Protein AF-A0A136IV48-F1 (afdb_monomer)

Secondary structure (DSSP, 8-state):
-PPPEEEEEE-TTS-EEEEE--HHHHHHH--SHHHHHHTSTTHHHH--SHHHHHHTS-S-EEEB-------TT-----EEEEEEE---TT--TT-S-TT--EEEEEEES-TT----SSSTT---EEEEEE-SS-EEEEEEEEGGG-TT-EEEEEEEEGGGGGTTTTTSGGGTT-TTSS---S--STT-TTB--TTS-GGGGS-HHHHHHHHT-TTT-BTTTBTTTTEE--HHHHHHHHHHHHHHHHHHHHHHHHB-TTSPBPSS-S-HHHHHHHHHS--SEEEE--EETTTTSS---TT-SEE--HHHHS-HHHHTSTTT-SSS----TT-TT-TT---PPP-EE-HHHHHHHHHHHTEEEEEE--GGG-SEEEEGGGGT--SSS--PEEEEEEEEES---SSS--EEEE-HHHHHHHHHHH-SEEPPTTS-SSTTTTEE-SS-HHHHHHHHHTTTT--SS-HHHHHHGGG--S---EETTTTEETHHHHHHHHHHHSTTTTSTTSHHHHHHHHHTS-HHHHHHHHHHHHHHHHHHHHHSHHHHHHHHHHHHHHHHHHHTTSS----GGGS-EETTS---TTS---EEE-TTS-EEEPPHHHHHHHHHHHHHHHSSS--SSPPPP--PPPP-GGGSPPP----PPP----------------------

Radius of gyration: 26.95 Å; Cα contacts (8 Å, |Δi|>4): 1203; chains: 1; bounding box: 71×57×95 Å

Mean predicted aligned error: 9.58 Å

Nearest PDB structures (foldseek):
  2fr2-assembly1_A  TM=4.174E-01  e=7.226E+00  Mycobacterium tuberculosis H37Rv

Foldseek 3Di:
DQQFEWAWDADLQRDIAIDGQDPVNLVPALPFPVSVQSVPPCNFVQQQFLLSVCVVQPDFFAWWDDAADDDPFDDTWTKTKGKGWDDDPPDAFLALDLVTKMKIKIKTLQRPQNADDPDVSHMWIKMWMHRNQKIWIKTFHAGVNDPPSTTIYTQDILVCLLPPCNCTGCNLQVNNRFDDDQALDPPRQTTQAPVDDRPNRDDPVSLVSQCPSVSQHDPVCGGRSRHDRDCVSVSVNRLSRLLSNLVSVLCQFQADPVRDGDQKGPSVLVLCLLLLAQSDWHKDFWAAAPPRDVHHDPPFGTWDPVQLFFQPLQVQLPLAALLADDPPVVPPDDPRGDDQDTAGAHPVLLLLLLQLLWWFQKAWDDPVQAPDWDFCCQLADFDDDRRPITGIDTRGTSDWGPGHDGFIGGDNSSSSSSVSQQASDADPPPQDPDRSRRGAHQERNLLSQLLCLQLRRCHHLPLLSLLLSLLFDNMWGADPVVRHICRHVSSLVSLCPDPCCPPPQFSSVSSVVSSPDDSVVSSVLSNLLSVLQNVCCVVPVNVLSNQSVLQRLLSVSLVSNAPHDDGSRSGIHRPNDDDDPVQRSHWGADSNSGIDHDPPVSVVSSCQQRSLRNRSNHDSRDDNDPDGDDRPPVRDDDPDPPDDDDDDDDDDDDDDDDDDDDYDDDDD

Solvent-accessible surface area (backbone atoms only — not comparable to full-atom values): 37444 Å² total; per-residue (Å²): 130,69,50,66,48,30,32,47,50,67,44,66,79,67,50,71,50,57,43,76,54,46,77,66,52,41,69,72,66,32,68,45,68,60,43,46,51,43,72,39,90,50,36,48,58,64,49,54,26,53,45,47,53,48,66,75,67,69,86,67,36,36,47,40,52,81,82,64,82,92,50,99,86,65,74,78,82,34,42,38,45,37,69,47,60,77,88,62,90,92,67,58,68,46,40,69,45,69,89,45,51,24,35,40,38,40,26,33,75,54,43,75,31,68,40,54,62,102,47,96,71,33,32,60,38,39,37,42,32,32,36,27,56,51,39,37,39,34,34,50,36,44,50,74,77,34,88,92,43,65,33,46,30,39,50,51,47,30,75,39,23,78,44,99,51,29,49,41,65,61,16,40,70,20,42,80,27,38,67,75,59,56,49,55,50,75,77,36,90,45,49,35,37,86,89,60,81,68,70,83,51,47,54,71,67,54,51,53,57,47,47,70,35,73,68,34,9,38,93,88,71,34,77,51,53,41,38,47,41,56,55,69,61,53,31,56,37,44,54,39,28,31,54,38,34,50,53,41,47,44,47,66,33,41,29,43,100,82,73,42,77,32,53,63,42,55,59,47,55,66,50,49,34,30,72,28,41,63,76,56,61,19,39,42,33,32,36,38,41,64,72,75,30,100,50,75,47,92,91,27,51,29,30,57,45,56,36,69,51,24,49,48,66,47,58,64,41,82,62,54,50,68,76,36,39,78,87,51,92,85,56,87,76,56,94,77,60,48,76,82,74,84,43,64,40,42,62,79,42,46,59,51,19,34,51,66,38,30,22,15,26,39,39,83,46,58,79,93,66,46,75,44,80,41,52,28,59,65,55,31,60,73,74,93,58,79,65,50,74,41,26,23,27,71,77,36,78,61,34,56,69,98,44,57,65,65,33,71,25,61,22,67,65,30,29,51,39,38,44,43,51,37,55,64,44,75,50,63,93,90,46,52,96,50,64,27,50,35,34,32,27,52,51,49,55,64,56,48,51,20,55,59,58,47,61,34,48,33,46,58,73,36,45,67,34,42,58,56,50,58,40,54,58,78,63,42,44,48,39,82,89,82,57,42,40,47,40,43,59,55,25,51,51,46,41,65,67,36,88,47,30,84,36,80,61,25,70,50,21,50,43,53,56,44,48,73,50,52,67,68,56,52,38,51,51,54,52,52,24,51,52,28,35,47,48,40,38,74,78,37,46,40,62,43,45,37,48,53,50,51,39,38,47,19,55,47,54,67,47,48,26,41,69,51,96,72,56,58,72,78,48,51,46,48,71,64,50,76,86,37,94,93,60,63,61,48,52,41,58,45,71,71,47,47,72,44,75,47,53,72,60,43,49,50,49,49,51,56,44,47,49,31,48,43,39,50,58,42,44,90,73,68,74,73,80,92,73,83,70,80,64,48,72,85,75,56,76,75,80,81,78,77,78,84,81,86,86,80,85,90,82,88,83,90,86,89,84,88,87,79,87,89,89,85,89,83,90,134

Organism: NCBI:txid196109

pLDDT: mean 81.38, std 19.95, range [20.02, 98.38]

Sequence (668 aa):
MTLPLYWRSFHRNGTFEDAVADGKFLSENYTDFFGRWLQQDSHASRIQSHDDIVLSFWGKVFIHHPEWKDAPWYSPHARFLTFIMEKGKNRQFFSSSTKEWSICVVGGANPKSRVRGNVPGGSFLQVLSWDGAEFRFYQSDLANDTPGLQGWNYFGRSRDAFGPNSYLGPFNGHVNGACIMKEIHKPWLHWLNSAAEFNDSLTDEKKKALREVQWLSSPEQGLLSYANANPDILEAIITRGIQNWFNSRKKLDFFDNNNKLASSPANVPRWAAHLFLTTTISLGAALQTGLTSNVDLEGADYIIPPDHLYDNELLRAAGLTQLMVDQSPSAGDDPGSISLAPVGFKDTDYVKAVRIVGLSIIESVDEDDKDLELPGSALGSVDGQAAETLYFKTLMQDFEGTSPFNFIQPSLEDAVGVQRMQMLQKKPQGQGTEAGEEWIGLFTPKLLNAIIMIDFCNPVYSWRRGRLMQYLPQTTEYDPDTKQYDLSAKFLEAVKKSPQAGITGSLEHEFLDLLDRSIAQHQEYMMGYIAAVQKRIAEHPVDALVDYLTLAESRRRIYRPLPLDEFATTMPFAKNLPFDVKSPLMKEMRPDGTIQDMPPCGVKFLEDWTKSLASYDPVIVPAQPVVPCPVAITALPPPTTLSVPCRRAAIAGAARLASSCPVRRHSR

Structure (mmCIF, N/CA/C/O backbone):
data_AF-A0A136IV48-F1
#
_entry.id   AF-A0A136IV48-F1
#
loop_
_atom_site.group_PDB
_atom_site.id
_atom_site.type_symbol
_atom_site.label_atom_id
_atom_site.label_alt_id
_atom_site.label_comp_id
_atom_site.label_asym_id
_atom_site.label_entity_id
_atom_site.label_seq_id
_atom_site.pdbx_PDB_ins_code
_atom_site.Cartn_x
_atom_site.Cartn_y
_atom_site.Cartn_z
_atom_site.occupancy
_atom_site.B_iso_or_equiv
_atom_site.auth_seq_id
_atom_site.auth_comp_id
_atom_site.auth_asym_id
_atom_site.auth_atom_id
_atom_site.pdbx_PDB_model_num
ATOM 1 N N . MET A 1 1 ? 8.777 -20.354 -36.871 1.00 52.91 1 MET A N 1
ATOM 2 C CA . MET A 1 1 ? 8.186 -21.203 -35.816 1.00 52.91 1 MET A CA 1
ATOM 3 C C . MET A 1 1 ? 7.595 -20.275 -34.773 1.00 52.91 1 MET A C 1
ATOM 5 O O . MET A 1 1 ? 8.241 -19.283 -34.455 1.00 52.91 1 MET A O 1
ATOM 9 N N . THR A 1 2 ? 6.374 -20.529 -34.316 1.00 66.56 2 THR A N 1
ATOM 10 C CA . THR A 1 2 ? 5.770 -19.827 -33.176 1.00 66.56 2 THR A CA 1
ATOM 11 C C . THR A 1 2 ? 6.544 -20.190 -31.909 1.00 66.56 2 THR A C 1
ATOM 13 O O . THR A 1 2 ? 6.817 -21.367 -31.685 1.00 66.56 2 THR A O 1
ATOM 16 N N . LEU A 1 3 ? 6.950 -19.191 -31.115 1.00 79.69 3 LEU A N 1
ATOM 17 C CA . LEU A 1 3 ? 7.511 -19.466 -29.790 1.00 79.69 3 LEU A CA 1
ATOM 18 C C . LEU A 1 3 ? 6.418 -20.103 -28.919 1.00 79.69 3 LEU A C 1
ATOM 20 O O . LEU A 1 3 ? 5.283 -19.617 -28.957 1.00 79.69 3 LEU A O 1
ATOM 24 N N . PRO A 1 4 ? 6.731 -21.163 -28.156 1.00 87.62 4 PRO A N 1
ATOM 25 C CA . PRO A 1 4 ? 5.794 -21.711 -27.189 1.00 87.62 4 PRO A CA 1
ATOM 26 C C . PRO A 1 4 ? 5.444 -20.666 -26.121 1.00 87.62 4 PRO A C 1
ATOM 28 O O . PRO A 1 4 ? 6.272 -19.842 -25.726 1.00 87.62 4 PRO A O 1
ATOM 31 N N . LEU A 1 5 ? 4.190 -20.708 -25.676 1.00 94.81 5 LEU A N 1
ATOM 32 C CA . LEU A 1 5 ? 3.718 -19.991 -24.498 1.00 94.81 5 LEU A CA 1
ATOM 33 C C . LEU A 1 5 ? 3.851 -20.908 -23.286 1.00 94.81 5 LEU A C 1
ATOM 35 O O . LEU A 1 5 ? 3.676 -22.123 -23.405 1.00 94.81 5 LEU A O 1
ATOM 39 N N . TYR A 1 6 ? 4.150 -20.323 -22.137 1.00 96.12 6 TYR A N 1
ATOM 40 C CA . TYR A 1 6 ? 4.418 -21.042 -20.900 1.00 96.12 6 TYR A CA 1
ATOM 41 C C . TYR A 1 6 ? 3.544 -20.516 -19.772 1.00 96.12 6 TYR A C 1
ATOM 43 O O . TYR A 1 6 ? 3.044 -19.395 -19.823 1.00 96.12 6 TYR A O 1
ATOM 51 N N . TRP A 1 7 ? 3.395 -21.296 -18.717 1.00 95.38 7 TRP A N 1
ATOM 52 C CA . TRP A 1 7 ? 2.812 -20.834 -17.469 1.00 95.38 7 TRP A CA 1
ATOM 53 C C . TRP A 1 7 ? 3.666 -21.311 -16.303 1.00 95.38 7 TRP A C 1
ATOM 55 O O . TRP A 1 7 ? 4.232 -22.405 -16.360 1.00 95.38 7 TRP A O 1
ATOM 65 N N . ARG A 1 8 ? 3.762 -20.460 -15.279 1.00 93.38 8 ARG A N 1
ATOM 66 C CA . ARG A 1 8 ? 4.595 -20.692 -14.102 1.00 93.38 8 ARG A CA 1
ATOM 67 C C . ARG A 1 8 ? 3.730 -21.095 -12.915 1.00 93.38 8 ARG A C 1
ATOM 69 O O . ARG A 1 8 ? 2.852 -20.332 -12.503 1.00 93.38 8 ARG A O 1
ATOM 76 N N . SER A 1 9 ? 4.000 -22.264 -12.347 1.00 90.31 9 SER A N 1
ATOM 77 C CA . SER A 1 9 ? 3.507 -22.649 -11.021 1.00 90.31 9 SER A CA 1
ATOM 78 C C . SER A 1 9 ? 4.479 -22.160 -9.962 1.00 90.31 9 SER A C 1
ATOM 80 O O . SER A 1 9 ? 5.684 -22.343 -10.101 1.00 90.31 9 SER A O 1
ATOM 82 N N . PHE A 1 10 ? 3.957 -21.617 -8.868 1.00 87.44 10 PHE A N 1
ATOM 83 C CA . PHE A 1 10 ? 4.746 -21.268 -7.691 1.00 87.44 10 PHE A CA 1
ATOM 84 C C . PHE A 1 10 ? 4.361 -22.187 -6.535 1.00 87.44 10 PHE A C 1
ATOM 86 O O . PHE A 1 10 ? 3.174 -22.420 -6.289 1.00 87.44 10 PHE A O 1
ATOM 93 N N . HIS A 1 11 ? 5.353 -22.696 -5.812 1.00 84.69 11 HIS A N 1
ATOM 94 C CA . HIS A 1 11 ? 5.148 -23.630 -4.711 1.00 84.69 11 HIS A CA 1
ATOM 95 C C . HIS A 1 11 ? 5.551 -23.003 -3.370 1.00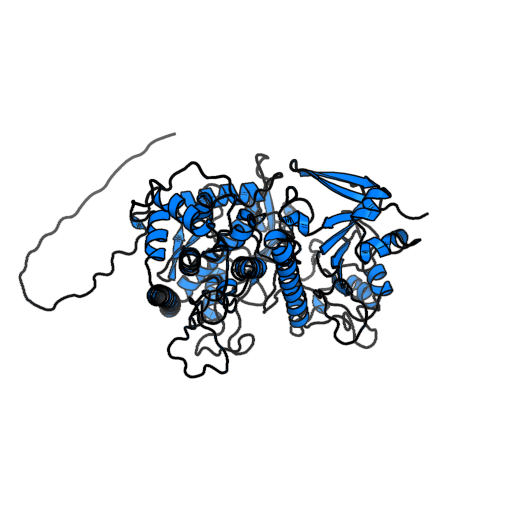 84.69 11 HIS A C 1
ATOM 97 O O . HIS A 1 11 ? 6.515 -22.246 -3.286 1.00 84.69 11 HIS A O 1
ATOM 103 N N . ARG A 1 12 ? 4.864 -23.391 -2.286 1.00 81.75 12 ARG A N 1
ATOM 104 C CA . ARG A 1 12 ? 5.120 -22.923 -0.900 1.00 81.75 12 ARG A CA 1
ATOM 105 C C . ARG A 1 12 ? 6.447 -23.422 -0.291 1.00 81.75 12 ARG A C 1
ATOM 107 O O . ARG A 1 12 ? 6.682 -23.305 0.903 1.00 81.75 12 ARG A O 1
ATOM 114 N N . ASN A 1 13 ? 7.316 -24.019 -1.105 1.00 81.31 13 ASN A N 1
ATOM 115 C CA . ASN A 1 13 ? 8.685 -24.405 -0.752 1.00 81.31 13 ASN A CA 1
ATOM 116 C C . ASN A 1 13 ? 9.737 -23.505 -1.433 1.00 81.31 13 ASN A C 1
ATOM 118 O O . ASN A 1 13 ? 10.917 -23.842 -1.412 1.00 81.31 13 ASN A O 1
ATOM 122 N N . GLY A 1 14 ? 9.311 -22.412 -2.081 1.00 76.00 14 GLY A N 1
ATOM 123 C CA . GLY A 1 14 ? 10.196 -21.458 -2.753 1.00 76.00 14 GLY A CA 1
ATOM 124 C C . GLY A 1 14 ? 10.596 -21.844 -4.171 1.00 76.00 14 GLY A C 1
ATOM 125 O O . GLY A 1 14 ? 11.318 -21.096 -4.822 1.00 76.00 14 GLY A O 1
ATOM 126 N N . THR A 1 15 ? 10.139 -22.997 -4.662 1.00 83.56 15 THR A N 1
ATOM 127 C CA . THR A 1 15 ? 10.412 -23.443 -6.032 1.00 83.56 15 THR A CA 1
ATOM 128 C C . THR A 1 15 ? 9.312 -23.002 -6.991 1.00 83.56 15 THR A C 1
ATOM 130 O O . THR A 1 15 ? 8.181 -22.704 -6.591 1.00 83.56 15 THR A O 1
ATOM 133 N N . PHE A 1 16 ? 9.644 -22.986 -8.276 1.00 87.88 16 PHE A N 1
ATOM 134 C CA . PHE A 1 16 ? 8.692 -22.803 -9.358 1.00 87.88 16 PHE A CA 1
ATOM 135 C C . PHE A 1 16 ? 8.978 -23.803 -10.478 1.00 87.88 16 PHE A C 1
ATOM 137 O O . PHE A 1 16 ? 10.080 -24.343 -10.577 1.00 87.88 16 PHE A O 1
ATOM 144 N N . GLU A 1 17 ? 7.983 -24.026 -11.326 1.00 93.25 17 GLU A N 1
ATOM 145 C CA . GLU A 1 17 ? 8.116 -24.808 -12.554 1.00 93.25 17 GLU A CA 1
ATOM 146 C C . GLU A 1 17 ? 7.410 -24.081 -13.699 1.00 93.25 17 GLU A C 1
ATOM 148 O O . GLU A 1 17 ? 6.312 -23.547 -13.524 1.00 93.25 17 GLU A O 1
ATOM 153 N N . ASP A 1 18 ? 8.041 -24.075 -14.872 1.00 94.88 18 ASP A N 1
ATOM 154 C CA . ASP A 1 18 ? 7.435 -23.597 -16.109 1.00 94.88 18 ASP A CA 1
ATOM 155 C C . ASP A 1 18 ? 7.018 -24.779 -16.976 1.00 94.88 18 ASP A C 1
ATOM 157 O O . ASP A 1 18 ? 7.839 -25.620 -17.365 1.00 94.88 18 ASP A O 1
ATOM 161 N N . ALA A 1 19 ? 5.742 -24.803 -17.346 1.00 95.56 19 ALA A N 1
ATOM 162 C CA . ALA A 1 19 ? 5.181 -25.782 -18.263 1.00 95.56 19 ALA A CA 1
ATOM 163 C C . ALA A 1 19 ? 4.688 -25.102 -19.542 1.00 95.56 19 ALA A C 1
ATOM 165 O O . ALA A 1 19 ? 4.234 -23.958 -19.537 1.00 95.56 19 ALA A O 1
ATOM 166 N N . VAL A 1 20 ? 4.762 -25.819 -20.666 1.00 95.94 20 VAL A N 1
ATOM 167 C CA . VAL A 1 20 ? 4.177 -25.344 -21.927 1.00 95.94 20 VAL A CA 1
ATOM 168 C C . VAL A 1 20 ? 2.661 -25.242 -21.751 1.00 95.94 20 VAL A C 1
ATOM 170 O O . VAL A 1 20 ? 2.019 -26.187 -21.291 1.00 95.94 20 VAL A O 1
ATOM 173 N N . ALA A 1 21 ? 2.088 -24.099 -22.118 1.00 95.50 21 ALA A N 1
ATOM 174 C CA . ALA A 1 21 ? 0.652 -23.872 -22.067 1.00 95.50 21 ALA A CA 1
ATOM 175 C C . ALA A 1 21 ? -0.042 -24.697 -23.161 1.00 95.50 21 ALA A C 1
ATOM 177 O O . ALA A 1 21 ? 0.055 -24.390 -24.352 1.00 95.50 21 ALA A O 1
ATOM 178 N N . ASP A 1 22 ? -0.725 -25.766 -22.753 1.00 95.31 22 ASP A N 1
ATOM 179 C CA . ASP A 1 22 ? -1.510 -26.596 -23.661 1.00 95.31 22 ASP A CA 1
ATOM 180 C C . ASP A 1 22 ? -2.809 -25.894 -24.104 1.00 95.31 22 ASP A C 1
ATOM 182 O O . ASP A 1 22 ? -3.185 -24.829 -23.607 1.00 95.31 22 ASP A O 1
ATOM 186 N N . GLY A 1 23 ? -3.523 -26.493 -25.061 1.00 95.19 23 GLY A N 1
ATOM 187 C CA . GLY A 1 23 ? -4.751 -25.901 -25.600 1.00 95.19 23 GLY A CA 1
ATOM 188 C C . GLY A 1 23 ? -5.832 -25.651 -24.542 1.00 95.19 23 GLY A C 1
ATOM 189 O O . GLY A 1 23 ? -6.583 -24.682 -24.659 1.00 95.19 23 GLY A O 1
ATOM 190 N N . LYS A 1 24 ? -5.888 -26.480 -23.491 1.00 96.44 24 LYS A N 1
ATOM 191 C CA . LYS A 1 24 ? -6.837 -26.298 -22.392 1.00 96.44 24 LYS A CA 1
ATOM 192 C C . LYS A 1 24 ? -6.439 -25.080 -21.561 1.00 96.44 24 LYS A C 1
ATOM 194 O O . LYS A 1 24 ? -7.257 -24.174 -21.402 1.00 96.44 24 LYS A O 1
ATOM 199 N N . PHE A 1 25 ? -5.186 -25.014 -21.116 1.00 96.44 25 PHE A N 1
ATOM 200 C CA . PHE A 1 25 ? -4.671 -23.907 -20.314 1.00 96.44 25 PHE A CA 1
ATOM 201 C C . PHE A 1 25 ? -4.828 -22.564 -21.032 1.00 96.44 25 PHE A C 1
ATOM 203 O O . PHE A 1 25 ? -5.292 -21.594 -20.432 1.00 96.44 25 PHE A O 1
ATOM 210 N N . LEU A 1 26 ? -4.490 -22.514 -22.325 1.00 96.25 26 LEU A N 1
ATOM 211 C CA . LEU A 1 26 ? -4.649 -21.319 -23.155 1.00 96.25 26 LEU A CA 1
ATOM 212 C C . LEU A 1 26 ? -6.112 -20.854 -23.199 1.00 96.25 26 LEU A C 1
ATOM 214 O O . LEU A 1 26 ? -6.384 -19.671 -22.995 1.00 96.25 26 LEU A O 1
ATOM 218 N N . SER A 1 27 ? -7.055 -21.780 -23.399 1.00 95.69 27 SER A N 1
ATOM 219 C CA . SER A 1 27 ? -8.487 -21.457 -23.468 1.00 95.69 27 SER A CA 1
ATOM 220 C C . SER A 1 27 ? -9.082 -20.969 -22.141 1.00 95.69 27 SER A C 1
ATOM 222 O O . SER A 1 27 ? -10.047 -20.208 -22.152 1.00 95.69 27 SER A O 1
ATOM 224 N N . GLU A 1 28 ? -8.502 -21.382 -21.012 1.00 95.38 28 GLU A N 1
ATOM 225 C CA . GLU A 1 28 ? -8.990 -21.053 -19.668 1.00 95.38 28 GLU A CA 1
ATOM 226 C C . GLU A 1 28 ? -8.339 -19.784 -19.094 1.00 95.38 28 GLU A C 1
ATOM 228 O O . GLU A 1 28 ? -8.997 -19.031 -18.373 1.00 95.38 28 GLU A O 1
ATOM 233 N N . ASN A 1 29 ? -7.064 -19.523 -19.414 1.00 95.56 29 ASN A N 1
ATOM 234 C CA . ASN A 1 29 ? -6.266 -18.502 -18.723 1.00 95.56 29 ASN A CA 1
ATOM 235 C C . ASN A 1 29 ? -5.833 -17.334 -19.616 1.00 95.56 29 ASN A C 1
ATOM 237 O O . ASN A 1 29 ? -5.828 -16.195 -19.147 1.00 95.56 29 ASN A O 1
ATOM 241 N N . TYR A 1 30 ? -5.550 -17.570 -20.902 1.00 96.44 30 TYR A N 1
ATOM 242 C CA . TYR A 1 30 ? -5.131 -16.534 -21.860 1.00 96.44 30 TYR A CA 1
ATOM 243 C C . TYR A 1 30 ? -6.342 -15.858 -22.532 1.00 96.44 30 TYR A C 1
ATOM 245 O O . TYR A 1 30 ? -6.409 -15.702 -23.753 1.00 96.44 30 TYR A O 1
ATOM 253 N N . THR A 1 31 ? -7.345 -15.489 -21.738 1.00 95.94 31 THR A N 1
ATOM 254 C CA . THR A 1 31 ? -8.656 -15.019 -22.220 1.00 95.94 31 THR A CA 1
ATOM 255 C C . THR A 1 31 ? -8.775 -13.497 -22.299 1.00 95.94 31 THR A C 1
ATOM 257 O O . THR A 1 31 ? -9.652 -12.973 -22.993 1.00 95.94 31 THR A O 1
ATOM 260 N N . ASP A 1 32 ? -7.901 -12.761 -21.615 1.00 95.81 32 ASP A N 1
ATOM 261 C CA . ASP A 1 32 ? -7.795 -11.306 -21.729 1.00 95.81 32 ASP A CA 1
ATOM 262 C C . ASP A 1 32 ? -7.281 -10.886 -23.114 1.00 95.81 32 ASP A C 1
ATOM 264 O O . ASP A 1 32 ? -7.019 -11.705 -24.000 1.00 95.81 32 ASP A O 1
ATOM 268 N N . PHE A 1 33 ? -7.184 -9.576 -23.333 1.00 95.19 33 PHE A N 1
ATOM 269 C CA . PHE A 1 33 ? -6.690 -9.045 -24.596 1.00 95.19 33 PHE A CA 1
ATOM 270 C C . PHE A 1 33 ? -5.253 -9.494 -24.888 1.00 95.19 33 PHE A C 1
ATOM 272 O O . PHE A 1 33 ? -4.995 -9.989 -25.983 1.00 95.19 33 PHE A O 1
ATOM 279 N N . PHE A 1 34 ? -4.331 -9.347 -23.930 1.00 96.00 34 PHE A N 1
ATOM 280 C CA . PHE A 1 34 ? -2.915 -9.629 -24.166 1.00 96.00 34 PHE A CA 1
ATOM 281 C C . PHE A 1 34 ? -2.679 -11.127 -24.355 1.00 96.00 34 PHE A C 1
ATOM 283 O O . PHE A 1 34 ? -2.013 -11.527 -25.310 1.00 96.00 34 PHE A O 1
ATOM 290 N N . GLY A 1 35 ? -3.314 -11.960 -23.526 1.00 96.38 35 GLY A N 1
ATOM 291 C CA . GLY A 1 35 ? -3.262 -13.413 -23.669 1.00 96.38 35 GLY A CA 1
ATOM 292 C C . GLY A 1 35 ? -3.761 -13.903 -25.034 1.00 96.38 35 GLY A C 1
ATOM 293 O O . GLY A 1 35 ? -3.102 -14.716 -25.688 1.00 96.38 35 GLY A O 1
ATOM 294 N N . ARG A 1 36 ? -4.888 -13.374 -25.529 1.00 95.69 36 ARG A N 1
ATOM 295 C CA . ARG A 1 36 ? -5.386 -13.685 -26.884 1.00 95.69 36 ARG A CA 1
ATOM 296 C C . ARG A 1 36 ? -4.491 -13.125 -27.981 1.00 95.69 36 ARG A C 1
ATOM 298 O O . ARG A 1 36 ? -4.349 -13.749 -29.029 1.00 95.69 36 ARG A O 1
ATOM 305 N N . TRP A 1 37 ? -3.899 -11.957 -27.758 1.00 93.56 37 TRP A N 1
ATOM 306 C CA . TRP A 1 37 ? -2.990 -11.331 -28.711 1.00 93.56 37 TRP A CA 1
ATOM 307 C C . TRP A 1 37 ? -1.706 -12.146 -28.891 1.00 93.56 37 TRP A C 1
ATOM 309 O O . TRP A 1 37 ? -1.279 -12.337 -30.027 1.00 93.56 37 TRP A O 1
ATOM 319 N N . LEU A 1 38 ? -1.147 -12.704 -27.812 1.00 94.81 38 LEU A N 1
ATOM 320 C CA . LEU A 1 38 ? 0.025 -13.587 -27.860 1.00 94.81 38 LEU A CA 1
ATOM 321 C C . LEU A 1 38 ? -0.222 -14.889 -28.637 1.00 94.81 38 LEU A C 1
ATOM 323 O O . LEU A 1 38 ? 0.706 -15.407 -29.257 1.00 94.81 38 LEU A O 1
ATOM 327 N N . GLN A 1 39 ? -1.456 -15.402 -28.620 1.00 93.69 39 GLN A N 1
ATOM 328 C CA . GLN A 1 39 ? -1.853 -16.622 -29.334 1.00 93.69 39 GLN A CA 1
ATOM 329 C C . GLN A 1 39 ? -1.976 -16.436 -30.855 1.00 93.69 39 GLN A C 1
ATOM 331 O O . GLN A 1 39 ? -2.073 -17.422 -31.583 1.00 93.69 39 GLN A O 1
ATOM 336 N N . GLN A 1 40 ? -1.994 -15.197 -31.353 1.00 90.88 40 GLN A N 1
ATOM 337 C CA . GLN A 1 40 ? -2.063 -14.926 -32.788 1.00 90.88 40 GLN A CA 1
ATOM 338 C C . GLN A 1 40 ? -0.706 -15.178 -33.458 1.00 90.88 40 GLN A C 1
ATOM 340 O O . GLN A 1 40 ? 0.356 -14.960 -32.865 1.00 90.88 40 GLN A O 1
ATOM 345 N N . ASP A 1 41 ? -0.748 -15.633 -34.713 1.00 78.06 41 ASP A N 1
ATOM 346 C CA . ASP A 1 41 ? 0.431 -16.107 -35.435 1.00 78.06 41 ASP A CA 1
ATOM 347 C C . ASP A 1 41 ? 1.597 -15.115 -35.367 1.00 78.06 41 ASP A C 1
ATOM 349 O O . ASP A 1 41 ? 1.493 -13.944 -35.732 1.00 78.06 41 ASP A O 1
ATOM 353 N N . SER A 1 42 ? 2.752 -15.623 -34.934 1.00 81.38 42 SER A N 1
ATOM 354 C CA . SER A 1 42 ? 4.029 -14.913 -34.790 1.00 81.38 42 SER A CA 1
ATOM 355 C C . SER A 1 42 ? 4.122 -13.829 -33.705 1.00 81.38 42 SER A C 1
ATOM 357 O O . SER A 1 42 ? 5.235 -13.354 -33.464 1.00 81.38 42 SER A O 1
ATOM 359 N N . HIS A 1 43 ? 3.045 -13.456 -33.002 1.00 89.19 43 HIS A N 1
ATOM 360 C CA . HIS A 1 43 ? 3.116 -12.388 -31.991 1.00 89.19 43 HIS A CA 1
ATOM 361 C C . HIS A 1 43 ? 4.023 -12.752 -30.820 1.00 89.19 43 HIS A C 1
ATOM 363 O O . HIS A 1 43 ? 4.959 -12.004 -30.539 1.00 89.19 43 HIS A O 1
ATOM 369 N N . ALA A 1 44 ? 3.847 -13.936 -30.225 1.00 88.19 44 ALA A N 1
ATOM 370 C CA . ALA A 1 44 ? 4.728 -14.412 -29.158 1.00 88.19 44 ALA A CA 1
ATOM 371 C C . ALA A 1 44 ? 6.215 -14.357 -29.555 1.00 88.19 44 ALA A C 1
ATOM 373 O O . ALA A 1 44 ? 7.046 -13.980 -28.744 1.00 88.19 44 ALA A O 1
ATOM 374 N N . SER A 1 45 ? 6.561 -14.651 -30.814 1.00 86.19 45 SER A N 1
ATOM 375 C CA . SER A 1 45 ? 7.945 -14.573 -31.311 1.00 86.19 45 SER A CA 1
ATOM 376 C C . SER A 1 45 ? 8.442 -13.164 -31.641 1.00 86.19 45 SER A C 1
ATOM 378 O O . SER A 1 45 ? 9.643 -12.913 -31.573 1.00 86.19 45 SER A O 1
ATOM 380 N N . ARG A 1 46 ? 7.554 -12.245 -32.031 1.00 87.25 46 ARG A N 1
ATOM 381 C CA . ARG A 1 46 ? 7.933 -10.894 -32.482 1.00 87.25 46 ARG A CA 1
ATOM 382 C C . ARG A 1 46 ? 8.004 -9.902 -31.331 1.00 87.25 46 ARG A C 1
ATOM 384 O O . ARG A 1 46 ? 8.850 -9.011 -31.360 1.00 87.25 46 ARG A O 1
ATOM 391 N N . ILE A 1 47 ? 7.142 -10.075 -30.336 1.00 89.25 47 ILE A N 1
ATOM 392 C CA . ILE A 1 47 ? 6.978 -9.162 -29.215 1.00 89.25 47 ILE A CA 1
ATOM 393 C C . ILE A 1 47 ? 7.879 -9.616 -28.070 1.00 89.25 47 ILE A C 1
ATOM 395 O O . ILE A 1 47 ? 7.483 -10.439 -27.252 1.00 89.25 47 ILE A O 1
ATOM 399 N N . GLN A 1 48 ? 9.125 -9.140 -28.060 1.00 90.25 48 GLN A N 1
ATOM 400 C CA . GLN A 1 48 ? 10.163 -9.594 -27.122 1.00 90.25 48 GLN A CA 1
ATOM 401 C C . GLN A 1 48 ? 10.865 -8.432 -26.414 1.00 90.25 48 GLN A C 1
ATOM 403 O O . GLN A 1 48 ? 11.837 -8.641 -25.697 1.00 90.25 48 GLN A O 1
ATOM 408 N N . SER A 1 49 ? 10.396 -7.203 -26.587 1.00 91.50 49 SER A N 1
ATOM 409 C CA . SER A 1 49 ? 10.932 -6.014 -25.931 1.00 91.50 49 SER A CA 1
ATOM 410 C C . SER A 1 49 ? 9.801 -5.051 -25.583 1.00 91.50 49 SER A C 1
ATOM 412 O O . SER A 1 49 ? 8.695 -5.159 -26.123 1.00 91.50 49 SER A O 1
ATOM 414 N N . HIS A 1 50 ? 10.072 -4.105 -24.682 1.00 90.94 50 HIS A N 1
ATOM 415 C CA . HIS A 1 50 ? 9.134 -3.023 -24.370 1.00 90.94 50 HIS A CA 1
ATOM 416 C C . HIS A 1 50 ? 8.772 -2.254 -25.649 1.00 90.94 50 HIS A C 1
ATOM 418 O O . HIS A 1 50 ? 7.600 -1.993 -25.915 1.00 90.94 50 HIS A O 1
ATOM 424 N N . ASP A 1 51 ? 9.783 -1.967 -26.472 1.00 90.25 51 ASP A N 1
ATOM 425 C CA . ASP A 1 51 ? 9.663 -1.291 -27.763 1.00 90.25 51 ASP A CA 1
ATOM 426 C C . ASP A 1 51 ? 8.716 -2.029 -28.722 1.00 90.25 51 ASP A C 1
ATOM 428 O O . ASP A 1 51 ? 7.816 -1.408 -29.286 1.00 90.25 51 ASP A O 1
ATOM 432 N N . ASP A 1 52 ? 8.831 -3.358 -28.836 1.00 91.62 52 ASP A N 1
ATOM 433 C CA . ASP A 1 52 ? 7.944 -4.160 -29.694 1.00 91.62 52 ASP A CA 1
ATOM 434 C C . ASP A 1 52 ? 6.468 -4.033 -29.312 1.00 91.62 52 ASP A C 1
ATOM 436 O O . ASP A 1 52 ? 5.596 -3.926 -30.183 1.00 91.62 52 ASP A O 1
ATOM 440 N N . ILE A 1 53 ? 6.176 -4.066 -28.006 1.00 91.31 53 ILE A N 1
ATOM 441 C CA . ILE A 1 53 ? 4.803 -3.939 -27.514 1.00 91.31 53 ILE A CA 1
ATOM 442 C C . ILE A 1 53 ? 4.290 -2.545 -27.850 1.00 91.31 53 ILE A C 1
ATOM 444 O O . ILE A 1 53 ? 3.251 -2.409 -28.487 1.00 91.31 53 ILE A O 1
ATOM 448 N N . VAL A 1 54 ? 5.027 -1.506 -27.459 1.00 86.94 54 VAL A N 1
ATOM 449 C CA . VAL A 1 54 ? 4.573 -0.119 -27.603 1.00 86.94 54 VAL A CA 1
ATOM 450 C C . VAL A 1 54 ? 4.378 0.262 -29.070 1.00 86.94 54 VAL A C 1
ATOM 452 O O . VAL A 1 54 ? 3.353 0.856 -29.412 1.00 86.94 54 VAL A O 1
ATOM 455 N N . LEU A 1 55 ? 5.293 -0.137 -29.959 1.00 87.00 55 LEU A N 1
ATOM 456 C CA . LEU A 1 55 ? 5.180 0.119 -31.399 1.00 87.00 55 LEU A CA 1
ATOM 457 C C . LEU A 1 55 ? 3.988 -0.594 -32.048 1.00 87.00 55 LEU A C 1
ATOM 459 O O . LEU A 1 55 ? 3.460 -0.102 -33.045 1.00 87.00 55 LEU A O 1
ATOM 463 N N . SER A 1 56 ? 3.503 -1.691 -31.461 1.00 86.56 56 SER A N 1
ATOM 464 C CA . SER A 1 56 ? 2.284 -2.365 -31.929 1.00 86.56 56 SER A CA 1
ATOM 465 C C . SER A 1 56 ? 1.010 -1.537 -31.698 1.00 86.56 56 SER A C 1
ATOM 467 O O . SER A 1 56 ? -0.015 -1.811 -32.322 1.00 86.56 56 SER A O 1
ATOM 469 N N . PHE A 1 57 ? 1.062 -0.514 -30.834 1.00 77.56 57 PHE A N 1
ATOM 470 C CA . PHE A 1 57 ? -0.105 0.266 -30.396 1.00 77.56 57 PHE A CA 1
ATOM 471 C C . PHE A 1 57 ? 0.099 1.792 -30.424 1.00 77.56 57 PHE A C 1
ATOM 473 O O . PHE A 1 57 ? -0.706 2.528 -29.854 1.00 77.56 57 PHE A O 1
ATOM 480 N N . TRP A 1 58 ? 1.185 2.281 -31.028 1.00 68.19 58 TRP A N 1
ATOM 481 C CA . TRP A 1 58 ? 1.795 3.551 -30.627 1.00 68.19 58 TRP A CA 1
ATOM 482 C C . TRP A 1 58 ? 0.893 4.810 -30.638 1.00 68.19 58 TRP A C 1
ATOM 484 O O . TRP A 1 58 ? 0.306 5.149 -31.669 1.00 68.19 58 TRP A O 1
ATOM 494 N N . GLY A 1 59 ? 0.870 5.521 -29.479 1.00 53.75 59 GLY A N 1
ATOM 495 C CA . GLY A 1 59 ? 0.118 6.761 -29.184 1.00 53.75 59 GLY A CA 1
ATOM 496 C C . GLY A 1 59 ? 0.376 7.556 -27.853 1.00 53.75 59 GLY A C 1
ATOM 497 O O . GLY A 1 59 ? -0.523 8.328 -27.520 1.00 53.75 59 GLY A O 1
ATOM 498 N N . LYS A 1 60 ? 1.549 7.454 -27.158 1.00 47.44 60 LYS A N 1
ATOM 499 C CA . LYS A 1 60 ? 2.122 8.207 -25.954 1.00 47.44 60 LYS A CA 1
ATOM 500 C C . LYS A 1 60 ? 2.442 7.374 -24.652 1.00 47.44 60 LYS A C 1
ATOM 502 O O . LYS A 1 60 ? 1.700 6.438 -24.382 1.00 47.44 60 LYS A O 1
ATOM 507 N N . VAL A 1 61 ? 3.518 7.690 -23.860 1.00 45.31 61 VAL A N 1
ATOM 508 C CA . VAL A 1 61 ? 4.117 6.910 -22.688 1.00 45.31 61 VAL A CA 1
ATOM 509 C C . VAL A 1 61 ? 4.504 7.760 -21.426 1.00 45.31 61 VAL A C 1
ATOM 511 O O . VAL A 1 61 ? 4.541 8.975 -21.541 1.00 45.31 61 VAL A O 1
ATOM 514 N N . PHE A 1 62 ? 4.818 7.150 -20.250 1.00 44.78 62 PHE A N 1
ATOM 515 C CA . PHE A 1 62 ? 5.337 7.718 -18.964 1.00 44.78 62 PHE A CA 1
ATOM 516 C C . PHE A 1 62 ? 6.722 7.132 -18.496 1.00 44.78 62 PHE A C 1
ATOM 518 O O . PHE A 1 62 ? 7.101 6.046 -18.938 1.00 44.78 62 PHE A O 1
ATOM 525 N N . ILE A 1 63 ? 7.481 7.814 -17.597 1.00 44.03 63 ILE A N 1
ATOM 526 C CA . ILE A 1 63 ? 8.854 7.442 -17.092 1.00 44.03 63 ILE A CA 1
ATOM 527 C C . ILE A 1 63 ? 9.060 7.747 -15.574 1.00 44.03 63 ILE A C 1
ATOM 529 O O . ILE A 1 63 ? 8.287 8.508 -15.004 1.00 44.03 63 ILE A O 1
ATOM 533 N N . HIS A 1 64 ? 10.107 7.182 -14.934 1.00 35.69 64 HIS A N 1
ATOM 534 C CA . HIS A 1 64 ? 10.542 7.326 -13.519 1.00 35.69 64 HIS A CA 1
ATOM 535 C C . HIS A 1 64 ? 12.098 7.501 -13.324 1.00 35.69 64 HIS A C 1
ATOM 537 O O . HIS A 1 64 ? 12.850 7.075 -14.205 1.00 35.69 64 HIS A O 1
ATOM 543 N N . HIS A 1 65 ? 12.589 8.065 -12.187 1.00 28.98 65 HIS A N 1
ATOM 544 C CA . HIS A 1 65 ? 13.989 8.472 -11.810 1.00 28.98 65 HIS A CA 1
ATOM 545 C C . HIS A 1 65 ? 14.456 8.048 -10.373 1.00 28.98 65 HIS A C 1
ATOM 547 O O . HIS A 1 65 ? 13.599 7.747 -9.548 1.00 28.98 65 HIS A O 1
ATOM 553 N N . PRO A 1 66 ? 15.781 7.887 -10.081 1.00 30.30 66 PRO A N 1
ATOM 554 C CA . PRO A 1 66 ? 16.566 8.823 -9.224 1.00 30.30 66 PRO A CA 1
ATOM 555 C C . PRO A 1 66 ? 18.013 9.147 -9.728 1.00 30.30 66 PRO A C 1
ATOM 557 O O . PRO A 1 66 ? 18.524 8.514 -10.653 1.00 30.30 66 PRO A O 1
ATOM 560 N N . GLU A 1 67 ? 18.668 10.144 -9.104 1.00 30.78 67 GLU A N 1
ATOM 561 C CA . GLU A 1 67 ? 19.826 10.960 -9.561 1.00 30.78 67 GLU A CA 1
ATOM 562 C C . GLU A 1 67 ? 21.203 10.532 -9.016 1.00 30.78 67 GLU A C 1
ATOM 564 O O . GLU A 1 67 ? 21.363 10.603 -7.805 1.00 30.78 67 GLU A O 1
ATOM 569 N N . TRP A 1 68 ? 22.226 10.188 -9.830 1.00 36.34 68 TRP A N 1
ATOM 570 C CA . TRP A 1 68 ? 23.602 9.966 -9.312 1.00 36.34 68 TRP A CA 1
ATOM 571 C C . TRP A 1 68 ? 24.728 10.136 -10.349 1.00 36.34 68 TRP A C 1
ATOM 573 O O . TRP A 1 68 ? 24.576 9.775 -11.517 1.00 36.34 68 TRP A O 1
ATOM 583 N N . LYS A 1 69 ? 25.889 10.636 -9.893 1.00 33.34 69 LYS A N 1
ATOM 584 C CA . LYS A 1 69 ? 27.118 10.829 -10.685 1.00 33.34 69 LYS A CA 1
ATOM 585 C C . LYS A 1 69 ? 28.034 9.603 -10.688 1.00 33.34 69 LYS A C 1
ATOM 587 O O . LYS A 1 69 ? 28.358 9.064 -9.636 1.00 33.34 69 LYS A O 1
ATOM 592 N N . ASP A 1 70 ? 28.498 9.279 -11.893 1.00 39.22 70 ASP A N 1
ATOM 593 C CA . ASP A 1 70 ? 29.758 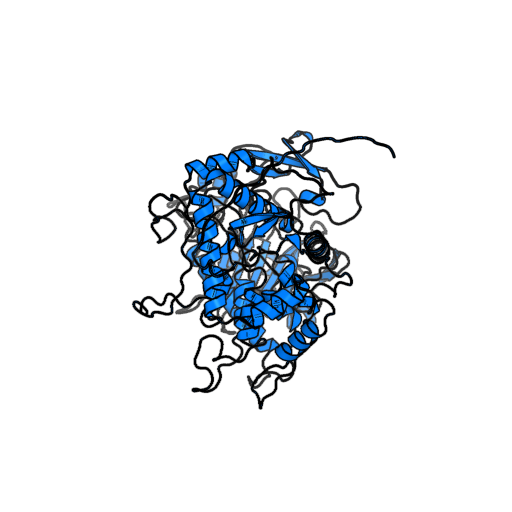8.632 -12.275 1.00 39.22 70 ASP A CA 1
ATOM 594 C C . ASP A 1 70 ? 30.436 7.725 -11.243 1.00 39.22 70 ASP A C 1
ATOM 596 O O . ASP A 1 70 ? 31.420 8.093 -10.597 1.00 39.22 70 ASP A O 1
ATOM 600 N N . ALA A 1 71 ? 30.001 6.466 -11.227 1.00 35.41 71 ALA A N 1
ATOM 601 C CA . ALA A 1 71 ? 30.902 5.370 -10.928 1.00 35.41 71 ALA A CA 1
ATOM 602 C C . ALA A 1 71 ? 30.546 4.105 -11.734 1.00 35.41 71 ALA A C 1
ATOM 604 O O . ALA A 1 71 ? 29.364 3.816 -11.914 1.00 35.41 71 ALA A O 1
ATOM 605 N N . PRO A 1 72 ? 31.534 3.317 -12.202 1.00 39.34 72 PRO A N 1
ATOM 606 C CA . PRO A 1 72 ? 31.302 2.088 -12.975 1.00 39.34 72 PRO A CA 1
ATOM 607 C C . PRO A 1 72 ? 30.561 0.982 -12.201 1.00 39.34 72 PRO A C 1
ATOM 609 O O . PRO A 1 72 ? 30.118 0.017 -12.816 1.00 39.34 72 PRO A O 1
ATOM 612 N N . TRP A 1 73 ? 30.411 1.128 -10.880 1.00 39.50 73 TRP A N 1
ATOM 613 C CA . TRP A 1 73 ? 29.652 0.232 -10.002 1.00 39.50 73 TRP A CA 1
ATOM 614 C C . TRP A 1 73 ? 28.180 0.652 -9.808 1.00 39.50 73 TRP A C 1
ATOM 616 O O . TRP A 1 73 ? 27.399 -0.131 -9.282 1.00 39.50 73 TRP A O 1
ATOM 626 N N . TYR A 1 74 ? 27.770 1.851 -10.246 1.00 34.69 74 TYR A N 1
ATOM 627 C CA . TYR A 1 74 ? 26.403 2.356 -10.076 1.00 34.69 74 TYR A CA 1
ATOM 628 C C . TYR A 1 74 ? 25.584 2.219 -11.373 1.00 34.69 74 TYR A C 1
ATOM 630 O O . TYR A 1 74 ? 25.908 2.820 -12.400 1.00 34.69 74 TYR A O 1
ATOM 638 N N . SER A 1 75 ? 24.484 1.459 -11.340 1.00 44.12 75 SER A N 1
ATOM 639 C CA . SER A 1 75 ? 23.528 1.376 -12.451 1.00 44.12 75 SER A CA 1
ATOM 640 C C . SER A 1 75 ? 22.197 2.013 -12.044 1.00 44.12 75 SER A C 1
ATOM 642 O O . SER A 1 75 ? 21.407 1.346 -11.380 1.00 44.12 75 SER A O 1
ATOM 644 N N . PRO A 1 76 ? 21.869 3.248 -12.482 1.00 49.00 76 PRO A N 1
ATOM 645 C CA . PRO A 1 76 ? 20.553 3.808 -12.200 1.00 49.00 76 PRO A CA 1
ATOM 646 C C . PRO A 1 76 ? 19.483 2.905 -12.819 1.00 49.00 76 PRO A C 1
ATOM 648 O O . PRO A 1 76 ? 19.439 2.721 -14.046 1.00 49.00 76 PRO A O 1
ATOM 651 N N . HIS A 1 77 ? 18.643 2.321 -11.962 1.00 58.72 77 HIS A N 1
ATOM 652 C CA . HIS A 1 77 ? 17.539 1.441 -12.334 1.00 58.72 77 HIS A CA 1
ATOM 653 C C . HIS A 1 77 ? 16.362 2.261 -12.881 1.00 58.72 77 HIS A C 1
ATOM 655 O O . HIS A 1 77 ? 15.291 2.325 -12.286 1.00 58.72 77 HIS A O 1
ATOM 661 N N . ALA A 1 78 ? 16.538 2.900 -14.039 1.00 69.31 78 ALA A N 1
ATOM 662 C CA . ALA A 1 78 ? 15.407 3.486 -14.749 1.00 69.31 78 ALA A CA 1
ATOM 663 C C . ALA A 1 78 ? 14.458 2.366 -15.212 1.00 69.31 78 ALA A C 1
ATOM 665 O O . ALA A 1 78 ? 14.892 1.358 -15.781 1.00 69.31 78 ALA A O 1
ATOM 666 N N . ARG A 1 79 ? 13.158 2.546 -14.977 1.00 78.88 79 ARG A N 1
ATOM 667 C CA . ARG A 1 79 ? 12.098 1.659 -15.468 1.00 78.88 79 ARG A CA 1
ATOM 668 C C . ARG A 1 79 ? 11.115 2.461 -16.313 1.00 78.88 79 ARG A C 1
ATOM 670 O O . ARG A 1 79 ? 10.857 3.634 -16.043 1.00 78.88 79 ARG A O 1
ATOM 677 N N . PHE A 1 80 ? 10.572 1.815 -17.337 1.00 81.31 80 PHE A N 1
ATOM 678 C CA . PHE A 1 80 ? 9.543 2.388 -18.196 1.00 81.31 80 PHE A CA 1
ATOM 679 C C . PHE A 1 80 ? 8.193 1.800 -17.849 1.00 81.31 80 PHE A C 1
ATOM 681 O O . PHE A 1 80 ? 8.063 0.585 -17.706 1.00 81.31 80 PHE A O 1
ATOM 688 N N . LEU A 1 81 ? 7.191 2.672 -17.779 1.00 86.69 81 LEU A N 1
ATOM 689 C CA . LEU A 1 81 ? 5.809 2.309 -17.523 1.00 86.69 81 LEU A CA 1
ATOM 690 C C . LEU A 1 81 ? 4.945 2.825 -18.670 1.00 86.69 81 LEU A C 1
ATOM 692 O O . LEU A 1 81 ? 4.895 4.024 -18.943 1.00 86.69 81 LEU A O 1
ATOM 696 N N . THR A 1 82 ? 4.262 1.931 -19.379 1.00 88.00 82 THR A N 1
ATOM 697 C CA . THR A 1 82 ? 3.384 2.319 -20.490 1.00 88.00 82 THR A CA 1
ATOM 698 C C . THR A 1 82 ? 1.990 1.758 -20.317 1.00 88.00 82 THR A C 1
ATOM 700 O O . THR A 1 82 ? 1.812 0.548 -20.236 1.00 88.00 82 THR A O 1
ATOM 703 N N . PHE A 1 83 ? 0.994 2.642 -20.340 1.00 88.81 83 PHE A N 1
ATOM 704 C CA . PHE A 1 83 ? -0.411 2.259 -20.373 1.00 88.81 83 PHE A CA 1
ATOM 705 C C . PHE A 1 83 ? -0.937 2.308 -21.800 1.00 88.81 83 PHE A C 1
ATOM 707 O O . PHE A 1 83 ? -0.788 3.310 -22.499 1.00 88.81 83 PHE A O 1
ATOM 714 N N . ILE A 1 84 ? -1.575 1.223 -22.223 1.00 87.94 84 ILE A N 1
ATOM 715 C CA . ILE A 1 84 ? -2.146 1.072 -23.559 1.00 87.94 84 ILE A CA 1
ATOM 716 C C . ILE A 1 84 ? -3.595 0.625 -23.410 1.00 87.94 84 ILE A C 1
ATOM 718 O O . ILE A 1 84 ? -3.924 -0.245 -22.607 1.00 87.94 84 ILE A O 1
ATOM 722 N N . MET A 1 85 ? -4.475 1.239 -24.185 1.00 85.75 85 MET A N 1
ATOM 723 C CA . MET A 1 85 ? -5.891 0.907 -24.239 1.00 85.75 85 MET A CA 1
ATOM 724 C C . MET A 1 85 ? -6.410 1.173 -25.645 1.00 85.75 85 MET A C 1
ATOM 726 O O . MET A 1 85 ? -5.838 1.963 -26.399 1.00 85.75 85 MET A O 1
ATOM 730 N N . GLU A 1 86 ? -7.518 0.541 -26.006 1.00 76.38 86 GLU A N 1
ATOM 731 C CA . GLU A 1 86 ? -8.132 0.790 -27.304 1.00 76.38 86 GLU A CA 1
ATOM 732 C C . GLU A 1 86 ? -8.686 2.229 -27.384 1.00 76.38 86 GLU A C 1
ATOM 734 O O . GLU A 1 86 ? -9.300 2.749 -26.448 1.00 76.38 86 GLU A O 1
ATOM 739 N N . LYS A 1 87 ? -8.453 2.884 -28.527 1.00 69.06 87 LYS A N 1
ATOM 740 C CA . LYS A 1 87 ? -8.831 4.277 -28.790 1.00 69.06 87 LYS A CA 1
ATOM 741 C C . LYS A 1 87 ? -10.354 4.434 -28.868 1.00 69.06 87 LYS A C 1
ATOM 743 O O . LYS A 1 87 ? -11.024 3.725 -29.610 1.00 69.06 87 LYS A O 1
ATOM 748 N N . GLY A 1 88 ? -10.912 5.428 -28.179 1.00 64.69 88 GLY A N 1
ATOM 749 C CA . GLY A 1 88 ? -12.338 5.745 -28.280 1.00 64.69 88 GLY A CA 1
ATOM 750 C C . GLY A 1 88 ? -12.757 6.931 -27.418 1.00 64.69 88 GLY A C 1
ATOM 751 O O . GLY A 1 88 ? -12.055 7.308 -26.482 1.00 64.69 88 GLY A O 1
ATOM 752 N N . LYS A 1 89 ? -13.909 7.532 -27.738 1.00 55.38 89 LYS A N 1
ATOM 753 C CA . LYS A 1 89 ? -14.497 8.607 -26.924 1.00 55.38 89 LYS A CA 1
ATOM 754 C C . LYS A 1 89 ? -14.913 8.034 -25.561 1.00 55.38 89 LYS A C 1
ATOM 756 O O . LYS A 1 89 ? -15.562 6.995 -25.529 1.00 55.38 89 LYS A O 1
ATOM 761 N N . ASN A 1 90 ? -14.560 8.720 -24.473 1.00 66.50 90 ASN A N 1
ATOM 762 C CA . ASN A 1 90 ? -14.911 8.400 -23.076 1.00 66.50 90 ASN A CA 1
ATOM 763 C C . ASN A 1 90 ? -14.291 7.135 -22.467 1.00 66.50 90 ASN A C 1
ATOM 765 O O . ASN A 1 90 ? -14.678 6.753 -21.364 1.00 66.50 90 ASN A O 1
ATOM 769 N N . ARG A 1 91 ? -13.333 6.492 -23.134 1.00 74.56 91 ARG A N 1
ATOM 770 C CA . ARG A 1 91 ? -12.677 5.322 -22.552 1.00 74.56 91 ARG A CA 1
ATOM 771 C C . ARG A 1 91 ? -11.696 5.748 -21.464 1.00 74.56 91 ARG A C 1
ATOM 773 O O . ARG A 1 91 ? -11.053 6.791 -21.575 1.00 74.56 91 ARG A O 1
ATOM 780 N N . GLN A 1 92 ? -11.559 4.915 -20.440 1.00 86.06 92 GLN A N 1
ATOM 781 C CA . GLN A 1 92 ? -10.659 5.150 -19.314 1.00 86.06 92 GLN A CA 1
ATOM 782 C C . GLN A 1 92 ? -9.791 3.915 -19.068 1.00 86.06 92 GLN A C 1
ATOM 784 O O . GLN A 1 92 ? -10.268 2.787 -19.195 1.00 86.06 92 GLN A O 1
ATOM 789 N N . PHE A 1 93 ? -8.529 4.118 -18.688 1.00 90.94 93 PHE A N 1
ATOM 790 C CA . PHE A 1 93 ? -7.684 3.014 -18.236 1.00 90.94 93 PHE A CA 1
ATOM 791 C C . PHE A 1 93 ? -8.319 2.309 -17.043 1.00 90.94 93 PHE A C 1
ATOM 793 O O . PHE A 1 93 ? -8.873 2.969 -16.163 1.00 90.94 93 PHE A O 1
ATOM 800 N N . PHE A 1 94 ? -8.235 0.980 -17.038 1.00 93.44 94 PHE A N 1
ATOM 801 C CA . PHE A 1 94 ? -8.814 0.122 -16.003 1.00 93.44 94 PHE A CA 1
ATOM 802 C C . PHE A 1 94 ? -10.314 0.345 -15.770 1.00 93.44 94 PHE A C 1
ATOM 804 O O . PHE A 1 94 ? -10.794 0.312 -14.641 1.00 93.44 94 PHE A O 1
ATOM 811 N N . SER A 1 95 ? -11.065 0.587 -16.844 1.00 91.38 95 SER A N 1
ATOM 812 C CA . SER A 1 95 ? -12.529 0.687 -16.843 1.00 91.38 95 SER A CA 1
ATOM 813 C C . SER A 1 95 ? -13.214 -0.542 -16.237 1.00 91.38 95 SER A C 1
ATOM 815 O O . SER A 1 95 ? -12.712 -1.650 -16.356 1.00 91.38 95 SER A O 1
ATOM 817 N N . SER A 1 96 ? -14.392 -0.380 -15.636 1.00 91.69 96 SER A N 1
ATOM 818 C CA . SER A 1 96 ? -15.204 -1.497 -15.122 1.00 91.69 96 SER A CA 1
ATOM 819 C C . SER A 1 96 ? -16.006 -2.232 -16.208 1.00 91.69 96 SER A C 1
ATOM 821 O O . SER A 1 96 ? -16.737 -3.180 -15.916 1.00 91.69 96 SER A O 1
ATOM 823 N N . SER A 1 97 ? -15.913 -1.787 -17.465 1.00 91.31 97 SER A N 1
ATOM 824 C CA . SER A 1 97 ? -16.564 -2.421 -18.610 1.00 91.31 97 SER A CA 1
ATOM 825 C C . SER A 1 97 ? -15.771 -3.635 -19.084 1.00 91.31 97 SER A C 1
ATOM 827 O O . SER A 1 97 ? -14.634 -3.495 -19.517 1.00 91.31 97 SER A O 1
ATOM 829 N N . THR A 1 98 ? -16.407 -4.807 -19.138 1.00 88.25 98 THR A N 1
ATOM 830 C CA . THR A 1 98 ? -15.805 -6.032 -19.704 1.00 88.25 98 THR A CA 1
ATOM 831 C C . THR A 1 98 ? -15.651 -6.012 -21.227 1.00 88.25 98 THR A C 1
ATOM 833 O O . THR A 1 98 ? -15.147 -6.956 -21.833 1.00 88.25 98 THR A O 1
ATOM 836 N N . LYS A 1 99 ? -16.119 -4.939 -21.874 1.00 88.06 99 LYS A N 1
ATOM 837 C CA . LYS A 1 99 ? -15.920 -4.687 -23.308 1.00 88.06 99 LYS A CA 1
ATOM 838 C C . LYS A 1 99 ? -14.672 -3.853 -23.581 1.00 88.06 99 LYS A C 1
ATOM 840 O O . LYS A 1 99 ? -14.309 -3.677 -24.739 1.00 88.06 99 LYS A O 1
ATOM 845 N N . GLU A 1 100 ? -14.066 -3.298 -22.539 1.00 89.06 100 GLU A N 1
ATOM 846 C CA . GLU A 1 100 ? -12.868 -2.478 -22.627 1.00 89.06 100 GLU A CA 1
ATOM 847 C C . GLU A 1 100 ? -11.697 -3.244 -22.020 1.00 89.06 100 GLU A C 1
ATOM 849 O O . GLU A 1 100 ? -11.860 -4.041 -21.100 1.00 89.06 100 GLU A O 1
ATOM 854 N N . TRP A 1 101 ? -10.505 -2.999 -22.548 1.00 91.69 101 TRP A N 1
ATOM 855 C CA . TRP A 1 101 ? -9.280 -3.576 -22.024 1.00 91.69 101 TRP A CA 1
ATOM 856 C C . TRP A 1 101 ? -8.230 -2.490 -21.849 1.00 91.69 101 TRP A C 1
ATOM 858 O O . TRP A 1 101 ? -8.252 -1.434 -22.493 1.00 91.69 101 TRP A O 1
ATOM 868 N N . SER A 1 102 ? -7.303 -2.746 -20.942 1.00 92.94 102 SER A N 1
ATOM 869 C CA . SER A 1 102 ? -6.109 -1.931 -20.759 1.00 92.94 102 SER A CA 1
ATOM 870 C C . SER A 1 102 ? -4.943 -2.854 -20.468 1.00 92.94 102 SER A C 1
ATOM 872 O O . SER A 1 102 ? -5.116 -3.869 -19.799 1.00 92.94 102 SER A O 1
ATOM 874 N N . ILE A 1 103 ? -3.762 -2.507 -20.953 1.00 93.50 103 ILE A N 1
ATOM 875 C CA . ILE A 1 103 ? -2.524 -3.165 -20.555 1.00 93.50 103 ILE A CA 1
ATOM 876 C C . ILE A 1 103 ? -1.568 -2.135 -19.971 1.00 93.50 103 ILE A C 1
ATOM 878 O O . ILE A 1 103 ? -1.536 -0.982 -20.401 1.00 93.50 103 ILE A O 1
ATOM 882 N N . CYS A 1 104 ? -0.806 -2.569 -18.984 1.00 93.06 104 CYS A N 1
ATOM 883 C CA . CYS A 1 104 ? 0.284 -1.837 -18.377 1.00 93.06 104 CYS A CA 1
ATOM 884 C C . CYS A 1 104 ? 1.563 -2.641 -18.631 1.00 93.06 104 CYS A C 1
ATOM 886 O O . CYS A 1 104 ? 1.636 -3.822 -18.296 1.00 93.06 104 CYS A O 1
ATOM 888 N N . VAL A 1 105 ? 2.530 -2.019 -19.297 1.00 91.88 105 VAL A N 1
ATOM 889 C CA . VAL A 1 105 ? 3.808 -2.620 -19.684 1.00 91.88 105 VAL A CA 1
ATOM 890 C C . VAL A 1 105 ? 4.893 -2.015 -18.811 1.00 91.88 105 VAL A C 1
ATOM 892 O O . VAL A 1 105 ? 5.032 -0.789 -18.779 1.00 91.88 105 VAL A O 1
ATOM 895 N N . VAL A 1 106 ? 5.660 -2.869 -18.139 1.00 88.31 106 VAL A N 1
ATOM 896 C CA . VAL A 1 106 ? 6.796 -2.470 -17.306 1.00 88.31 106 VAL A CA 1
ATOM 897 C C . VAL A 1 106 ? 8.063 -3.104 -17.860 1.00 88.31 106 VAL A C 1
ATOM 899 O O . VAL A 1 106 ? 8.115 -4.319 -18.058 1.00 88.31 106 VAL A O 1
ATOM 902 N N . GLY A 1 107 ? 9.086 -2.292 -18.105 1.00 86.00 107 GLY A N 1
ATOM 903 C CA . GLY A 1 107 ? 10.375 -2.753 -18.615 1.00 86.00 107 GLY A CA 1
ATOM 904 C C . GLY A 1 107 ? 11.551 -2.018 -17.984 1.00 86.00 107 GLY A C 1
ATOM 905 O O . GLY A 1 107 ? 11.394 -0.937 -17.410 1.00 86.00 107 GLY A O 1
ATOM 906 N N . GLY A 1 108 ? 12.743 -2.606 -18.081 1.00 79.94 108 GLY A N 1
ATOM 907 C CA . GLY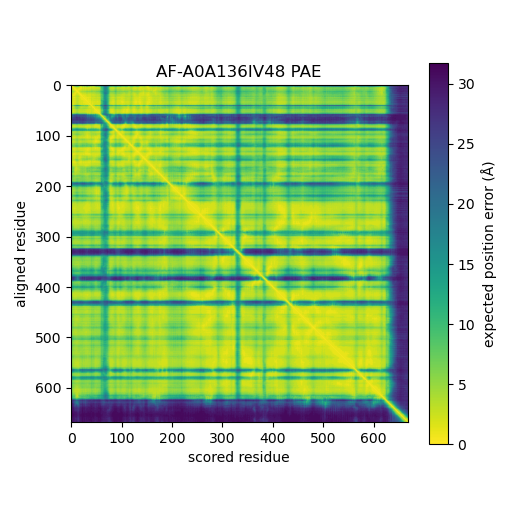 A 1 108 ? 13.975 -1.977 -17.601 1.00 79.94 108 GLY A CA 1
ATOM 908 C C . GLY A 1 108 ? 14.487 -0.848 -18.506 1.00 79.94 108 GLY A C 1
ATOM 909 O O . GLY A 1 108 ? 13.917 -0.546 -19.550 1.00 79.94 108 GLY A O 1
ATOM 910 N N . ALA A 1 109 ? 15.623 -0.257 -18.130 1.00 77.44 109 ALA A N 1
ATOM 911 C CA . ALA A 1 109 ? 16.190 0.954 -18.737 1.00 77.44 109 ALA A CA 1
ATOM 912 C C . ALA A 1 109 ? 16.552 0.864 -20.237 1.00 77.44 109 ALA A C 1
ATOM 914 O O . ALA A 1 109 ? 16.887 1.882 -20.843 1.00 77.44 109 ALA A O 1
ATOM 915 N N . ASN A 1 110 ? 16.512 -0.326 -20.844 1.00 84.81 110 ASN A N 1
ATOM 916 C CA . ASN A 1 110 ? 16.751 -0.532 -22.271 1.00 84.81 110 ASN A CA 1
ATOM 917 C C . ASN A 1 110 ? 15.471 -1.046 -22.957 1.00 84.81 110 ASN A C 1
ATOM 919 O O . ASN A 1 110 ? 15.286 -2.263 -23.056 1.00 84.81 110 ASN A O 1
ATOM 923 N N . PRO A 1 111 ? 14.612 -0.151 -23.486 1.00 87.31 111 PRO A N 1
ATOM 924 C CA . PRO A 1 111 ? 13.324 -0.540 -24.057 1.00 87.31 111 PRO A CA 1
ATOM 925 C C . PRO A 1 111 ? 13.424 -1.505 -25.240 1.00 87.31 111 PRO A C 1
ATOM 927 O O . PRO A 1 111 ? 12.489 -2.262 -25.490 1.00 87.31 111 PRO A O 1
ATOM 930 N N . LYS A 1 112 ? 14.552 -1.489 -25.964 1.00 90.50 112 LYS A N 1
ATOM 931 C CA . LYS A 1 112 ? 14.801 -2.337 -27.140 1.00 90.50 112 LYS A CA 1
ATOM 932 C C . LYS A 1 112 ? 15.421 -3.690 -26.789 1.00 90.50 112 LYS A C 1
ATOM 934 O O . LYS A 1 112 ? 15.623 -4.509 -27.687 1.00 90.50 112 LYS A O 1
ATOM 939 N N . SER A 1 113 ? 15.755 -3.942 -25.518 1.00 89.25 113 SER A N 1
ATOM 940 C CA . SER A 1 113 ? 16.371 -5.211 -25.136 1.00 89.25 113 SER A CA 1
ATOM 941 C C . SER A 1 113 ? 15.410 -6.381 -25.347 1.00 89.25 113 SER A C 1
ATOM 943 O O . SER A 1 113 ? 14.293 -6.417 -24.823 1.00 89.25 113 SER A O 1
ATOM 945 N N . ARG A 1 114 ? 15.890 -7.371 -26.101 1.00 90.88 114 ARG A N 1
ATOM 946 C CA . ARG A 1 114 ? 15.224 -8.660 -26.317 1.00 90.88 114 ARG A CA 1
ATOM 947 C C . ARG A 1 114 ? 15.838 -9.791 -25.498 1.00 90.88 114 ARG A C 1
ATOM 949 O O . ARG A 1 114 ? 15.424 -10.927 -25.674 1.00 90.88 114 ARG A O 1
ATOM 956 N N . VAL A 1 115 ? 16.831 -9.501 -24.659 1.00 87.81 115 VAL A N 1
ATOM 957 C CA . VAL A 1 115 ? 17.566 -10.507 -23.883 1.00 87.81 115 VAL A CA 1
ATOM 958 C C . VAL A 1 115 ? 16.995 -10.568 -22.466 1.00 87.81 115 VAL A C 1
ATOM 960 O O . VAL A 1 115 ? 16.677 -9.529 -21.879 1.00 87.81 115 VAL A O 1
ATOM 963 N N . ARG A 1 116 ? 16.853 -11.781 -21.922 1.00 86.69 116 ARG A N 1
ATOM 964 C CA . ARG A 1 116 ? 16.384 -12.057 -20.552 1.00 86.69 116 ARG A CA 1
ATOM 965 C C . ARG A 1 116 ? 17.458 -12.721 -19.698 1.00 86.69 116 ARG A C 1
ATOM 967 O O . ARG A 1 116 ? 18.458 -13.207 -20.221 1.00 86.69 116 ARG A O 1
ATOM 974 N N . GLY A 1 117 ? 17.215 -12.735 -18.390 1.00 73.56 117 GLY A N 1
ATOM 975 C CA . GLY A 1 117 ? 18.135 -13.248 -17.381 1.00 73.56 117 GLY A CA 1
ATOM 976 C C . GLY A 1 117 ? 19.165 -12.218 -16.913 1.00 73.56 117 GLY A C 1
ATOM 977 O O . GLY A 1 117 ? 19.259 -11.107 -17.442 1.00 73.56 117 GLY A O 1
ATOM 978 N N . ASN A 1 118 ? 19.945 -12.609 -15.906 1.00 70.50 118 ASN A N 1
ATOM 979 C CA . ASN A 1 118 ? 20.991 -11.785 -15.303 1.00 70.50 118 ASN A CA 1
ATOM 980 C C . ASN A 1 118 ? 22.284 -11.817 -16.142 1.00 70.50 118 ASN A C 1
ATOM 982 O O . ASN A 1 118 ? 23.310 -12.356 -15.734 1.00 70.50 118 ASN A O 1
ATOM 986 N N . VAL A 1 119 ? 22.201 -11.310 -17.372 1.00 75.00 119 VAL A N 1
ATOM 987 C CA . VAL A 1 119 ? 23.313 -11.243 -18.333 1.00 75.00 119 VAL A CA 1
ATOM 988 C C . VAL A 1 119 ? 23.505 -9.807 -18.827 1.00 75.00 119 VAL A C 1
ATOM 990 O O . VAL A 1 119 ? 22.549 -9.028 -18.807 1.00 75.00 119 VAL A O 1
ATOM 993 N N . PRO A 1 120 ? 24.699 -9.426 -19.322 1.00 68.44 120 PRO A N 1
ATOM 994 C CA . PRO A 1 120 ? 24.914 -8.102 -19.900 1.00 68.44 120 PRO A CA 1
ATOM 995 C C . PRO A 1 120 ? 23.891 -7.775 -20.997 1.00 68.44 120 PRO A C 1
ATOM 997 O O . PRO A 1 120 ? 23.728 -8.521 -21.962 1.00 68.44 120 PRO A O 1
ATOM 1000 N N . GLY A 1 121 ? 23.184 -6.653 -20.841 1.00 69.75 121 GLY A N 1
ATOM 1001 C CA . GLY A 1 121 ? 22.114 -6.235 -21.753 1.00 69.75 121 GLY A CA 1
ATOM 1002 C C . GLY A 1 121 ? 20.760 -6.921 -21.526 1.00 69.75 121 GLY A C 1
ATOM 1003 O O . GLY A 1 121 ? 19.787 -6.542 -22.184 1.00 69.75 121 GLY A O 1
ATOM 1004 N N . GLY A 1 122 ? 20.671 -7.875 -20.594 1.00 73.81 122 GLY A N 1
ATOM 1005 C CA . GLY A 1 122 ? 19.418 -8.450 -20.120 1.00 73.81 122 GLY A CA 1
ATOM 1006 C C . GLY A 1 122 ? 18.503 -7.382 -19.520 1.00 73.81 122 GLY A C 1
ATOM 1007 O O . GLY A 1 122 ? 18.956 -6.429 -18.884 1.00 73.81 122 GLY A O 1
ATOM 1008 N N . SER A 1 123 ? 17.202 -7.498 -19.767 1.00 81.19 123 SER A N 1
ATOM 1009 C CA . SER A 1 123 ? 16.205 -6.581 -19.216 1.00 81.19 123 SER A CA 1
ATOM 1010 C C . SER A 1 123 ? 14.915 -7.324 -18.917 1.00 81.19 123 SER A C 1
ATOM 1012 O O . SER A 1 123 ? 14.463 -8.111 -19.749 1.00 81.19 123 SER A O 1
ATOM 1014 N N . PHE A 1 124 ? 14.317 -7.075 -17.753 1.00 85.94 124 PHE A N 1
ATOM 1015 C CA . PHE A 1 124 ? 13.006 -7.631 -17.436 1.00 85.94 124 PHE A CA 1
ATOM 1016 C C . PHE A 1 124 ? 11.919 -6.957 -18.285 1.00 85.94 124 PHE A C 1
ATOM 1018 O O . PHE A 1 124 ? 12.045 -5.795 -18.687 1.00 85.94 124 PHE A O 1
ATOM 1025 N N . LEU A 1 125 ? 10.845 -7.700 -18.546 1.00 90.50 125 LEU A N 1
ATOM 1026 C CA . LEU A 1 125 ? 9.669 -7.208 -19.249 1.00 90.50 125 LEU A CA 1
ATOM 1027 C C . LEU A 1 125 ? 8.425 -7.905 -18.707 1.00 90.50 125 LEU A C 1
ATOM 1029 O O . LEU A 1 125 ? 8.289 -9.124 -18.832 1.00 90.50 125 LEU A O 1
ATOM 1033 N N . GLN A 1 126 ? 7.509 -7.118 -18.159 1.00 92.69 126 GLN A N 1
ATOM 1034 C CA . GLN A 1 126 ? 6.253 -7.581 -17.587 1.00 92.69 126 GLN A CA 1
ATOM 1035 C C . GLN A 1 126 ? 5.073 -6.851 -18.222 1.00 92.69 126 GLN A C 1
ATOM 1037 O O . GLN A 1 126 ? 5.164 -5.682 -18.606 1.00 92.69 126 GLN A O 1
ATOM 1042 N N . VAL A 1 127 ? 3.949 -7.555 -18.327 1.00 94.88 127 VAL A N 1
ATOM 1043 C CA . VAL A 1 127 ? 2.680 -7.000 -18.789 1.00 94.88 127 VAL A CA 1
ATOM 1044 C C . VAL A 1 127 ? 1.575 -7.396 -17.830 1.00 94.88 127 VAL A C 1
ATOM 1046 O O . VAL A 1 127 ? 1.328 -8.571 -17.570 1.00 94.88 127 VAL A O 1
ATOM 1049 N N . LEU A 1 128 ? 0.871 -6.382 -17.355 1.00 95.19 128 LEU A N 1
ATOM 1050 C CA . LEU A 1 128 ? -0.378 -6.501 -16.636 1.00 95.19 128 LEU A CA 1
ATOM 1051 C C . LEU A 1 128 ? -1.523 -6.230 -17.613 1.00 95.19 128 LEU A C 1
ATOM 1053 O O . LEU A 1 128 ? -1.601 -5.132 -18.163 1.00 95.19 128 LEU A O 1
ATOM 1057 N N . SER A 1 129 ? -2.421 -7.190 -17.830 1.00 96.56 129 SER A N 1
ATOM 1058 C CA . SER A 1 129 ? -3.615 -6.994 -18.662 1.00 96.56 129 SER A CA 1
ATOM 1059 C C . SER A 1 129 ? -4.887 -6.973 -17.829 1.00 96.56 129 SER A C 1
ATOM 1061 O O . SER A 1 129 ? -5.076 -7.814 -16.956 1.00 96.56 129 SER A O 1
ATOM 1063 N N . TRP A 1 130 ? -5.763 -6.016 -18.114 1.00 96.19 130 TRP A N 1
ATOM 1064 C CA . TRP A 1 130 ? -7.049 -5.812 -17.460 1.00 96.19 130 TRP A CA 1
ATOM 1065 C C . TRP A 1 130 ? -8.193 -5.983 -18.455 1.00 96.19 130 TRP A C 1
ATOM 1067 O O . TRP A 1 130 ? -8.170 -5.395 -19.540 1.00 96.19 130 TRP A O 1
ATOM 1077 N N . ASP A 1 131 ? -9.214 -6.740 -18.055 1.00 94.06 131 ASP A N 1
ATOM 1078 C CA . ASP A 1 131 ? -10.362 -7.118 -18.890 1.00 94.06 131 ASP A CA 1
ATOM 1079 C C . ASP A 1 131 ? -11.710 -6.558 -18.401 1.00 94.06 131 ASP A C 1
ATOM 1081 O O . ASP A 1 131 ? -12.768 -7.043 -18.798 1.00 94.06 131 ASP A O 1
ATOM 1085 N N . GLY A 1 132 ? -11.684 -5.575 -17.500 1.00 92.50 132 GLY A N 1
ATOM 1086 C CA . GLY A 1 132 ? -12.883 -5.020 -16.867 1.00 92.50 132 GLY A CA 1
ATOM 1087 C C . GLY A 1 132 ? -13.264 -5.678 -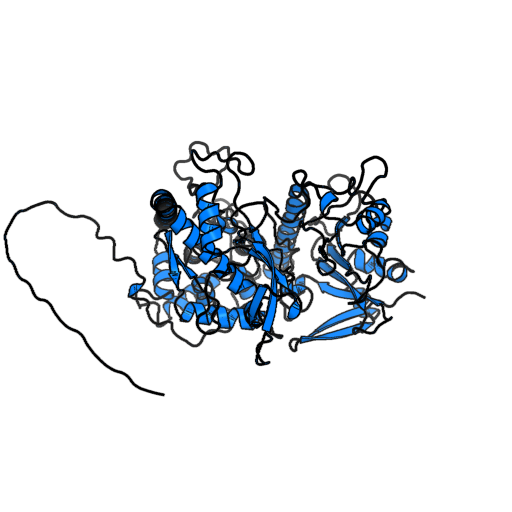15.543 1.00 92.50 132 GLY A C 1
ATOM 1088 O O . GLY A 1 132 ? -14.073 -5.112 -14.803 1.00 92.50 132 GLY A O 1
ATOM 1089 N N . ALA A 1 133 ? -12.685 -6.837 -15.216 1.00 93.00 133 ALA A N 1
ATOM 1090 C CA . ALA A 1 133 ? -13.030 -7.587 -14.015 1.00 93.00 133 ALA A CA 1
ATOM 1091 C C . ALA A 1 133 ? -11.820 -8.036 -13.193 1.00 93.00 133 ALA A C 1
ATOM 1093 O O . ALA A 1 133 ? -11.906 -8.021 -11.961 1.00 93.00 133 ALA A O 1
ATOM 1094 N N . GLU A 1 134 ? -10.739 -8.474 -13.828 1.00 95.31 134 GLU A N 1
ATOM 1095 C CA . GLU A 1 134 ? -9.534 -8.959 -13.162 1.00 95.31 134 GLU A CA 1
ATOM 1096 C C . GLU A 1 134 ? -8.264 -8.609 -13.944 1.00 95.31 134 GLU A C 1
ATOM 1098 O O . GLU A 1 134 ? -8.290 -8.257 -15.124 1.00 95.31 134 GLU A O 1
ATOM 1103 N N . PHE A 1 135 ? -7.134 -8.703 -13.252 1.00 96.69 135 PHE A N 1
ATOM 1104 C CA . PHE A 1 135 ? -5.818 -8.529 -13.839 1.00 96.69 135 PHE A CA 1
ATOM 1105 C C . PHE A 1 135 ? -5.205 -9.891 -14.157 1.00 96.69 135 PHE A C 1
ATOM 1107 O O . PHE A 1 135 ? -5.345 -10.821 -13.363 1.00 96.69 135 PHE A O 1
ATOM 1114 N N . ARG A 1 136 ? -4.482 -9.995 -15.271 1.00 97.00 136 ARG A N 1
ATOM 1115 C CA . ARG A 1 136 ? -3.627 -11.138 -15.613 1.00 97.00 136 ARG A CA 1
ATOM 1116 C C . ARG A 1 136 ? -2.190 -10.677 -15.787 1.00 97.00 136 ARG A C 1
ATOM 1118 O O . ARG A 1 136 ? -1.946 -9.642 -16.410 1.00 97.00 136 ARG A O 1
ATOM 1125 N N . PHE A 1 137 ? -1.272 -11.447 -15.220 1.00 95.50 137 PHE A N 1
ATOM 1126 C CA . PHE A 1 137 ? 0.141 -11.107 -15.122 1.00 95.50 137 PHE A CA 1
ATOM 1127 C C . PHE A 1 137 ? 0.947 -11.969 -16.087 1.00 95.50 137 PHE A C 1
ATOM 1129 O O . PHE A 1 137 ? 0.849 -13.198 -16.074 1.00 95.50 137 PHE A O 1
ATOM 1136 N N . TYR A 1 138 ? 1.751 -11.309 -16.910 1.00 95.81 138 TYR A N 1
ATOM 1137 C CA . TYR A 1 138 ? 2.608 -11.930 -17.906 1.00 95.81 138 TYR A CA 1
ATOM 1138 C C . TYR A 1 138 ? 4.038 -11.429 -17.746 1.00 95.81 138 TYR A C 1
ATOM 1140 O O . TYR A 1 138 ? 4.257 -10.239 -17.519 1.00 95.81 138 TYR A O 1
ATOM 1148 N N . GLN A 1 139 ? 5.013 -12.311 -17.940 1.00 92.88 139 GLN A N 1
ATOM 1149 C CA . GLN A 1 139 ? 6.427 -11.951 -17.973 1.00 92.88 139 GLN A CA 1
ATOM 1150 C C . GLN A 1 139 ? 7.101 -12.614 -19.165 1.00 92.88 139 GLN A C 1
ATOM 1152 O O . GLN A 1 139 ? 6.899 -13.797 -19.434 1.00 92.88 139 GLN A O 1
ATOM 1157 N N . SER A 1 140 ? 7.918 -11.854 -19.884 1.00 92.06 140 SER A N 1
ATOM 1158 C CA . SER A 1 140 ? 8.835 -12.432 -20.858 1.00 92.06 140 SER A CA 1
ATOM 1159 C C . SER A 1 140 ? 10.114 -12.822 -20.124 1.00 92.06 140 SER A C 1
ATOM 1161 O O . SER A 1 140 ? 10.788 -11.943 -19.590 1.00 92.06 140 SER A O 1
ATOM 1163 N N . ASP A 1 141 ? 10.427 -14.116 -20.086 1.00 88.94 141 ASP A N 1
ATOM 1164 C CA . ASP A 1 141 ? 11.531 -14.669 -19.293 1.00 88.94 141 ASP A CA 1
ATOM 1165 C C . ASP A 1 141 ? 12.130 -15.934 -19.925 1.00 88.94 141 ASP A C 1
ATOM 1167 O O . ASP A 1 141 ? 11.628 -16.429 -20.940 1.00 88.94 141 ASP A O 1
ATOM 1171 N N . LEU A 1 142 ? 13.191 -16.462 -19.316 1.00 89.44 142 LEU A N 1
ATOM 1172 C CA . LEU A 1 142 ? 13.699 -17.806 -19.576 1.00 89.44 142 LEU A CA 1
ATOM 1173 C C . LEU A 1 142 ? 12.784 -18.846 -18.915 1.00 89.44 142 LEU A C 1
ATOM 1175 O O . LEU A 1 142 ? 12.488 -18.758 -17.725 1.00 89.44 142 LEU A O 1
ATOM 1179 N N . ALA A 1 143 ? 12.338 -19.838 -19.682 1.00 89.44 143 ALA A N 1
ATOM 1180 C CA . ALA A 1 143 ? 11.574 -20.958 -19.149 1.00 89.44 143 ALA A CA 1
ATOM 1181 C C . ALA A 1 143 ? 12.499 -21.889 -18.351 1.00 89.44 143 ALA A C 1
ATOM 1183 O O . ALA A 1 143 ? 13.528 -22.336 -18.868 1.00 89.44 143 ALA A O 1
ATOM 1184 N N . ASN A 1 144 ? 12.127 -22.185 -17.103 1.00 87.38 144 ASN A N 1
ATOM 1185 C CA . ASN A 1 144 ? 12.909 -22.959 -16.133 1.00 87.38 144 ASN A CA 1
ATOM 1186 C C . ASN A 1 144 ? 14.363 -22.467 -16.025 1.00 87.38 144 ASN A C 1
ATOM 1188 O O . ASN A 1 144 ? 15.289 -23.279 -16.023 1.00 87.38 144 ASN A O 1
ATOM 1192 N N . ASP A 1 145 ? 14.566 -21.144 -16.074 1.00 84.75 145 ASP A N 1
ATOM 1193 C CA . ASP A 1 145 ? 15.877 -20.478 -16.086 1.00 84.75 145 ASP A CA 1
ATOM 1194 C C . ASP A 1 145 ? 16.866 -21.025 -17.131 1.00 84.75 145 ASP A C 1
ATOM 1196 O O . ASP A 1 145 ? 18.081 -20.871 -17.012 1.00 84.75 145 ASP A O 1
ATOM 1200 N N . THR A 1 146 ? 16.360 -21.669 -18.186 1.00 87.75 146 THR A N 1
ATOM 1201 C CA . THR A 1 146 ? 17.196 -22.340 -19.181 1.00 87.75 146 THR A CA 1
ATOM 1202 C C . THR A 1 146 ? 17.689 -21.322 -20.213 1.00 87.75 146 THR A C 1
ATOM 1204 O O . THR A 1 146 ? 16.876 -20.769 -20.967 1.00 87.75 146 THR A O 1
ATOM 1207 N N . PRO A 1 147 ? 19.011 -21.070 -20.318 1.00 84.31 147 PRO A N 1
ATOM 1208 C CA . PRO A 1 147 ? 19.545 -20.116 -21.282 1.00 84.31 147 PRO A CA 1
ATOM 1209 C C . PRO A 1 147 ? 19.138 -20.466 -22.717 1.00 84.31 147 PRO A C 1
ATOM 1211 O O . PRO A 1 147 ? 19.248 -21.610 -23.154 1.00 84.31 147 PRO A O 1
ATOM 1214 N N . GLY A 1 148 ? 18.668 -19.465 -23.462 1.00 82.06 148 GLY A N 1
ATOM 1215 C CA . GLY A 1 148 ? 18.199 -19.635 -24.841 1.00 82.06 148 GLY A CA 1
ATOM 1216 C C . GLY A 1 148 ? 16.756 -20.132 -24.978 1.00 82.06 148 GLY A C 1
ATOM 1217 O O . GLY A 1 148 ? 16.219 -20.080 -26.084 1.00 82.06 148 GLY A O 1
ATOM 1218 N N . LEU A 1 149 ? 16.097 -20.538 -23.886 1.00 87.88 149 LEU A N 1
ATOM 1219 C CA . LEU A 1 149 ? 14.685 -20.926 -23.883 1.00 87.88 149 LEU A CA 1
ATOM 1220 C C . LEU A 1 149 ? 13.794 -19.766 -23.417 1.00 87.88 149 LEU A C 1
ATOM 1222 O O . LEU A 1 149 ? 13.122 -19.840 -22.396 1.00 87.88 149 LEU A O 1
ATOM 1226 N N . GLN A 1 150 ? 13.814 -18.661 -24.162 1.00 88.94 150 GLN A N 1
ATOM 1227 C CA . GLN A 1 150 ? 13.024 -17.471 -23.845 1.00 88.94 150 GLN A CA 1
ATOM 1228 C C . GLN A 1 150 ? 11.584 -17.586 -24.364 1.00 88.94 150 GLN A C 1
ATOM 1230 O O . GLN A 1 150 ? 11.357 -17.963 -25.516 1.00 88.94 150 GLN A O 1
ATOM 1235 N N . GLY A 1 151 ? 10.613 -17.195 -23.540 1.00 91.38 151 GLY A N 1
ATOM 1236 C CA . GLY A 1 151 ? 9.193 -17.224 -23.883 1.00 91.38 151 GLY A CA 1
ATOM 1237 C C . GLY A 1 151 ? 8.359 -16.225 -23.084 1.00 91.38 151 GLY A C 1
ATOM 1238 O O . GLY A 1 151 ? 8.874 -15.457 -22.272 1.00 91.38 151 GLY A O 1
ATOM 1239 N N . TRP A 1 152 ? 7.052 -16.219 -23.350 1.00 95.00 152 TRP A N 1
ATOM 1240 C CA . TRP A 1 152 ? 6.070 -15.511 -22.528 1.00 95.00 152 TRP A CA 1
ATOM 1241 C C . TRP A 1 152 ? 5.459 -16.478 -21.520 1.00 95.00 152 TRP A C 1
ATOM 1243 O O . TRP A 1 152 ? 4.837 -17.466 -21.914 1.00 95.00 152 TRP A O 1
ATOM 1253 N N . ASN A 1 153 ? 5.611 -16.148 -20.243 1.00 93.88 153 ASN A N 1
ATOM 1254 C CA . ASN A 1 153 ? 5.071 -16.884 -19.114 1.00 93.88 153 ASN A CA 1
ATOM 1255 C C . ASN A 1 153 ? 3.816 -16.193 -18.571 1.00 93.88 153 ASN A C 1
ATOM 1257 O O . ASN A 1 153 ? 3.829 -14.989 -18.306 1.00 93.88 153 ASN A O 1
ATOM 1261 N N . TYR A 1 154 ? 2.747 -16.958 -18.369 1.00 95.94 154 TYR A N 1
ATOM 1262 C CA . TYR A 1 154 ? 1.609 -16.568 -17.539 1.00 95.94 154 TYR A CA 1
ATOM 1263 C C . TYR A 1 154 ? 1.931 -16.819 -16.064 1.00 95.94 154 TYR A C 1
ATOM 1265 O O . TYR A 1 154 ? 2.280 -17.937 -15.689 1.00 95.94 154 TYR A O 1
ATOM 1273 N N . PHE A 1 155 ? 1.819 -15.781 -15.236 1.00 91.31 155 PHE A N 1
ATOM 1274 C CA . PHE A 1 155 ? 2.187 -15.818 -13.815 1.00 91.31 155 PHE A CA 1
ATOM 1275 C C . PHE A 1 155 ? 0.978 -15.940 -12.878 1.00 91.31 155 PHE A C 1
ATOM 1277 O O . PHE A 1 155 ? 1.142 -16.271 -11.708 1.00 91.31 155 PHE A O 1
ATOM 1284 N N . GLY A 1 156 ? -0.234 -15.667 -13.365 1.00 93.00 156 GLY A N 1
ATOM 1285 C CA . GLY A 1 156 ? -1.457 -15.767 -12.569 1.00 93.00 156 GLY A CA 1
ATOM 1286 C C . GLY A 1 156 ? -2.488 -14.695 -12.900 1.00 93.00 156 GLY A C 1
ATOM 1287 O O . GLY A 1 156 ? -2.288 -13.839 -13.772 1.00 93.00 156 GLY A O 1
ATOM 1288 N N . ARG A 1 157 ? -3.599 -14.721 -12.160 1.00 94.88 157 ARG A N 1
ATOM 1289 C CA . ARG A 1 157 ? -4.668 -13.714 -12.215 1.00 94.88 157 ARG A CA 1
ATOM 1290 C C . ARG A 1 157 ? -4.972 -13.160 -10.833 1.00 94.88 157 ARG A C 1
ATOM 1292 O O . ARG A 1 157 ? -4.947 -13.879 -9.841 1.00 94.88 157 ARG A O 1
ATOM 1299 N N . SER A 1 158 ? -5.356 -11.893 -10.748 1.00 95.25 158 SER A N 1
ATOM 1300 C CA . SER A 1 158 ? -5.545 -11.217 -9.458 1.00 95.25 158 SER A CA 1
ATOM 1301 C C . SER A 1 158 ? -6.637 -11.789 -8.557 1.00 95.25 158 SER A C 1
ATOM 1303 O O . SER A 1 158 ? -6.715 -11.433 -7.382 1.00 95.25 158 SER A O 1
ATOM 1305 N N . ARG A 1 159 ? -7.483 -12.693 -9.058 1.00 93.00 159 ARG A N 1
ATOM 1306 C CA . ARG A 1 159 ? -8.438 -13.441 -8.228 1.00 93.00 159 ARG A CA 1
ATOM 1307 C C . ARG A 1 159 ? -7.771 -14.436 -7.292 1.00 93.00 159 ARG A C 1
ATOM 1309 O O . ARG A 1 159 ? -8.356 -14.762 -6.259 1.00 93.00 159 ARG A O 1
ATOM 1316 N N . ASP A 1 160 ? -6.557 -14.862 -7.599 1.00 91.06 160 ASP A N 1
ATOM 1317 C CA . ASP A 1 160 ? -5.858 -15.859 -6.800 1.00 91.06 160 ASP A CA 1
ATOM 1318 C C . ASP A 1 160 ? -5.203 -15.235 -5.549 1.00 91.06 160 ASP A C 1
ATOM 1320 O O . ASP A 1 160 ? -4.869 -15.957 -4.613 1.00 91.06 160 ASP A O 1
ATOM 1324 N N . ALA A 1 161 ? -5.130 -13.897 -5.464 1.00 89.69 161 ALA A N 1
ATOM 1325 C CA . ALA A 1 161 ? -4.514 -13.150 -4.359 1.00 89.69 161 ALA A CA 1
ATOM 1326 C C . ALA A 1 161 ? -5.156 -13.393 -2.976 1.00 89.69 161 ALA A C 1
ATOM 1328 O O . ALA A 1 161 ? -4.532 -13.167 -1.942 1.00 89.69 161 ALA A O 1
ATOM 1329 N N . PHE A 1 162 ? -6.417 -13.832 -2.944 1.00 89.12 162 PHE A N 1
ATOM 1330 C CA . PHE A 1 162 ? -7.150 -14.176 -1.713 1.00 89.12 162 PHE A CA 1
ATOM 1331 C C . PHE A 1 162 ? -7.296 -15.697 -1.538 1.00 89.12 162 PHE A C 1
ATOM 1333 O O . PHE A 1 162 ? -7.886 -16.150 -0.563 1.00 89.12 162 PHE A O 1
ATOM 1340 N N . GLY A 1 163 ? -6.816 -16.478 -2.507 1.00 85.12 163 GLY A N 1
ATOM 1341 C CA . GLY A 1 163 ? -6.928 -17.930 -2.524 1.00 85.12 163 GLY A CA 1
ATOM 1342 C C . GLY A 1 163 ? -5.662 -18.636 -2.027 1.00 85.12 163 GLY A C 1
ATOM 1343 O O . GLY A 1 163 ? -4.764 -18.006 -1.471 1.00 85.12 163 GLY A O 1
ATOM 1344 N N . PRO A 1 164 ? -5.545 -19.951 -2.282 1.00 81.69 164 PRO A N 1
ATOM 1345 C CA . PRO A 1 164 ? -4.399 -20.762 -1.862 1.00 81.69 164 PRO A CA 1
ATOM 1346 C C . PRO A 1 164 ? -3.044 -20.323 -2.430 1.00 81.69 164 PRO A C 1
ATOM 1348 O O . PRO A 1 164 ? -2.020 -20.759 -1.914 1.00 81.69 164 PRO A O 1
ATOM 1351 N N . ASN A 1 165 ? -3.028 -19.470 -3.456 1.00 81.06 165 ASN A N 1
ATOM 1352 C CA . ASN A 1 165 ? -1.811 -18.935 -4.069 1.00 81.06 165 ASN A CA 1
ATOM 1353 C C . ASN A 1 165 ? -1.479 -17.512 -3.586 1.00 81.06 165 ASN A C 1
ATOM 1355 O O . ASN A 1 165 ? -0.598 -16.871 -4.153 1.00 81.06 165 ASN A O 1
ATOM 1359 N N . SER A 1 166 ? -2.169 -16.991 -2.564 1.00 81.69 166 SER A N 1
ATOM 1360 C CA . SER A 1 166 ? -1.866 -15.679 -1.984 1.00 81.69 166 SER A CA 1
ATOM 1361 C C . SER A 1 166 ? -0.381 -15.567 -1.619 1.00 81.69 166 SER A C 1
ATOM 1363 O O . SER A 1 166 ? 0.156 -16.499 -1.021 1.00 81.69 166 SER A O 1
ATOM 1365 N N . TYR A 1 167 ? 0.245 -14.426 -1.929 1.00 79.00 167 TYR A N 1
ATOM 1366 C CA . TYR A 1 167 ? 1.682 -14.153 -1.741 1.00 79.00 167 TYR A CA 1
ATOM 1367 C C . TYR A 1 167 ? 2.661 -15.030 -2.541 1.00 79.00 167 TYR A C 1
ATOM 1369 O O . TYR A 1 167 ? 3.871 -14.881 -2.389 1.00 79.00 167 TYR A O 1
ATOM 1377 N N . LEU A 1 168 ? 2.185 -15.902 -3.431 1.00 80.62 168 LEU A N 1
ATOM 1378 C CA . LEU A 1 168 ? 3.058 -16.637 -4.343 1.00 80.62 168 LEU A CA 1
ATOM 1379 C C . LEU A 1 168 ? 3.146 -15.933 -5.698 1.00 80.62 168 LEU A C 1
ATOM 1381 O O . LEU A 1 168 ? 2.169 -15.352 -6.181 1.00 80.62 168 LEU A O 1
ATOM 1385 N N . GLY A 1 169 ? 4.317 -16.015 -6.327 1.00 81.88 169 GLY A N 1
ATOM 1386 C CA . GLY A 1 169 ? 4.545 -15.449 -7.653 1.00 81.88 169 GLY A CA 1
ATOM 1387 C C . GLY A 1 169 ? 4.219 -13.959 -7.706 1.00 81.88 169 GLY A C 1
ATOM 1388 O O . GLY A 1 169 ? 4.703 -13.232 -6.850 1.00 81.88 169 GLY A O 1
ATOM 1389 N N . PRO A 1 170 ? 3.369 -13.481 -8.638 1.00 80.12 170 PRO A N 1
ATOM 1390 C CA . PRO A 1 170 ? 3.085 -12.051 -8.789 1.00 80.12 170 PRO A CA 1
ATOM 1391 C C . PRO A 1 170 ? 2.415 -11.431 -7.553 1.00 80.12 170 PRO A C 1
ATOM 1393 O O . PRO A 1 170 ? 2.403 -10.211 -7.404 1.00 80.12 170 PRO A O 1
ATOM 1396 N N . PHE A 1 171 ? 1.842 -12.244 -6.660 1.00 80.06 171 PHE A N 1
ATOM 1397 C CA . PHE A 1 171 ? 1.160 -11.756 -5.465 1.00 80.06 171 PHE A CA 1
ATOM 1398 C C . PHE A 1 171 ? 2.111 -11.441 -4.311 1.00 80.06 171 PHE A C 1
ATOM 1400 O O . PHE A 1 171 ? 1.637 -10.949 -3.295 1.00 80.06 171 PHE A O 1
ATOM 1407 N N . ASN A 1 172 ? 3.422 -11.667 -4.448 1.00 73.06 172 ASN A N 1
ATOM 1408 C CA . ASN A 1 172 ? 4.394 -11.082 -3.523 1.00 73.06 172 ASN A CA 1
ATOM 1409 C C . ASN A 1 172 ? 4.441 -9.546 -3.674 1.00 73.06 172 ASN A C 1
ATOM 1411 O O . ASN A 1 172 ? 4.408 -8.836 -2.680 1.00 73.06 172 ASN A O 1
ATOM 1415 N N . GLY A 1 173 ? 4.402 -9.036 -4.910 1.00 73.94 173 GLY A N 1
ATOM 1416 C CA . GLY A 1 173 ? 4.350 -7.615 -5.259 1.00 73.94 173 GLY A CA 1
ATOM 1417 C C . GLY A 1 173 ? 2.930 -7.065 -5.401 1.00 73.94 173 GLY A C 1
ATOM 1418 O O . GLY A 1 173 ? 2.721 -5.866 -5.251 1.00 73.94 173 GLY A O 1
ATOM 1419 N N . HIS A 1 174 ? 1.946 -7.937 -5.644 1.00 82.94 174 HIS A N 1
ATOM 1420 C CA . HIS A 1 174 ? 0.520 -7.614 -5.753 1.00 82.94 174 HIS A CA 1
ATOM 1421 C C . HIS A 1 174 ? -0.304 -8.380 -4.716 1.00 82.94 174 HIS A C 1
ATOM 1423 O O . HIS A 1 174 ? -1.274 -9.060 -5.050 1.00 82.94 174 HIS A O 1
ATOM 1429 N N . VAL A 1 175 ? 0.082 -8.266 -3.447 1.00 85.31 175 VAL A N 1
ATOM 1430 C CA . VAL A 1 175 ? -0.517 -8.942 -2.279 1.00 85.31 175 VAL A CA 1
ATOM 1431 C C . VAL A 1 175 ? -2.043 -8.924 -2.268 1.00 85.31 175 VAL A C 1
ATOM 1433 O O . VAL A 1 175 ? -2.702 -9.917 -1.945 1.00 85.31 175 VAL A O 1
ATOM 1436 N N . ASN A 1 176 ? -2.614 -7.775 -2.613 1.00 89.00 176 ASN A N 1
ATOM 1437 C CA . ASN A 1 176 ? -4.052 -7.575 -2.619 1.00 89.00 176 ASN A CA 1
ATOM 1438 C C . ASN A 1 176 ? -4.690 -7.960 -3.952 1.00 89.00 176 ASN A C 1
ATOM 1440 O O . ASN A 1 176 ? -5.898 -7.990 -4.023 1.00 89.00 176 ASN A O 1
ATOM 1444 N N . GLY A 1 177 ? -3.931 -8.262 -5.004 1.00 90.31 177 GLY A N 1
ATOM 1445 C CA . GLY A 1 177 ? -4.426 -8.532 -6.357 1.00 90.31 177 GLY A CA 1
ATOM 1446 C C . GLY A 1 177 ? -4.689 -7.272 -7.190 1.00 90.31 177 GLY A C 1
ATOM 1447 O O . GLY A 1 177 ? -4.750 -7.349 -8.416 1.00 90.31 177 GLY A O 1
ATOM 1448 N N . ALA A 1 178 ? -4.811 -6.102 -6.565 1.00 91.69 178 ALA A N 1
ATOM 1449 C CA . ALA A 1 178 ? -4.887 -4.832 -7.277 1.00 91.69 178 ALA A CA 1
ATOM 1450 C C . ALA A 1 178 ? -3.552 -4.463 -7.962 1.00 91.69 178 ALA A C 1
ATOM 1452 O O . ALA A 1 178 ? -2.482 -4.974 -7.621 1.00 91.69 178 ALA A O 1
ATOM 1453 N N . CYS A 1 179 ? -3.616 -3.541 -8.927 1.00 88.75 179 CYS A N 1
ATOM 1454 C CA . CYS A 1 179 ? -2.423 -2.865 -9.430 1.00 88.75 179 CYS A CA 1
ATOM 1455 C C . CYS A 1 179 ? -1.861 -1.973 -8.316 1.00 88.75 179 CYS A C 1
ATOM 1457 O O . CYS A 1 179 ? -2.623 -1.199 -7.745 1.00 88.75 179 CYS A O 1
ATOM 1459 N N . ILE A 1 180 ? -0.561 -2.074 -8.034 1.00 84.06 180 ILE A N 1
ATOM 1460 C CA . ILE A 1 180 ? 0.092 -1.364 -6.926 1.00 84.06 180 ILE A CA 1
ATOM 1461 C C . ILE A 1 180 ? 1.031 -0.296 -7.486 1.00 84.06 180 ILE A C 1
ATOM 1463 O O . ILE A 1 180 ? 1.761 -0.546 -8.447 1.00 84.06 180 ILE A O 1
ATOM 1467 N N . MET A 1 181 ? 1.016 0.885 -6.870 1.00 85.50 181 MET A N 1
ATOM 1468 C CA . MET A 1 181 ? 1.996 1.955 -7.066 1.00 85.50 181 MET A CA 1
ATOM 1469 C C . MET A 1 181 ? 2.514 2.352 -5.692 1.00 85.50 181 MET A C 1
ATOM 1471 O O . MET A 1 181 ? 1.749 2.815 -4.853 1.00 85.50 181 MET A O 1
ATOM 1475 N N . LYS A 1 182 ? 3.813 2.152 -5.461 1.00 82.19 182 LYS A N 1
ATOM 1476 C CA . LYS A 1 182 ? 4.429 2.370 -4.149 1.00 82.19 182 LYS A CA 1
ATOM 1477 C C . LYS A 1 182 ? 4.507 3.837 -3.745 1.00 82.19 182 LYS A C 1
ATOM 1479 O O . LYS A 1 182 ? 4.724 4.089 -2.583 1.00 82.19 182 LYS A O 1
ATOM 1484 N N . GLU A 1 183 ? 4.287 4.787 -4.643 1.00 86.19 183 GLU A N 1
ATOM 1485 C CA . GLU A 1 183 ? 4.149 6.212 -4.319 1.00 86.19 183 GLU A CA 1
ATOM 1486 C C . GLU A 1 183 ? 2.885 6.721 -4.971 1.00 86.19 183 GLU A C 1
ATOM 1488 O O . GLU A 1 183 ? 2.937 7.274 -6.062 1.00 86.19 183 GLU A O 1
ATOM 1493 N N . ILE A 1 184 ? 1.729 6.452 -4.378 1.00 89.19 184 ILE A N 1
ATOM 1494 C CA . ILE A 1 184 ? 0.483 6.801 -5.054 1.00 89.19 184 ILE A CA 1
ATOM 1495 C C . ILE A 1 184 ? 0.221 8.308 -5.026 1.00 89.19 184 ILE A C 1
ATOM 1497 O O . ILE A 1 184 ? -0.184 8.852 -6.046 1.00 89.19 184 ILE A O 1
ATOM 1501 N N . HIS A 1 185 ? 0.531 8.978 -3.913 1.00 88.75 185 HIS A N 1
ATOM 1502 C CA . HIS A 1 185 ? 0.293 10.407 -3.720 1.00 88.75 185 HIS A CA 1
ATOM 1503 C C . HIS A 1 185 ? 1.565 11.244 -3.871 1.00 88.75 185 HIS A C 1
ATOM 1505 O O . HIS A 1 185 ? 2.687 10.779 -3.653 1.00 88.75 185 HIS A O 1
ATOM 1511 N N . LYS A 1 186 ? 1.368 12.526 -4.192 1.00 85.94 186 LYS A N 1
ATOM 1512 C CA . LYS A 1 186 ? 2.417 13.554 -4.177 1.00 85.94 186 LYS A CA 1
ATOM 1513 C C . LYS A 1 186 ? 3.267 13.506 -2.888 1.00 85.94 186 LYS A C 1
ATOM 1515 O O . LYS A 1 186 ? 2.720 13.247 -1.814 1.00 85.94 186 LYS A O 1
ATOM 1520 N N . PRO A 1 187 ? 4.576 13.816 -2.962 1.00 81.69 187 PRO A N 1
ATOM 1521 C CA . PRO A 1 187 ? 5.257 14.495 -4.073 1.00 81.69 187 PRO A CA 1
ATOM 1522 C C . PRO A 1 187 ? 5.822 13.588 -5.180 1.00 81.69 187 PRO A C 1
ATOM 1524 O O . PRO A 1 187 ? 6.467 14.119 -6.080 1.00 81.69 187 PRO A O 1
ATOM 1527 N N . TRP A 1 188 ? 5.577 12.270 -5.148 1.00 83.88 188 TRP A N 1
ATOM 1528 C CA . TRP A 1 188 ? 6.106 11.303 -6.128 1.00 83.88 188 TRP A CA 1
ATOM 1529 C C . TRP A 1 188 ? 7.619 11.447 -6.326 1.00 83.88 188 TRP A C 1
ATOM 1531 O O . TRP A 1 188 ? 8.094 11.759 -7.421 1.00 83.88 188 TRP A O 1
ATOM 1541 N N . LEU A 1 189 ? 8.358 11.261 -5.231 1.00 78.81 189 LEU A N 1
ATOM 1542 C CA . LEU A 1 189 ? 9.804 11.469 -5.141 1.00 78.81 189 LEU A CA 1
ATOM 1543 C C . LEU A 1 189 ? 10.585 10.809 -6.270 1.00 78.81 189 LEU A C 1
ATOM 1545 O O . LEU A 1 189 ? 11.607 11.346 -6.699 1.00 78.81 189 LEU A O 1
ATOM 1549 N N . HIS A 1 190 ? 10.111 9.656 -6.730 1.00 79.69 190 HIS A N 1
ATOM 1550 C CA . HIS A 1 190 ? 10.847 8.850 -7.679 1.00 79.69 190 HIS A CA 1
ATOM 1551 C C . HIS A 1 190 ? 10.215 8.870 -9.091 1.00 79.69 190 HIS A C 1
ATOM 1553 O O . HIS A 1 190 ? 10.839 8.448 -10.059 1.00 79.69 190 HIS A O 1
ATOM 1559 N N . TRP A 1 191 ? 9.035 9.463 -9.307 1.00 79.25 191 TRP A N 1
ATOM 1560 C CA . TRP A 1 191 ? 8.440 9.557 -10.653 1.00 79.25 191 TRP A CA 1
ATOM 1561 C C . TRP A 1 191 ? 8.946 10.766 -11.446 1.00 79.25 191 TRP A C 1
ATOM 1563 O O . TRP A 1 191 ? 9.220 11.824 -10.883 1.00 79.25 191 TRP A O 1
ATOM 1573 N N . LEU A 1 192 ? 9.022 10.643 -12.783 1.00 75.62 192 LEU A N 1
ATOM 1574 C CA . LEU A 1 192 ? 9.370 11.782 -13.634 1.00 75.62 192 LEU A CA 1
ATOM 1575 C C . LEU A 1 192 ? 8.289 12.855 -13.492 1.00 75.62 192 LEU A C 1
ATOM 1577 O O . LEU A 1 192 ? 7.132 12.644 -13.862 1.00 75.62 192 LEU A O 1
ATOM 1581 N N . ASN A 1 193 ? 8.692 14.022 -13.011 1.00 70.38 193 ASN A N 1
ATOM 1582 C CA . ASN A 1 193 ? 7.845 15.197 -12.912 1.00 70.38 193 ASN A CA 1
ATOM 1583 C C . ASN A 1 193 ? 8.511 16.388 -13.617 1.00 70.38 193 ASN A C 1
ATOM 1585 O O . ASN A 1 193 ? 9.707 16.373 -13.904 1.00 70.38 193 ASN A O 1
ATOM 1589 N N . SER A 1 194 ? 7.740 17.432 -13.916 1.00 65.19 194 SER A N 1
ATOM 1590 C CA . SER A 1 194 ? 8.252 18.627 -14.602 1.00 65.19 194 SER A CA 1
ATOM 1591 C C . SER A 1 194 ? 9.245 19.460 -13.781 1.00 65.19 194 SER A C 1
ATOM 1593 O O . SER A 1 194 ? 9.797 20.418 -14.314 1.00 65.19 194 SER A O 1
ATOM 1595 N N . ALA A 1 195 ? 9.431 19.153 -12.494 1.00 57.78 195 ALA A N 1
ATOM 1596 C CA . ALA A 1 195 ? 10.336 19.875 -11.606 1.00 57.78 195 ALA A CA 1
ATOM 1597 C C . ALA A 1 195 ? 11.767 19.300 -11.599 1.00 57.78 195 ALA A C 1
ATOM 1599 O O . ALA A 1 195 ? 12.667 19.975 -11.105 1.00 57.78 195 ALA A O 1
ATOM 1600 N N . ALA A 1 196 ? 11.995 18.103 -12.159 1.00 56.88 196 ALA A N 1
ATOM 1601 C CA . ALA A 1 196 ? 13.293 17.422 -12.146 1.00 56.88 196 ALA A CA 1
ATOM 1602 C C . ALA A 1 196 ? 13.917 17.278 -13.554 1.00 56.88 196 ALA A C 1
ATOM 1604 O O . ALA A 1 196 ? 13.289 16.776 -14.489 1.00 56.88 196 ALA A O 1
ATOM 1605 N N . GLU A 1 197 ? 15.186 17.678 -13.704 1.00 60.97 197 GLU A N 1
ATOM 1606 C CA . GLU A 1 197 ? 15.990 17.525 -14.930 1.00 60.97 197 GLU A CA 1
ATOM 1607 C C . GLU A 1 197 ? 16.623 16.118 -14.995 1.00 60.97 197 GLU A C 1
ATOM 1609 O O . GLU A 1 197 ? 17.713 15.861 -14.495 1.00 60.97 197 GLU A O 1
ATOM 1614 N N . PHE A 1 198 ? 15.936 15.173 -15.645 1.00 67.00 198 PHE A N 1
ATOM 1615 C CA . PHE A 1 198 ? 16.383 13.772 -15.764 1.00 67.00 198 PHE A CA 1
ATOM 1616 C C . PHE A 1 198 ? 17.669 13.580 -16.592 1.00 67.00 198 PHE A C 1
ATOM 1618 O O . PHE A 1 198 ? 18.362 12.566 -16.471 1.00 67.00 198 PHE A O 1
ATOM 1625 N N . ASN A 1 199 ? 17.981 14.524 -17.483 1.00 66.88 199 ASN A N 1
ATOM 1626 C CA . ASN A 1 199 ? 19.032 14.362 -18.488 1.00 66.88 199 ASN A CA 1
ATOM 1627 C C . ASN A 1 199 ? 20.420 14.195 -17.867 1.00 66.88 199 ASN A C 1
ATOM 1629 O O . ASN A 1 199 ? 21.226 13.417 -18.380 1.00 66.88 199 ASN A O 1
ATOM 1633 N N . ASP A 1 200 ? 20.694 14.881 -16.764 1.00 65.38 200 ASP A N 1
ATOM 1634 C CA . ASP A 1 200 ? 22.013 14.868 -16.131 1.00 65.38 200 ASP A CA 1
ATOM 1635 C C . ASP A 1 200 ? 22.344 13.523 -15.470 1.00 65.38 200 ASP A C 1
ATOM 1637 O O . ASP A 1 200 ? 23.510 13.221 -15.232 1.00 65.38 200 ASP A O 1
ATOM 1641 N N . SER A 1 201 ? 21.340 12.665 -15.265 1.00 65.06 201 SER A N 1
ATOM 1642 C CA . SER A 1 201 ? 21.487 11.342 -14.634 1.00 65.06 201 SER A CA 1
ATOM 1643 C C . SER A 1 201 ? 21.774 10.198 -15.611 1.00 65.06 201 SER A C 1
ATOM 1645 O O . SER A 1 201 ? 21.858 9.034 -15.214 1.00 65.06 201 SER A O 1
ATOM 1647 N N . LEU A 1 202 ? 21.886 10.493 -16.907 1.00 72.19 202 LEU A N 1
ATOM 1648 C CA . LEU A 1 202 ? 22.126 9.490 -17.941 1.00 72.19 202 LEU A CA 1
ATOM 1649 C C . LEU A 1 202 ? 23.519 9.629 -18.556 1.00 72.19 202 LEU A C 1
ATOM 1651 O O . LEU A 1 202 ? 23.928 10.724 -18.949 1.00 72.19 202 LEU A O 1
ATOM 1655 N N . THR A 1 203 ? 24.192 8.491 -18.758 1.00 77.62 203 THR A N 1
ATOM 1656 C CA . THR A 1 203 ? 25.416 8.434 -19.571 1.00 77.62 203 THR A CA 1
ATOM 1657 C C . THR A 1 203 ? 25.119 8.819 -21.020 1.00 77.62 203 THR A C 1
ATOM 1659 O O . THR A 1 203 ? 23.988 8.673 -21.499 1.00 77.62 203 THR A O 1
ATOM 1662 N N . ASP A 1 204 ? 26.132 9.273 -21.754 1.00 81.88 204 ASP A N 1
ATOM 1663 C CA . ASP A 1 204 ? 25.972 9.653 -23.159 1.00 81.88 204 ASP A CA 1
ATOM 1664 C C . ASP A 1 204 ? 25.501 8.483 -24.036 1.00 81.88 204 ASP A C 1
ATOM 1666 O O . ASP A 1 204 ? 24.676 8.673 -24.938 1.00 81.88 204 ASP A O 1
ATOM 1670 N N . GLU A 1 205 ? 25.926 7.253 -23.734 1.00 83.25 205 GLU A N 1
ATOM 1671 C CA . GLU A 1 205 ? 25.442 6.042 -24.402 1.00 83.25 205 GLU A CA 1
ATOM 1672 C C . GLU A 1 205 ? 23.950 5.820 -24.145 1.00 83.25 205 GLU A C 1
ATOM 1674 O O . GLU A 1 205 ? 23.199 5.554 -25.088 1.00 83.25 205 GLU A O 1
ATOM 1679 N N . LYS A 1 206 ? 23.493 5.972 -22.892 1.00 81.06 206 LYS A N 1
ATOM 1680 C CA . LYS A 1 206 ? 22.069 5.855 -22.539 1.00 81.06 206 LYS A CA 1
ATOM 1681 C C . LYS A 1 206 ? 21.247 6.955 -23.208 1.00 81.06 206 LYS A C 1
ATOM 1683 O O . LYS A 1 206 ? 20.211 6.662 -23.803 1.00 81.06 206 LYS A O 1
ATOM 1688 N N . LYS A 1 207 ? 21.729 8.204 -23.189 1.00 84.56 207 LYS A N 1
ATOM 1689 C CA . LYS A 1 207 ? 21.102 9.337 -23.894 1.00 84.56 207 LYS A CA 1
ATOM 1690 C C . LYS A 1 207 ? 20.951 9.038 -25.383 1.00 84.56 207 LYS A C 1
ATOM 1692 O O . LYS A 1 207 ? 19.880 9.257 -25.949 1.00 84.56 207 LYS A O 1
ATOM 1697 N N . LYS A 1 208 ? 22.000 8.512 -26.023 1.00 86.56 208 LYS A N 1
ATOM 1698 C CA . LYS A 1 208 ? 21.967 8.116 -27.435 1.00 86.56 208 LYS A CA 1
ATOM 1699 C C . LYS A 1 208 ? 20.944 7.005 -27.682 1.00 86.56 208 LYS A C 1
ATOM 1701 O O . LYS A 1 208 ? 20.101 7.168 -28.558 1.00 86.56 208 LYS A O 1
ATOM 1706 N N . ALA A 1 209 ? 20.965 5.934 -26.891 1.00 85.94 209 ALA A N 1
ATOM 1707 C CA . ALA A 1 209 ? 20.038 4.811 -27.043 1.00 85.94 209 ALA A CA 1
ATOM 1708 C C . ALA A 1 209 ? 18.566 5.240 -26.898 1.00 85.94 209 ALA A C 1
ATOM 1710 O O . ALA A 1 209 ? 17.721 4.854 -27.704 1.00 85.94 209 ALA A O 1
ATOM 1711 N N . LEU A 1 210 ? 18.257 6.090 -25.916 1.00 86.75 210 LEU A N 1
ATOM 1712 C CA . LEU A 1 210 ? 16.896 6.579 -25.670 1.00 86.75 210 LEU A CA 1
ATOM 1713 C C . LEU A 1 210 ? 16.407 7.577 -26.730 1.00 86.75 210 LEU A C 1
ATOM 1715 O O . LEU A 1 210 ? 15.203 7.649 -26.986 1.00 86.75 210 LEU A O 1
ATOM 1719 N N . ARG A 1 211 ? 17.312 8.306 -27.397 1.00 88.00 211 ARG A N 1
ATOM 1720 C CA . ARG A 1 211 ? 16.970 9.135 -28.570 1.00 88.00 211 ARG A CA 1
ATOM 1721 C C . ARG A 1 211 ? 16.535 8.303 -29.777 1.00 88.00 211 ARG A C 1
ATOM 1723 O O . ARG A 1 211 ? 15.783 8.797 -30.608 1.00 88.00 211 ARG A O 1
ATOM 1730 N N . GLU A 1 212 ? 16.974 7.050 -29.875 1.00 88.50 212 GLU A N 1
ATOM 1731 C CA . GLU A 1 212 ? 16.578 6.144 -30.960 1.00 88.50 212 GLU A CA 1
ATOM 1732 C C . GLU A 1 212 ? 15.219 5.463 -30.720 1.00 88.50 212 GLU A C 1
ATOM 1734 O O . GLU A 1 212 ? 14.737 4.731 -31.592 1.00 88.50 212 GLU A O 1
ATOM 1739 N N . VAL A 1 213 ? 14.611 5.646 -29.544 1.00 88.56 213 VAL A N 1
ATOM 1740 C CA . VAL A 1 213 ? 13.281 5.126 -29.208 1.00 88.56 213 VAL A CA 1
ATOM 1741 C C . VAL A 1 213 ? 12.241 6.166 -29.628 1.00 88.56 213 VAL A C 1
ATOM 1743 O O . VAL A 1 213 ? 11.970 7.124 -28.907 1.00 88.56 213 VAL A O 1
ATOM 1746 N N . GLN A 1 214 ? 11.667 5.989 -30.822 1.00 85.06 214 GLN A N 1
ATOM 1747 C CA . GLN A 1 214 ? 10.821 6.996 -31.491 1.00 85.06 214 GLN A CA 1
ATOM 1748 C C . GLN A 1 214 ? 9.555 7.360 -30.717 1.00 85.06 214 GLN A C 1
ATOM 1750 O O . GLN A 1 214 ? 9.003 8.445 -30.878 1.00 85.06 214 GLN A O 1
ATOM 1755 N N . TRP A 1 215 ? 9.073 6.437 -29.892 1.00 82.75 215 TRP A N 1
ATOM 1756 C CA . TRP A 1 215 ? 7.913 6.670 -29.054 1.00 82.75 215 TRP A CA 1
ATOM 1757 C C . TRP A 1 215 ? 8.241 7.419 -27.758 1.00 82.75 215 TRP A C 1
ATOM 1759 O O . TRP A 1 215 ? 7.356 7.898 -27.058 1.00 82.75 215 TRP A O 1
ATOM 1769 N N . LEU A 1 216 ? 9.519 7.539 -27.428 1.00 83.88 216 LEU A N 1
ATOM 1770 C CA . LEU A 1 216 ? 9.975 8.108 -26.173 1.00 83.88 216 LEU A CA 1
ATOM 1771 C C . LEU A 1 216 ? 10.600 9.487 -26.358 1.00 83.88 216 LEU A C 1
ATOM 1773 O O . LEU A 1 216 ? 10.363 10.389 -25.558 1.00 83.88 216 LEU A O 1
ATOM 1777 N N . SER A 1 217 ? 11.365 9.651 -27.436 1.00 85.88 217 SER A N 1
ATOM 1778 C CA . SER A 1 217 ? 12.120 10.864 -27.726 1.00 85.88 217 SER A CA 1
ATOM 1779 C C . SER A 1 217 ? 11.873 11.338 -29.155 1.00 85.88 217 SER A C 1
ATOM 1781 O O . SER A 1 217 ? 11.796 10.540 -30.089 1.00 85.88 217 SER A O 1
ATOM 1783 N N . SER A 1 218 ? 11.830 12.655 -29.328 1.00 82.56 218 SER A N 1
ATOM 1784 C CA . SER A 1 218 ? 11.845 13.333 -30.621 1.00 82.56 218 SER A CA 1
ATOM 1785 C C . SER A 1 218 ? 13.202 14.000 -30.867 1.00 82.56 218 SER A C 1
ATOM 1787 O O . SER A 1 218 ? 13.735 14.635 -29.953 1.00 82.56 218 SER A O 1
ATOM 1789 N N . PRO A 1 219 ? 13.743 13.954 -32.100 1.00 80.25 219 PRO A N 1
ATOM 1790 C CA . PRO A 1 219 ? 14.902 14.762 -32.476 1.00 80.25 219 PRO A CA 1
ATOM 1791 C C . PRO A 1 219 ? 14.692 16.269 -32.268 1.00 80.25 219 PRO A C 1
ATOM 1793 O O . PRO A 1 219 ? 15.647 16.977 -31.970 1.00 80.25 219 PRO A O 1
ATOM 1796 N N . GLU A 1 220 ? 13.453 16.754 -32.412 1.00 83.38 220 GLU A N 1
ATOM 1797 C CA . GLU A 1 220 ? 13.113 18.182 -32.332 1.00 83.38 220 GLU A CA 1
ATOM 1798 C C . GLU A 1 220 ? 12.860 18.649 -30.895 1.00 83.38 220 GLU A C 1
ATOM 1800 O O . GLU A 1 220 ? 13.232 19.761 -30.532 1.00 83.38 220 GLU A O 1
ATOM 1805 N N . GLN A 1 221 ? 12.215 17.809 -30.079 1.00 80.50 221 GLN A N 1
ATOM 1806 C CA . GLN A 1 221 ? 11.793 18.168 -28.716 1.00 80.50 221 GLN A CA 1
ATOM 1807 C C . GLN A 1 221 ? 12.760 17.665 -27.635 1.00 80.50 221 GLN A C 1
ATOM 1809 O O . GLN A 1 221 ? 12.628 18.036 -26.473 1.00 80.50 221 GLN A O 1
ATOM 1814 N N . GLY A 1 222 ? 13.740 16.836 -28.003 1.00 84.06 222 GLY A N 1
ATOM 1815 C CA . GLY A 1 222 ? 14.786 16.361 -27.105 1.00 84.06 222 GLY A CA 1
ATOM 1816 C C . GLY A 1 222 ? 14.511 14.995 -26.474 1.00 84.06 222 GLY A C 1
ATOM 1817 O O . GLY A 1 222 ? 13.578 14.267 -26.829 1.00 84.06 222 GLY A O 1
ATOM 1818 N N . LEU A 1 223 ? 15.395 14.627 -25.551 1.00 84.50 223 LEU A N 1
ATOM 1819 C CA . LEU A 1 223 ? 15.390 13.343 -24.856 1.00 84.50 223 LEU A CA 1
ATOM 1820 C C . LEU A 1 223 ? 14.142 13.215 -23.966 1.00 84.50 223 LEU A C 1
ATOM 1822 O O . LEU A 1 223 ? 13.802 14.154 -23.257 1.00 84.50 223 LEU A O 1
ATOM 1826 N N . LEU A 1 224 ? 13.453 12.069 -24.035 1.00 81.75 224 LEU A N 1
ATOM 1827 C CA . LEU A 1 224 ? 12.217 11.774 -23.288 1.00 81.75 224 LEU A CA 1
ATOM 1828 C C . LEU A 1 224 ? 11.049 12.741 -23.539 1.00 81.75 224 LEU A C 1
ATOM 1830 O O . LEU A 1 224 ? 10.096 12.778 -22.770 1.00 81.75 224 LEU A O 1
ATOM 1834 N N . SER A 1 225 ? 11.080 13.508 -24.624 1.00 83.06 225 SER A N 1
ATOM 1835 C CA . SER A 1 225 ? 10.064 14.529 -24.918 1.00 83.06 225 SER A CA 1
ATOM 1836 C C . SER A 1 225 ? 8.632 14.007 -25.085 1.00 83.06 225 SER A C 1
ATOM 1838 O O . SER A 1 225 ? 7.683 14.779 -24.949 1.00 83.06 225 SER A O 1
ATOM 1840 N N . TYR A 1 226 ? 8.447 12.713 -25.361 1.00 80.75 226 TYR A N 1
ATOM 1841 C CA . TYR A 1 226 ? 7.121 12.086 -25.415 1.00 80.75 226 TYR A CA 1
ATOM 1842 C C . TYR A 1 226 ? 6.701 11.411 -24.111 1.00 80.75 226 TYR A C 1
ATOM 1844 O O . TYR A 1 226 ? 5.569 10.924 -24.019 1.00 80.75 226 TYR A O 1
ATOM 1852 N N . ALA A 1 227 ? 7.585 11.396 -23.115 1.00 81.00 227 ALA A N 1
ATOM 1853 C CA . ALA A 1 227 ? 7.250 10.975 -21.774 1.00 81.00 227 ALA A CA 1
ATOM 1854 C C . ALA A 1 227 ? 6.306 11.983 -21.134 1.00 81.00 227 ALA A C 1
ATOM 1856 O O . ALA A 1 227 ? 6.536 13.192 -21.139 1.00 81.00 227 ALA A O 1
ATOM 1857 N N . ASN A 1 228 ? 5.236 11.478 -20.552 1.00 78.62 228 ASN A N 1
ATOM 1858 C CA . ASN A 1 228 ? 4.355 12.289 -19.753 1.00 78.62 228 ASN A CA 1
ATOM 1859 C C . ASN A 1 228 ? 4.973 12.472 -18.360 1.00 78.62 228 ASN A C 1
ATOM 1861 O O . ASN A 1 228 ? 5.104 11.515 -17.602 1.00 78.62 228 ASN A O 1
ATOM 1865 N N . ALA A 1 229 ? 5.366 13.709 -18.065 1.00 77.19 229 ALA A N 1
ATOM 1866 C CA . ALA A 1 229 ? 5.965 14.135 -16.802 1.00 77.19 229 ALA A CA 1
ATOM 1867 C C . ALA A 1 229 ? 4.915 14.643 -15.794 1.00 77.19 229 ALA A C 1
ATOM 1869 O O . ALA A 1 229 ? 5.210 15.508 -14.971 1.00 77.19 229 ALA A O 1
ATOM 1870 N N . ASN A 1 230 ? 3.668 14.173 -15.905 1.00 82.06 230 ASN A N 1
ATOM 1871 C CA . ASN A 1 230 ? 2.598 14.475 -14.963 1.00 82.06 230 ASN A CA 1
ATOM 1872 C C . ASN A 1 230 ? 2.163 13.202 -14.203 1.00 82.06 230 ASN A C 1
ATOM 1874 O O . ASN A 1 230 ? 1.290 12.468 -14.690 1.00 82.06 230 ASN A O 1
ATOM 1878 N N . PRO A 1 231 ? 2.736 12.951 -13.011 1.00 83.00 231 PRO A N 1
ATOM 1879 C CA . PRO A 1 231 ? 2.353 11.834 -12.154 1.00 83.00 231 PRO A CA 1
ATOM 1880 C C . PRO A 1 231 ? 0.886 11.838 -11.696 1.00 83.00 231 PRO A C 1
ATOM 1882 O O . PRO A 1 231 ? 0.364 10.758 -11.435 1.00 83.00 231 PRO A O 1
ATOM 1885 N N . ASP A 1 232 ? 0.169 12.973 -11.692 1.00 86.38 232 ASP A N 1
ATOM 1886 C CA . ASP A 1 232 ? -1.263 13.008 -11.332 1.00 86.38 232 ASP A CA 1
ATOM 1887 C C . ASP A 1 232 ? -2.098 12.083 -12.230 1.00 86.38 232 ASP A C 1
ATOM 1889 O O . ASP A 1 232 ? -3.053 11.433 -11.796 1.00 86.38 232 ASP A O 1
ATOM 1893 N N . ILE A 1 233 ? -1.746 12.007 -13.520 1.00 85.94 233 ILE A N 1
ATOM 1894 C CA . ILE A 1 233 ? -2.448 11.129 -14.462 1.00 85.94 233 ILE A CA 1
ATOM 1895 C C . ILE A 1 233 ? -2.192 9.667 -14.096 1.00 85.94 233 ILE A C 1
ATOM 1897 O O . ILE A 1 233 ? -3.107 8.846 -14.193 1.00 85.94 233 ILE A O 1
ATOM 1901 N N . LEU A 1 234 ? -0.971 9.343 -13.670 1.00 87.56 234 LEU A N 1
ATOM 1902 C CA . LEU A 1 234 ? -0.615 8.002 -13.231 1.00 87.56 234 LEU A CA 1
ATOM 1903 C C . LEU A 1 234 ? -1.354 7.631 -11.939 1.00 87.56 234 LEU A C 1
ATOM 1905 O O . LEU A 1 234 ? -2.012 6.589 -11.913 1.00 87.56 234 LEU A O 1
ATOM 1909 N N . GLU A 1 235 ? -1.339 8.506 -10.930 1.00 91.38 235 GLU A N 1
ATOM 1910 C CA . GLU A 1 235 ? -2.109 8.345 -9.690 1.00 91.38 235 GLU A CA 1
ATOM 1911 C C . GLU A 1 235 ? -3.588 8.069 -10.001 1.00 91.38 235 GLU A C 1
ATOM 1913 O O . GLU A 1 235 ? -4.163 7.091 -9.514 1.00 91.38 235 GLU A O 1
ATOM 1918 N N . ALA A 1 236 ? -4.203 8.868 -10.880 1.00 91.50 236 ALA A N 1
ATOM 1919 C CA . ALA A 1 236 ? -5.606 8.707 -11.258 1.00 91.50 236 ALA A CA 1
ATOM 1920 C C . ALA A 1 236 ? -5.894 7.371 -11.971 1.00 91.50 236 ALA A C 1
ATOM 1922 O O . ALA A 1 236 ? -6.964 6.779 -11.780 1.00 91.50 236 ALA A O 1
ATOM 1923 N N . ILE A 1 237 ? -4.967 6.887 -12.806 1.00 91.75 237 ILE A N 1
ATOM 1924 C CA . ILE A 1 237 ? -5.082 5.582 -13.472 1.00 91.75 237 ILE A CA 1
ATOM 1925 C C . ILE A 1 237 ? -5.016 4.456 -12.437 1.00 91.75 237 ILE A C 1
ATOM 1927 O O . ILE A 1 237 ? -5.908 3.603 -12.415 1.00 91.75 237 ILE A O 1
ATOM 1931 N N . ILE A 1 238 ? -3.998 4.463 -11.575 1.00 93.81 238 ILE A N 1
ATOM 1932 C CA . ILE A 1 238 ? -3.776 3.409 -10.577 1.00 93.81 238 ILE A CA 1
ATOM 1933 C C . ILE A 1 238 ? -4.908 3.381 -9.550 1.00 93.81 238 ILE A C 1
ATOM 1935 O O . ILE A 1 238 ? -5.497 2.322 -9.329 1.00 93.81 238 ILE A O 1
ATOM 1939 N N . THR A 1 239 ? -5.299 4.541 -9.019 1.00 95.25 239 THR A N 1
ATOM 1940 C CA . THR A 1 239 ? -6.431 4.693 -8.089 1.00 95.25 239 THR A CA 1
ATOM 1941 C C . THR A 1 239 ? -7.702 4.073 -8.661 1.00 95.25 239 THR A C 1
ATOM 1943 O O . THR A 1 239 ? -8.387 3.296 -7.990 1.00 95.25 239 THR A O 1
ATOM 1946 N N . ARG A 1 240 ? -8.008 4.343 -9.939 1.00 95.00 240 ARG A N 1
ATOM 1947 C CA . ARG A 1 240 ? -9.163 3.732 -10.612 1.00 95.00 240 ARG A CA 1
ATOM 1948 C C . ARG A 1 240 ? -9.017 2.215 -10.730 1.00 95.00 240 ARG A C 1
ATOM 1950 O O . ARG A 1 240 ? -9.994 1.501 -10.505 1.00 95.00 240 ARG A O 1
ATOM 1957 N N . GLY A 1 241 ? -7.824 1.724 -11.065 1.00 95.88 241 GLY A N 1
ATOM 1958 C CA . GLY A 1 241 ? -7.521 0.293 -11.129 1.00 95.88 241 GLY A CA 1
ATOM 1959 C C . GLY A 1 241 ? -7.763 -0.419 -9.799 1.00 95.88 241 GLY A C 1
ATOM 1960 O O . GLY A 1 241 ? -8.457 -1.436 -9.772 1.00 95.88 241 GLY A O 1
ATOM 1961 N N . ILE A 1 242 ? -7.278 0.155 -8.696 1.00 96.69 242 ILE A N 1
ATOM 1962 C CA . ILE A 1 242 ? -7.503 -0.341 -7.331 1.00 96.69 242 ILE A CA 1
ATOM 1963 C C . ILE A 1 242 ? -9.003 -0.363 -7.019 1.00 96.69 242 ILE A C 1
ATOM 1965 O O . ILE A 1 242 ? -9.560 -1.412 -6.683 1.00 96.69 242 ILE A O 1
ATOM 1969 N N . GLN A 1 243 ? -9.696 0.764 -7.206 1.00 96.12 243 GLN A N 1
ATOM 1970 C CA . GLN A 1 243 ? -11.129 0.878 -6.920 1.00 96.12 243 GLN A CA 1
ATOM 1971 C C . GLN A 1 243 ? -11.975 -0.122 -7.719 1.00 96.12 243 GLN A C 1
ATOM 1973 O O . GLN A 1 243 ? -12.876 -0.754 -7.157 1.00 96.12 243 GLN A O 1
ATOM 1978 N N . ASN A 1 244 ? -11.707 -0.274 -9.018 1.00 97.00 244 ASN A N 1
ATOM 1979 C CA . ASN A 1 244 ? -12.459 -1.180 -9.884 1.00 97.00 244 ASN A CA 1
ATOM 1980 C C . ASN A 1 244 ? -12.151 -2.648 -9.592 1.00 97.00 244 ASN A C 1
ATOM 1982 O O . ASN A 1 244 ? -13.084 -3.457 -9.576 1.00 97.00 244 ASN A O 1
ATOM 1986 N N . TRP A 1 245 ? -10.901 -2.988 -9.269 1.00 97.06 245 TRP A N 1
ATOM 1987 C CA . TRP A 1 245 ? -10.550 -4.329 -8.813 1.00 97.06 245 TRP A CA 1
ATOM 1988 C C . TRP A 1 245 ? -11.285 -4.692 -7.519 1.00 97.06 245 TRP A C 1
ATOM 1990 O O . TRP A 1 245 ? -11.991 -5.701 -7.488 1.00 97.06 245 TRP A O 1
ATOM 2000 N N . PHE A 1 246 ? -11.238 -3.838 -6.492 1.00 97.56 246 PHE A N 1
ATOM 2001 C CA . PHE A 1 246 ? -11.936 -4.096 -5.227 1.00 97.56 246 PHE A CA 1
ATOM 2002 C C . PHE A 1 246 ? -13.459 -4.139 -5.400 1.00 97.56 246 PHE A C 1
ATOM 2004 O O . PHE A 1 246 ? -14.125 -4.957 -4.772 1.00 97.56 246 PHE A O 1
ATOM 2011 N N . ASN A 1 247 ? -14.039 -3.322 -6.286 1.00 96.62 247 ASN A N 1
ATOM 2012 C CA . ASN A 1 247 ? -15.464 -3.412 -6.628 1.00 96.62 247 ASN A CA 1
ATOM 2013 C C . ASN A 1 247 ? -15.820 -4.760 -7.266 1.00 96.62 247 ASN A C 1
ATOM 2015 O O . ASN A 1 247 ? -16.846 -5.364 -6.945 1.00 96.62 247 ASN A O 1
ATOM 2019 N N . SER A 1 248 ? -14.969 -5.227 -8.173 1.00 96.38 248 SER A N 1
ATOM 2020 C CA . SER A 1 248 ? -15.115 -6.509 -8.849 1.00 96.38 248 SER A CA 1
ATOM 2021 C C . SER A 1 248 ? -14.920 -7.689 -7.888 1.00 96.38 248 SER A C 1
ATOM 2023 O O . SER A 1 248 ? -15.633 -8.693 -7.973 1.00 96.38 248 SER A O 1
ATOM 2025 N N . ARG A 1 249 ? -13.995 -7.570 -6.927 1.00 96.62 249 ARG A N 1
ATOM 2026 C CA . ARG A 1 249 ? -13.785 -8.553 -5.858 1.00 96.62 249 ARG A CA 1
ATOM 2027 C C . ARG A 1 249 ? -14.944 -8.587 -4.874 1.00 96.62 249 ARG A C 1
ATOM 2029 O O . ARG A 1 249 ? -15.453 -9.663 -4.591 1.00 96.62 249 ARG A O 1
ATOM 2036 N N . LYS A 1 250 ? -15.425 -7.419 -4.447 1.00 97.00 250 LYS A N 1
ATOM 2037 C CA . LYS A 1 250 ? -16.591 -7.274 -3.570 1.00 97.00 250 LYS A CA 1
ATOM 2038 C C . LYS A 1 250 ? -17.807 -8.011 -4.130 1.00 97.00 250 LYS A C 1
ATOM 2040 O O . LYS A 1 250 ? -18.462 -8.746 -3.405 1.00 97.00 250 LYS A O 1
ATOM 2045 N N . LYS A 1 251 ? -18.089 -7.838 -5.427 1.00 96.25 251 LYS A N 1
ATOM 2046 C CA . LYS A 1 251 ? -19.182 -8.549 -6.109 1.00 96.25 251 LYS A CA 1
ATOM 2047 C C . LYS A 1 251 ? -19.013 -10.067 -6.056 1.00 96.25 251 LYS A C 1
ATOM 2049 O O . LYS A 1 251 ? -19.990 -10.757 -5.830 1.00 96.25 251 LYS A O 1
ATOM 2054 N N . LEU A 1 252 ? -17.794 -10.569 -6.250 1.00 95.56 252 LEU A N 1
ATOM 2055 C CA . LEU A 1 252 ? -17.518 -12.005 -6.221 1.00 95.56 252 LEU A CA 1
ATOM 2056 C C . LEU A 1 252 ? -17.691 -12.608 -4.820 1.00 95.56 252 LEU A C 1
ATOM 2058 O O . LEU A 1 252 ? -18.252 -13.688 -4.693 1.00 95.56 252 LEU A O 1
ATOM 2062 N N . ASP A 1 253 ? -17.189 -11.929 -3.789 1.00 97.00 253 ASP A N 1
ATOM 2063 C CA . ASP A 1 253 ? -17.116 -12.507 -2.443 1.00 97.00 253 ASP A CA 1
ATOM 2064 C C . ASP A 1 253 ? -18.397 -12.300 -1.617 1.00 97.00 253 ASP A C 1
ATOM 2066 O O . ASP A 1 253 ? -18.689 -13.117 -0.745 1.00 97.00 253 ASP A O 1
ATOM 2070 N N . PHE A 1 254 ? -19.160 -11.229 -1.876 1.00 97.88 254 PHE A N 1
ATOM 2071 C CA . PHE A 1 254 ? -20.307 -10.832 -1.046 1.00 97.88 254 PHE A CA 1
ATOM 2072 C C . PHE A 1 254 ? -21.660 -10.883 -1.746 1.00 97.88 254 PHE A C 1
ATOM 2074 O O . PHE A 1 254 ? -22.666 -10.617 -1.088 1.00 97.88 254 PHE A O 1
ATOM 2081 N N . PHE A 1 255 ? -21.721 -11.171 -3.047 1.00 97.62 255 PHE A N 1
ATOM 2082 C CA . PHE A 1 255 ? -22.980 -11.180 -3.788 1.00 97.62 255 PHE A CA 1
ATOM 2083 C C . PHE A 1 255 ? -23.193 -12.493 -4.535 1.00 97.62 255 PHE A C 1
ATOM 2085 O O . PHE A 1 255 ? -22.258 -13.087 -5.065 1.00 97.62 255 PHE A O 1
ATOM 2092 N N . ASP A 1 256 ? -24.448 -12.934 -4.587 1.00 95.06 256 ASP A N 1
ATOM 2093 C CA . ASP A 1 256 ? -24.868 -14.054 -5.421 1.00 95.06 256 ASP A CA 1
ATOM 2094 C C . ASP A 1 256 ? -25.054 -13.629 -6.893 1.00 95.06 256 ASP A C 1
ATOM 2096 O O . ASP A 1 256 ? -24.975 -12.452 -7.261 1.00 95.06 256 ASP A O 1
ATOM 2100 N N . ASN A 1 257 ? -25.376 -14.596 -7.755 1.00 92.50 257 ASN A N 1
ATOM 2101 C CA . ASN A 1 257 ? -25.630 -14.350 -9.179 1.00 92.50 257 ASN A CA 1
ATOM 2102 C C . ASN A 1 257 ? -26.830 -13.414 -9.450 1.00 92.50 257 ASN A C 1
ATOM 2104 O O . ASN A 1 257 ? -26.987 -12.934 -10.572 1.00 92.50 257 ASN A O 1
ATOM 2108 N N . ASN A 1 258 ? -27.671 -13.142 -8.446 1.00 94.06 258 ASN A N 1
ATOM 2109 C CA . ASN A 1 258 ? -28.812 -12.229 -8.524 1.00 94.06 258 ASN A CA 1
ATOM 2110 C C . ASN A 1 258 ? -28.504 -10.843 -7.928 1.00 94.06 258 ASN A C 1
ATOM 2112 O O . ASN A 1 258 ? -29.424 -10.040 -7.756 1.00 94.06 258 ASN A O 1
ATOM 2116 N N . ASN A 1 259 ? -27.236 -10.547 -7.612 1.00 93.38 259 ASN A N 1
ATOM 2117 C CA . ASN A 1 259 ? -26.801 -9.338 -6.904 1.00 93.38 259 ASN A CA 1
ATOM 2118 C C . ASN A 1 259 ? -27.470 -9.148 -5.530 1.00 93.38 259 ASN A C 1
ATOM 2120 O O . ASN A 1 259 ? -27.647 -8.014 -5.072 1.00 93.38 259 ASN A O 1
ATOM 2124 N N . LYS A 1 260 ? -27.841 -10.239 -4.857 1.00 95.50 260 LYS A N 1
ATOM 2125 C CA . LYS A 1 260 ? -28.226 -10.220 -3.441 1.00 95.50 260 LYS A CA 1
ATOM 2126 C C . LYS A 1 260 ? -27.007 -10.511 -2.582 1.00 95.50 260 LYS A C 1
ATOM 2128 O O . LYS A 1 260 ? -26.101 -11.205 -3.031 1.00 95.50 260 LYS A O 1
ATOM 2133 N N . LEU A 1 261 ? -26.992 -9.994 -1.354 1.00 97.06 261 LEU A N 1
ATOM 2134 C CA . LEU A 1 261 ? -25.940 -10.329 -0.398 1.00 97.06 261 LEU A CA 1
ATOM 2135 C C . LEU A 1 261 ? -25.891 -11.845 -0.179 1.00 97.06 261 LEU A C 1
ATOM 2137 O O . LEU A 1 261 ? -26.928 -12.488 -0.001 1.00 97.06 261 LEU A O 1
ATOM 2141 N N . ALA A 1 262 ? -24.685 -12.400 -0.221 1.00 96.81 262 ALA A N 1
ATOM 2142 C CA . ALA A 1 262 ? -24.445 -13.808 0.033 1.00 96.81 262 ALA A CA 1
ATOM 2143 C C . ALA A 1 262 ? -24.763 -14.133 1.498 1.00 96.81 262 ALA A C 1
ATOM 2145 O O . ALA A 1 262 ? -24.352 -13.411 2.404 1.00 96.81 262 ALA A O 1
ATOM 2146 N N . SER A 1 263 ? -25.458 -15.250 1.736 1.00 95.69 263 SER A N 1
ATOM 2147 C CA . SER A 1 263 ? -25.735 -15.717 3.098 1.00 95.69 263 SER A CA 1
ATOM 2148 C C . SER A 1 263 ? -24.456 -16.062 3.857 1.00 95.69 263 SER A C 1
ATOM 2150 O O . SER A 1 263 ? -24.400 -15.839 5.056 1.00 95.69 263 SER A O 1
ATOM 2152 N N . SER A 1 264 ? -23.426 -16.561 3.168 1.00 95.94 264 SER A N 1
ATOM 2153 C CA . SER A 1 264 ? -22.094 -16.795 3.725 1.00 95.94 264 SER A CA 1
ATOM 2154 C C . SER A 1 264 ? -21.032 -16.306 2.733 1.00 95.94 264 SER A C 1
ATOM 2156 O O . SER A 1 264 ? -20.812 -16.960 1.709 1.00 95.94 264 SER A O 1
ATOM 2158 N N . PRO A 1 265 ? -20.431 -15.125 2.962 1.00 96.50 265 PRO A N 1
ATOM 2159 C CA . PRO A 1 265 ? -19.478 -14.532 2.037 1.00 96.50 265 PRO A CA 1
ATOM 2160 C C . PRO A 1 265 ? -18.112 -15.216 2.127 1.00 96.50 265 PRO A C 1
ATOM 2162 O O . PRO A 1 265 ? -17.722 -15.756 3.166 1.00 96.50 265 PRO A O 1
ATOM 2165 N N . ALA A 1 266 ? -17.359 -15.169 1.031 1.00 94.81 266 ALA A N 1
ATOM 2166 C CA . ALA A 1 266 ? -16.033 -15.771 0.952 1.00 94.81 266 ALA A CA 1
ATOM 2167 C C . ALA A 1 266 ? -14.935 -14.834 1.491 1.00 94.81 266 ALA A C 1
ATOM 2169 O O . ALA A 1 266 ? -15.062 -13.612 1.467 1.00 94.81 266 ALA A O 1
ATOM 2170 N N . ASN A 1 267 ? -13.806 -15.414 1.915 1.00 94.31 267 ASN A N 1
ATOM 2171 C CA . ASN A 1 267 ? -12.561 -14.692 2.223 1.00 94.31 267 ASN A CA 1
ATOM 2172 C C . ASN A 1 267 ? -12.674 -13.627 3.331 1.00 94.31 267 ASN A C 1
ATOM 2174 O O . ASN A 1 267 ? -11.929 -12.647 3.331 1.00 94.31 267 ASN A O 1
ATOM 2178 N N . VAL A 1 268 ? -13.577 -13.820 4.297 1.00 94.56 268 VAL A N 1
ATOM 2179 C CA . VAL A 1 268 ? -13.834 -12.868 5.393 1.00 94.56 268 VAL A CA 1
ATOM 2180 C C . VAL A 1 268 ? -12.558 -12.462 6.148 1.00 94.56 268 VAL A C 1
ATOM 2182 O O . VAL A 1 268 ? -12.333 -11.257 6.285 1.00 94.56 268 VAL A O 1
ATOM 2185 N N . PRO A 1 269 ? -11.662 -13.388 6.559 1.00 93.38 269 PRO A N 1
ATOM 2186 C CA . PRO A 1 269 ? -10.420 -12.999 7.228 1.00 93.38 269 PRO A CA 1
ATOM 2187 C C . PRO A 1 269 ? -9.511 -12.135 6.359 1.00 93.38 269 PRO A C 1
ATOM 2189 O O . PRO A 1 269 ? -8.852 -11.228 6.859 1.00 93.38 269 PRO A O 1
ATOM 2192 N N . ARG A 1 270 ? -9.495 -12.380 5.046 1.00 93.44 270 ARG A N 1
ATOM 2193 C CA . ARG A 1 270 ? -8.647 -11.640 4.114 1.00 93.44 270 ARG A CA 1
ATOM 2194 C C . ARG A 1 270 ? -9.143 -10.215 3.886 1.00 93.44 270 ARG A C 1
ATOM 2196 O O . ARG A 1 270 ? -8.316 -9.313 3.798 1.00 93.44 270 ARG A O 1
ATOM 2203 N N . TRP A 1 271 ? -10.460 -10.012 3.845 1.00 96.25 271 TRP A N 1
ATOM 2204 C CA . TRP A 1 271 ? -11.066 -8.679 3.821 1.00 96.25 271 TRP A CA 1
ATOM 2205 C C . TRP A 1 271 ? -10.808 -7.916 5.120 1.00 96.25 271 TRP A C 1
ATOM 2207 O O . TRP A 1 271 ? -10.372 -6.769 5.086 1.00 96.25 271 TRP A O 1
ATOM 2217 N N . ALA A 1 272 ? -11.005 -8.569 6.266 1.00 96.56 272 ALA A N 1
ATOM 2218 C CA . ALA A 1 272 ? -10.738 -7.965 7.566 1.00 96.56 272 ALA A CA 1
ATOM 2219 C C . ALA A 1 272 ? -9.249 -7.635 7.778 1.00 96.56 272 ALA A C 1
ATOM 2221 O O . ALA A 1 272 ? -8.941 -6.684 8.492 1.00 96.56 272 ALA A O 1
ATOM 2222 N N . ALA A 1 273 ? -8.327 -8.361 7.132 1.00 95.38 273 ALA A N 1
ATOM 2223 C CA . ALA A 1 273 ? -6.894 -8.069 7.186 1.00 95.38 273 ALA A CA 1
ATOM 2224 C C . ALA A 1 273 ? -6.572 -6.616 6.803 1.00 95.38 273 ALA A C 1
ATOM 2226 O O . ALA A 1 273 ? -5.684 -6.042 7.411 1.00 95.38 273 ALA A O 1
ATOM 2227 N N . HIS A 1 274 ? -7.323 -6.001 5.881 1.00 96.31 274 HIS A N 1
ATOM 2228 C CA . HIS A 1 274 ? -7.140 -4.594 5.498 1.00 96.31 274 HIS A CA 1
ATOM 2229 C C . HIS A 1 274 ? -7.398 -3.595 6.638 1.00 96.31 274 HIS A C 1
ATOM 2231 O O . HIS A 1 274 ? -6.929 -2.467 6.587 1.00 96.31 274 HIS A O 1
ATOM 2237 N N . LEU A 1 275 ? -8.175 -3.991 7.652 1.00 96.75 275 LEU A N 1
ATOM 2238 C CA . LEU A 1 275 ? -8.460 -3.168 8.831 1.00 96.75 275 LEU A CA 1
ATOM 2239 C C . LEU A 1 275 ? -7.491 -3.463 9.984 1.00 96.75 275 LEU A C 1
ATOM 2241 O O . LEU A 1 275 ? -7.096 -2.554 10.718 1.00 96.75 275 LEU A O 1
ATOM 2245 N N . PHE A 1 276 ? -7.159 -4.743 10.176 1.00 96.19 276 PHE A N 1
ATOM 2246 C CA . PHE A 1 276 ? -6.382 -5.208 11.327 1.00 96.19 276 PHE A CA 1
ATOM 2247 C C . PHE A 1 276 ? -4.869 -5.238 11.089 1.00 96.19 276 PHE A C 1
ATOM 2249 O O . PHE A 1 276 ? -4.108 -5.197 12.053 1.00 96.19 276 PHE A O 1
ATOM 2256 N N . LEU A 1 277 ? -4.430 -5.341 9.837 1.00 94.12 277 LEU A N 1
ATOM 2257 C CA . LEU A 1 277 ? -3.032 -5.472 9.443 1.00 94.12 277 LEU A CA 1
ATOM 2258 C C . LEU A 1 277 ? -2.681 -4.416 8.398 1.00 94.12 277 LEU A C 1
ATOM 2260 O O . LEU A 1 277 ? -3.543 -3.857 7.730 1.00 94.12 277 LEU A O 1
ATOM 2264 N N . THR A 1 278 ? -1.384 -4.203 8.216 1.00 92.31 278 THR A N 1
ATOM 2265 C CA . THR A 1 278 ? -0.847 -3.486 7.059 1.00 92.31 278 THR A CA 1
ATOM 2266 C C . THR A 1 278 ? -0.581 -4.509 5.960 1.00 92.31 278 THR A C 1
ATOM 2268 O O . THR A 1 278 ? 0.442 -5.191 5.991 1.00 92.31 278 THR A O 1
ATOM 2271 N N . THR A 1 279 ? -1.507 -4.693 5.019 1.00 89.56 279 THR A N 1
ATOM 2272 C CA . THR A 1 279 ? -1.337 -5.754 4.004 1.00 89.56 279 THR A CA 1
ATOM 2273 C C . THR A 1 279 ? -0.390 -5.323 2.888 1.00 89.56 279 THR A C 1
ATOM 2275 O O . THR A 1 279 ? 0.297 -6.148 2.292 1.00 89.56 279 THR A O 1
ATOM 2278 N N . THR A 1 280 ? -0.328 -4.020 2.621 1.00 89.00 280 THR A N 1
ATOM 2279 C CA . THR A 1 280 ? 0.682 -3.393 1.774 1.00 89.00 280 THR A CA 1
ATOM 2280 C C . THR A 1 280 ? 0.930 -1.969 2.261 1.00 89.00 280 THR A C 1
ATOM 2282 O O . THR A 1 280 ? 0.237 -1.468 3.146 1.00 89.00 280 THR A O 1
ATOM 2285 N N . ILE A 1 281 ? 1.941 -1.324 1.695 1.00 90.81 281 ILE A N 1
ATOM 2286 C CA . ILE A 1 281 ? 2.336 0.039 2.038 1.00 90.81 281 ILE A CA 1
ATOM 2287 C C . ILE A 1 281 ? 2.459 0.899 0.791 1.00 90.81 281 ILE A C 1
ATOM 2289 O O . ILE A 1 281 ? 2.666 0.380 -0.313 1.00 90.81 281 ILE A O 1
ATOM 2293 N N . SER A 1 282 ? 2.392 2.207 1.012 1.00 91.06 282 SER A N 1
ATOM 2294 C CA . SER A 1 282 ? 2.904 3.227 0.103 1.00 91.06 282 SER A CA 1
ATOM 2295 C C . SER A 1 282 ? 4.068 3.955 0.784 1.00 91.06 282 SER A C 1
ATOM 2297 O O . SER A 1 282 ? 4.270 3.870 1.995 1.00 91.06 282 SER A O 1
ATOM 2299 N N . LEU A 1 283 ? 4.837 4.677 -0.005 1.00 89.94 283 LEU A N 1
ATOM 2300 C CA . LEU A 1 283 ? 5.842 5.638 0.391 1.00 89.94 283 LEU A CA 1
ATOM 2301 C C . LEU A 1 283 ? 5.213 7.023 0.299 1.00 89.94 283 LEU A C 1
ATOM 2303 O O . LEU A 1 283 ? 4.386 7.289 -0.582 1.00 89.94 283 LEU A O 1
ATOM 2307 N N . GLY A 1 284 ? 5.600 7.881 1.227 1.00 89.69 284 GLY A N 1
ATOM 2308 C CA . GLY A 1 284 ? 5.197 9.274 1.271 1.00 89.69 284 GLY A CA 1
ATOM 2309 C C . GLY A 1 284 ? 6.372 10.159 1.656 1.00 89.69 284 GLY A C 1
ATOM 2310 O O . GLY A 1 284 ? 7.443 9.681 2.036 1.00 89.69 284 GLY A O 1
ATOM 2311 N N . ALA A 1 285 ? 6.154 11.465 1.565 1.00 91.81 285 ALA A N 1
ATOM 2312 C CA . ALA A 1 285 ? 7.096 12.469 2.029 1.00 91.81 285 ALA A CA 1
ATOM 2313 C C . ALA A 1 285 ? 6.366 13.725 2.502 1.00 91.81 285 ALA A C 1
ATOM 2315 O O . ALA A 1 285 ? 5.183 13.918 2.208 1.00 91.81 285 ALA A O 1
ATOM 2316 N N . ALA A 1 286 ? 7.068 14.579 3.243 1.00 91.88 286 ALA A N 1
ATOM 2317 C CA . ALA A 1 286 ? 6.560 15.878 3.652 1.00 91.88 286 ALA A CA 1
ATOM 2318 C C . ALA A 1 286 ? 6.172 16.723 2.435 1.00 91.88 286 ALA A C 1
ATOM 2320 O O . ALA A 1 286 ? 6.767 16.630 1.357 1.00 91.88 286 ALA A O 1
ATOM 2321 N N . LEU A 1 287 ? 5.175 17.582 2.637 1.00 88.62 287 LEU A N 1
ATOM 2322 C CA . LEU A 1 287 ? 4.757 18.570 1.650 1.00 88.62 287 LEU A CA 1
ATOM 2323 C C . LEU A 1 287 ? 5.239 19.948 2.086 1.00 88.62 287 LEU A C 1
ATOM 2325 O O . LEU A 1 287 ? 5.031 20.352 3.229 1.00 88.62 287 LEU A O 1
ATOM 2329 N N . GLN A 1 288 ? 5.853 20.672 1.161 1.00 87.38 288 GLN A N 1
ATOM 2330 C CA . GLN A 1 288 ? 6.247 22.062 1.340 1.00 87.38 288 GLN A CA 1
ATOM 2331 C C . GLN A 1 288 ? 5.013 22.970 1.411 1.00 87.38 288 GLN A C 1
ATOM 2333 O O . GLN A 1 288 ? 4.117 22.878 0.558 1.00 87.38 288 GLN A O 1
ATOM 2338 N N . THR A 1 289 ? 4.976 23.844 2.416 1.00 84.75 289 THR A N 1
ATOM 2339 C CA . THR A 1 289 ? 3.878 24.795 2.648 1.00 84.75 289 THR A CA 1
ATOM 2340 C C . THR A 1 289 ? 3.728 25.755 1.467 1.00 84.75 289 THR A C 1
ATOM 2342 O O . THR A 1 289 ? 4.711 26.190 0.866 1.00 84.75 289 THR A O 1
ATOM 2345 N N . GLY A 1 290 ? 2.484 26.016 1.053 1.00 74.06 290 GLY A N 1
ATOM 2346 C CA . GLY A 1 290 ? 2.152 26.939 -0.045 1.00 74.06 290 GLY A CA 1
ATOM 2347 C C . GLY A 1 290 ? 2.618 26.548 -1.461 1.00 74.06 290 GLY A C 1
ATOM 2348 O O . GLY A 1 290 ? 2.235 27.217 -2.420 1.00 74.06 290 GLY A O 1
ATOM 2349 N N . LEU A 1 291 ? 3.423 25.489 -1.619 1.00 71.12 291 LEU A N 1
ATOM 2350 C CA . LEU A 1 291 ? 3.935 25.019 -2.913 1.00 71.12 291 LEU A CA 1
ATOM 2351 C C . LEU A 1 291 ? 3.335 23.673 -3.308 1.00 71.12 291 LEU A C 1
ATOM 2353 O O . LEU A 1 291 ? 2.647 23.568 -4.321 1.00 71.12 291 LEU A O 1
ATOM 2357 N N . THR A 1 292 ? 3.583 22.634 -2.510 1.00 62.28 292 THR A N 1
ATOM 2358 C CA . THR A 1 292 ? 3.064 21.282 -2.784 1.00 62.28 292 THR A CA 1
ATOM 2359 C C . THR A 1 292 ? 1.855 20.945 -1.917 1.00 62.28 292 THR A C 1
ATOM 2361 O O . THR A 1 292 ? 1.074 20.056 -2.269 1.00 62.28 292 THR A O 1
ATOM 2364 N N . SER A 1 293 ? 1.625 21.683 -0.829 1.00 68.69 293 SER A N 1
ATOM 2365 C CA . SER A 1 293 ? 0.350 21.718 -0.113 1.00 68.69 293 SER A CA 1
ATOM 2366 C C . SER A 1 293 ? -0.422 23.006 -0.441 1.00 68.69 293 SER A C 1
ATOM 2368 O O . SER A 1 293 ? 0.163 24.064 -0.647 1.00 68.69 293 SER A O 1
ATOM 2370 N N . ASN A 1 294 ? -1.758 22.937 -0.438 1.00 69.25 294 ASN A N 1
ATOM 2371 C CA . ASN A 1 294 ? -2.618 24.131 -0.511 1.00 69.25 294 ASN A CA 1
ATOM 2372 C C . ASN A 1 294 ? -2.775 24.809 0.865 1.00 69.25 294 ASN A C 1
ATOM 2374 O O . ASN A 1 294 ? -3.700 25.591 1.069 1.00 69.25 294 ASN A O 1
ATOM 2378 N N . VAL A 1 295 ? -1.929 24.446 1.831 1.00 76.12 295 VAL A N 1
ATOM 2379 C CA . VAL A 1 295 ? -1.999 24.907 3.214 1.00 76.12 295 VAL A CA 1
ATOM 2380 C C . VAL A 1 295 ? -0.763 25.752 3.480 1.00 76.12 295 VAL A C 1
ATOM 2382 O O . VAL A 1 295 ? 0.363 25.263 3.388 1.00 76.12 295 VAL A O 1
ATOM 2385 N N . ASP A 1 296 ? -0.987 27.014 3.821 1.00 76.44 296 ASP A N 1
ATOM 2386 C CA . ASP A 1 296 ? 0.053 27.895 4.336 1.00 76.44 296 ASP A CA 1
ATOM 2387 C C . ASP A 1 296 ? 0.029 27.838 5.869 1.00 76.44 296 ASP A C 1
ATOM 2389 O O . ASP A 1 296 ? -1.014 28.067 6.488 1.00 76.44 296 ASP A O 1
ATOM 2393 N N . LEU A 1 297 ? 1.155 27.460 6.476 1.00 82.19 297 LEU A N 1
ATOM 2394 C CA . LEU A 1 297 ? 1.316 27.402 7.927 1.00 82.19 297 LEU A CA 1
ATOM 2395 C C . LEU A 1 297 ? 2.399 28.388 8.326 1.00 82.19 297 LEU A C 1
ATOM 2397 O O . LEU A 1 297 ? 3.582 28.160 8.078 1.00 82.19 297 LEU A O 1
ATOM 2401 N N . GLU A 1 298 ? 1.982 29.473 8.973 1.00 83.62 298 GLU A N 1
ATOM 2402 C CA . GLU A 1 298 ? 2.888 30.530 9.400 1.00 83.62 298 GLU A CA 1
ATOM 2403 C C . GLU A 1 298 ? 4.054 29.958 10.226 1.00 83.62 298 GLU A C 1
ATOM 2405 O O . GLU A 1 298 ? 3.866 29.302 11.252 1.00 83.62 298 GLU A O 1
ATOM 2410 N N . GLY A 1 299 ? 5.281 30.207 9.764 1.00 85.75 299 GLY A N 1
ATOM 2411 C CA . GLY A 1 299 ? 6.500 29.781 10.449 1.00 85.75 299 GLY A CA 1
ATOM 2412 C C . GLY A 1 299 ? 6.913 28.320 10.235 1.00 85.75 299 GLY A C 1
ATOM 2413 O O . GLY A 1 299 ? 7.868 27.893 10.893 1.00 85.75 299 GLY A O 1
ATOM 2414 N N . ALA A 1 300 ? 6.256 27.581 9.336 1.00 92.62 300 ALA A N 1
ATOM 2415 C CA . ALA A 1 300 ? 6.656 26.241 8.910 1.00 92.62 300 ALA A CA 1
ATOM 2416 C C . ALA A 1 300 ? 6.997 26.204 7.411 1.00 92.62 300 ALA A C 1
ATOM 2418 O O . ALA A 1 300 ? 6.285 26.774 6.586 1.00 92.62 300 ALA A O 1
ATOM 2419 N N . ASP A 1 301 ? 8.061 25.479 7.068 1.00 94.00 301 ASP A N 1
ATOM 2420 C CA . ASP A 1 301 ? 8.493 25.267 5.679 1.00 94.00 301 ASP A CA 1
ATOM 2421 C C . ASP A 1 301 ? 7.834 24.010 5.085 1.00 94.00 301 ASP A C 1
ATOM 2423 O O . ASP A 1 301 ? 7.566 23.927 3.887 1.00 94.00 301 ASP A O 1
ATOM 2427 N N . TYR A 1 302 ? 7.543 23.029 5.943 1.00 94.94 302 TYR A N 1
ATOM 2428 C CA . TYR A 1 302 ? 6.994 21.731 5.567 1.00 94.94 302 TYR A CA 1
ATOM 2429 C C . TYR A 1 302 ? 5.917 21.267 6.545 1.00 94.94 302 TYR A C 1
ATOM 2431 O O . TYR A 1 302 ? 5.883 21.676 7.707 1.00 94.94 302 TYR A O 1
ATOM 2439 N N . ILE A 1 303 ? 5.057 20.365 6.074 1.00 93.12 303 ILE A N 1
ATOM 2440 C CA . ILE A 1 303 ? 4.026 19.682 6.859 1.00 93.12 303 ILE A CA 1
ATOM 2441 C C . ILE A 1 303 ? 4.457 18.230 7.070 1.00 93.12 303 ILE A C 1
ATOM 2443 O O . ILE A 1 303 ? 4.762 17.535 6.097 1.00 93.12 303 ILE A O 1
ATOM 2447 N N . ILE A 1 304 ? 4.455 17.763 8.324 1.00 92.75 304 ILE A N 1
ATOM 2448 C CA . ILE A 1 304 ? 4.611 16.340 8.637 1.00 92.75 304 ILE A CA 1
ATOM 2449 C C . ILE A 1 304 ? 3.472 15.585 7.947 1.00 92.75 304 ILE A C 1
ATOM 2451 O O . ILE A 1 304 ? 2.307 15.944 8.148 1.00 92.75 304 ILE A O 1
ATOM 2455 N N . PRO A 1 305 ? 3.776 14.537 7.169 1.00 90.94 305 PRO A N 1
ATOM 2456 C CA . PRO A 1 305 ? 2.755 13.724 6.527 1.00 90.94 305 PRO A CA 1
ATOM 2457 C C . PRO A 1 305 ? 1.717 13.216 7.540 1.00 90.94 305 PRO A C 1
ATOM 2459 O O . PRO A 1 305 ? 2.106 12.579 8.523 1.00 90.94 305 PRO A O 1
ATOM 2462 N N . PRO A 1 306 ? 0.410 13.465 7.328 1.00 92.38 306 PRO A N 1
ATOM 2463 C CA . PRO A 1 306 ? -0.642 12.987 8.225 1.00 92.38 306 PRO A CA 1
ATOM 2464 C C . PRO A 1 306 ? -0.557 11.485 8.496 1.00 92.38 306 PRO A C 1
ATOM 2466 O O . PRO A 1 306 ? -0.642 11.067 9.647 1.00 92.38 306 PRO A O 1
ATOM 2469 N N . ASP A 1 307 ? -0.264 10.708 7.453 1.00 94.56 307 ASP A N 1
ATOM 2470 C CA . ASP A 1 307 ? -0.118 9.255 7.500 1.00 94.56 307 ASP A CA 1
ATOM 2471 C C . ASP A 1 307 ? 1.069 8.741 8.328 1.00 94.56 307 ASP A C 1
ATOM 2473 O O . ASP A 1 307 ? 1.162 7.551 8.635 1.00 94.56 307 ASP A O 1
ATOM 2477 N N . HIS A 1 308 ? 1.973 9.628 8.754 1.00 94.81 308 HIS A N 1
ATOM 2478 C CA . HIS A 1 308 ? 2.986 9.285 9.752 1.00 94.81 308 HIS A CA 1
ATOM 2479 C C . HIS A 1 308 ? 2.404 9.257 11.174 1.00 94.81 308 HIS A C 1
ATOM 2481 O O . HIS A 1 308 ? 2.909 8.525 12.032 1.00 94.81 308 HIS A O 1
ATOM 2487 N N . LEU A 1 309 ? 1.345 10.040 11.411 1.00 95.38 309 LEU A N 1
ATOM 2488 C CA . LEU A 1 309 ? 0.728 10.296 12.715 1.00 95.38 309 LEU A CA 1
ATOM 2489 C C . LEU A 1 309 ? -0.591 9.538 12.920 1.00 95.38 309 LEU A C 1
ATOM 2491 O O . LEU A 1 309 ? -0.887 9.151 14.043 1.00 95.38 309 LEU A O 1
ATOM 2495 N N . TYR A 1 310 ? -1.397 9.346 11.877 1.00 95.25 310 TYR A N 1
ATOM 2496 C CA . TYR A 1 310 ? -2.682 8.632 11.919 1.00 95.25 310 TYR A CA 1
ATOM 2497 C C . TYR A 1 310 ? -3.064 8.133 10.522 1.00 95.25 310 TYR A C 1
ATOM 2499 O O . TYR A 1 310 ? -2.503 8.599 9.546 1.00 95.25 310 TYR A O 1
ATOM 2507 N N . ASP A 1 311 ? -4.015 7.204 10.404 1.00 95.38 311 ASP A N 1
ATOM 2508 C CA . ASP A 1 311 ? -4.389 6.592 9.115 1.00 95.38 311 ASP A CA 1
ATOM 2509 C C . ASP A 1 311 ? -5.309 7.529 8.318 1.00 95.38 311 ASP A C 1
ATOM 2511 O O . ASP A 1 311 ? -6.537 7.410 8.326 1.00 95.38 311 ASP A O 1
ATOM 2515 N N . ASN A 1 312 ? -4.711 8.551 7.711 1.00 93.56 312 ASN A N 1
ATOM 2516 C CA . ASN A 1 312 ? -5.422 9.577 6.965 1.00 93.56 312 ASN A CA 1
ATOM 2517 C C . ASN A 1 312 ? -6.010 9.002 5.671 1.00 93.56 312 ASN A C 1
ATOM 2519 O O . ASN A 1 312 ? -7.119 9.386 5.293 1.00 93.56 312 ASN A O 1
ATOM 2523 N N . GLU A 1 313 ? -5.319 8.049 5.047 1.00 93.00 313 GLU A N 1
ATOM 2524 C CA . GLU A 1 313 ? -5.807 7.311 3.880 1.00 93.00 313 GLU A CA 1
ATOM 2525 C C . GLU A 1 313 ? -7.163 6.635 4.158 1.00 93.00 313 GLU A C 1
ATOM 2527 O O . GLU A 1 313 ? -8.143 6.849 3.433 1.00 93.00 313 GLU A O 1
ATOM 2532 N N . LEU A 1 314 ? -7.273 5.892 5.267 1.00 94.19 314 LEU A N 1
ATOM 2533 C CA . LEU A 1 314 ? -8.522 5.249 5.677 1.00 94.19 314 LEU A CA 1
ATOM 2534 C C . LEU A 1 314 ? -9.579 6.256 6.143 1.00 94.19 314 LEU A C 1
ATOM 2536 O O . LEU A 1 314 ? -10.748 6.157 5.760 1.00 94.19 314 LEU A O 1
ATOM 2540 N N . LEU A 1 315 ? -9.196 7.217 6.986 1.00 91.94 315 LEU A N 1
ATOM 2541 C CA . LEU A 1 315 ? -10.142 8.151 7.606 1.00 91.94 315 LEU A CA 1
ATOM 2542 C C . LEU A 1 315 ? -10.770 9.129 6.604 1.00 91.94 315 LEU A C 1
ATOM 2544 O O . LEU A 1 315 ? -11.858 9.646 6.860 1.00 91.94 315 LEU A O 1
ATOM 2548 N N . ARG A 1 316 ? -10.131 9.364 5.451 1.00 87.56 316 ARG A N 1
ATOM 2549 C CA . ARG A 1 316 ? -10.693 10.171 4.353 1.00 87.56 316 ARG A CA 1
ATOM 2550 C C . ARG A 1 316 ? -11.620 9.386 3.425 1.00 87.56 316 ARG A C 1
ATOM 2552 O O . ARG A 1 316 ? -12.218 9.979 2.524 1.00 87.56 316 ARG A O 1
ATOM 2559 N N . ALA A 1 317 ? -11.780 8.077 3.624 1.00 86.88 317 ALA A N 1
ATOM 2560 C CA . ALA A 1 317 ? -12.692 7.277 2.820 1.00 86.88 317 ALA A CA 1
ATOM 2561 C C . ALA A 1 317 ? -14.147 7.737 3.031 1.00 86.88 317 ALA A C 1
ATOM 2563 O O . ALA A 1 317 ? -14.769 7.492 4.067 1.00 86.88 317 ALA A O 1
ATOM 2564 N N . ALA A 1 318 ? -14.708 8.393 2.013 1.00 78.94 318 ALA A N 1
ATOM 2565 C CA . ALA A 1 318 ? -16.030 9.007 2.084 1.00 78.94 318 ALA A CA 1
ATOM 2566 C C . ALA A 1 318 ? -17.118 8.030 2.564 1.00 78.94 318 ALA A C 1
ATOM 2568 O O . ALA A 1 318 ? -17.251 6.914 2.046 1.00 78.94 318 ALA A O 1
ATOM 2569 N N . GLY A 1 319 ? -17.915 8.480 3.539 1.00 78.19 319 GLY A N 1
ATOM 2570 C CA . GLY A 1 319 ? -19.060 7.747 4.085 1.00 78.19 319 GLY A CA 1
ATOM 2571 C C . GLY A 1 319 ? -18.718 6.509 4.922 1.00 78.19 319 GLY A C 1
ATOM 2572 O O . GLY A 1 319 ? -19.645 5.799 5.317 1.00 78.19 319 GLY A O 1
ATOM 2573 N N . LEU A 1 320 ? -17.432 6.241 5.184 1.00 87.12 320 LEU A N 1
ATOM 2574 C CA . LEU A 1 320 ? -16.985 5.060 5.925 1.00 87.12 320 LEU A CA 1
ATOM 2575 C C . LEU A 1 320 ? -17.193 5.195 7.437 1.00 87.12 320 LEU A C 1
ATOM 2577 O O . LEU A 1 320 ? -17.696 4.275 8.081 1.00 87.12 320 LEU A O 1
ATOM 2581 N N . THR A 1 321 ? -16.781 6.328 7.999 1.00 87.75 321 THR A N 1
ATOM 2582 C CA . THR A 1 321 ? -16.723 6.577 9.441 1.00 87.75 321 THR A CA 1
ATOM 2583 C C . THR A 1 321 ? -17.110 8.023 9.758 1.00 87.75 321 THR A C 1
ATOM 2585 O O . THR A 1 321 ? -17.114 8.877 8.877 1.00 87.75 321 THR A O 1
ATOM 2588 N N . GLN A 1 322 ? -17.446 8.276 11.022 1.00 85.19 322 GLN A N 1
ATOM 2589 C CA . GLN A 1 322 ? -17.707 9.605 11.586 1.00 85.19 322 GLN A CA 1
ATOM 2590 C C . GLN A 1 322 ? -16.522 10.140 12.404 1.00 85.19 322 GLN A C 1
ATOM 2592 O O . GLN A 1 322 ? -16.594 11.230 12.968 1.00 85.19 322 GLN A O 1
ATOM 2597 N N . LEU A 1 323 ? -15.435 9.368 12.514 1.00 88.62 323 LEU A N 1
ATOM 2598 C CA . LEU A 1 323 ? -14.235 9.784 13.244 1.00 88.62 323 LEU A CA 1
ATOM 2599 C C . LEU A 1 323 ? -13.621 11.059 12.645 1.00 88.62 323 LEU A C 1
ATOM 2601 O O . LEU A 1 323 ? -13.086 11.882 13.382 1.00 88.62 323 LEU A O 1
ATOM 2605 N N . MET A 1 324 ? -13.779 11.254 11.332 1.00 80.94 324 MET A N 1
ATOM 2606 C CA . MET A 1 324 ? -13.590 12.532 10.647 1.00 80.94 324 MET A CA 1
ATOM 2607 C C . MET A 1 324 ? -14.853 12.857 9.846 1.00 80.94 324 MET A C 1
ATOM 2609 O O . MET A 1 324 ? -15.505 11.950 9.329 1.00 80.94 324 MET A O 1
ATOM 2613 N N . VAL A 1 325 ? -15.215 14.135 9.746 1.00 60.66 325 VAL A N 1
ATOM 2614 C CA . VAL A 1 325 ? -16.387 14.579 8.973 1.00 60.66 325 VAL A CA 1
ATOM 2615 C C . VAL A 1 325 ? -15.917 15.485 7.834 1.00 60.66 325 VAL A C 1
ATOM 2617 O O . VAL A 1 325 ? -15.029 16.315 8.009 1.00 60.66 325 VAL A O 1
ATOM 2620 N N . ASP A 1 326 ? -16.495 15.237 6.660 1.00 51.00 326 ASP A N 1
ATOM 2621 C CA . ASP A 1 326 ? -16.063 15.638 5.318 1.00 51.00 326 ASP A CA 1
ATOM 2622 C C . ASP A 1 326 ? -15.780 17.146 5.145 1.00 51.00 326 ASP A C 1
ATOM 2624 O O . ASP A 1 326 ? -16.593 17.992 5.515 1.00 51.00 326 ASP A O 1
ATOM 2628 N N . GLN A 1 327 ? -14.670 17.481 4.474 1.00 42.12 327 GLN A N 1
ATOM 2629 C CA . GLN A 1 327 ? -14.391 18.828 3.955 1.00 42.12 327 GLN A CA 1
ATOM 2630 C C . GLN A 1 327 ? -15.124 19.039 2.622 1.00 42.12 327 GLN A C 1
ATOM 2632 O O . GLN A 1 327 ? -14.513 19.336 1.591 1.00 42.12 327 GLN A O 1
ATOM 2637 N N . SER A 1 328 ? -16.447 18.874 2.601 1.00 37.00 328 SER A N 1
ATOM 2638 C CA . SER A 1 328 ? -17.199 19.324 1.433 1.00 37.00 328 SER A CA 1
ATOM 2639 C C . SER A 1 328 ? -17.051 20.850 1.328 1.00 37.00 328 SER A C 1
ATOM 2641 O O . SER A 1 328 ? -17.396 21.545 2.284 1.00 37.00 328 SER A O 1
ATOM 2643 N N . PRO A 1 329 ? -16.595 21.416 0.193 1.00 37.00 329 PRO A N 1
ATOM 2644 C CA . PRO A 1 329 ? -16.443 22.867 0.036 1.00 37.00 329 PRO A CA 1
ATOM 2645 C C . PRO A 1 329 ? -17.773 23.640 0.139 1.00 37.00 329 PRO A C 1
ATOM 2647 O O . PRO A 1 329 ? -17.768 24.866 0.172 1.00 37.00 329 PRO A O 1
ATOM 2650 N N . SER A 1 330 ? -18.915 22.943 0.207 1.00 37.91 330 SER A N 1
ATOM 2651 C CA . SER A 1 330 ? -20.236 23.520 0.488 1.00 37.91 330 SER A CA 1
ATOM 2652 C C . SER A 1 330 ? -20.661 23.491 1.964 1.00 37.91 330 SER A C 1
ATOM 2654 O O . SER A 1 330 ? -21.701 24.057 2.286 1.00 37.91 330 SER A O 1
ATOM 2656 N N . ALA A 1 331 ? -19.896 22.866 2.864 1.00 38.91 331 ALA A N 1
ATOM 2657 C CA . ALA A 1 331 ? -20.222 22.744 4.291 1.00 38.91 331 ALA A CA 1
ATOM 2658 C C . ALA A 1 331 ? -19.524 23.820 5.143 1.00 38.91 331 ALA A C 1
ATOM 2660 O O . ALA A 1 331 ? -19.028 23.544 6.229 1.00 38.91 331 ALA A O 1
ATOM 2661 N N . GLY A 1 332 ? -19.478 25.057 4.642 1.00 35.19 332 GLY A N 1
ATOM 2662 C CA . GLY A 1 332 ? -18.759 26.174 5.262 1.00 35.19 332 GLY A CA 1
ATOM 2663 C C . GLY A 1 332 ? -19.250 26.627 6.643 1.00 35.19 332 GLY A C 1
ATOM 2664 O O . GLY A 1 332 ? -18.702 27.597 7.140 1.00 35.19 332 GLY A O 1
ATOM 2665 N N . ASP A 1 333 ? -20.229 25.959 7.260 1.00 39.84 333 ASP A N 1
ATOM 2666 C CA . ASP A 1 333 ? -20.793 26.330 8.565 1.00 39.84 333 ASP A CA 1
ATOM 2667 C C . ASP A 1 333 ? -21.357 25.126 9.359 1.00 39.84 333 ASP A C 1
ATOM 2669 O O . ASP A 1 333 ? -22.154 25.331 10.274 1.00 39.84 333 ASP A O 1
ATOM 2673 N N . ASP A 1 334 ? -21.006 23.866 9.042 1.00 42.75 334 ASP A N 1
ATOM 2674 C CA . ASP A 1 334 ? -21.512 22.724 9.830 1.00 42.75 334 ASP A CA 1
ATOM 2675 C C . ASP A 1 334 ? -20.734 22.598 11.161 1.00 42.75 334 ASP A C 1
ATOM 2677 O O . ASP A 1 334 ? -19.547 22.254 11.138 1.00 42.75 334 ASP A O 1
ATOM 2681 N N . PRO A 1 335 ? -21.347 22.849 12.339 1.00 41.03 335 PRO A N 1
ATOM 2682 C CA . PRO A 1 335 ? -20.648 22.890 13.630 1.00 41.03 335 PRO A CA 1
ATOM 2683 C C . PRO A 1 335 ? -20.064 21.542 14.093 1.00 41.03 335 PRO A C 1
ATOM 2685 O O . PRO A 1 335 ? -19.522 21.465 15.195 1.00 41.03 335 PRO A O 1
ATOM 2688 N N . GLY A 1 336 ? -20.206 20.477 13.293 1.00 44.41 336 GLY A N 1
ATOM 2689 C CA . GLY A 1 336 ? -19.726 19.123 13.577 1.00 44.41 336 GLY A CA 1
ATOM 2690 C C . GLY A 1 336 ? -18.543 18.638 12.727 1.00 44.41 336 GLY A C 1
ATOM 2691 O O . GLY A 1 336 ? -18.116 17.499 12.920 1.00 44.41 336 GLY A O 1
ATOM 2692 N N . SER A 1 337 ? -18.003 19.436 11.793 1.00 51.31 337 SER A N 1
ATOM 2693 C CA . SER A 1 337 ? -16.871 18.984 10.967 1.00 51.31 337 SER A CA 1
ATOM 2694 C C . SER A 1 337 ? -15.552 19.014 11.744 1.00 51.31 337 SER A C 1
ATOM 2696 O O . SER A 1 337 ? -15.127 20.079 12.193 1.00 51.31 337 SER A O 1
ATOM 2698 N N . ILE A 1 338 ? -14.873 17.871 11.871 1.00 63.09 338 ILE A N 1
ATOM 2699 C CA . ILE A 1 338 ? -13.546 17.799 12.495 1.00 63.09 338 ILE A CA 1
ATOM 2700 C C . ILE A 1 338 ? -12.497 17.574 11.421 1.00 63.09 338 ILE A C 1
ATOM 2702 O O . ILE A 1 338 ? -12.457 16.526 10.781 1.00 63.09 338 ILE A O 1
ATOM 2706 N N . SER A 1 339 ? -11.628 18.570 11.274 1.00 72.00 339 SER A N 1
ATOM 2707 C CA . SER A 1 339 ? -10.381 18.471 10.528 1.00 72.00 339 SER A CA 1
ATOM 2708 C C . SER A 1 339 ? -9.238 18.461 11.532 1.00 72.00 339 SER A C 1
ATOM 2710 O O . SER A 1 339 ? -9.086 19.407 12.306 1.00 72.00 339 SER A O 1
ATOM 2712 N N . LEU A 1 340 ? -8.418 17.412 11.518 1.00 86.19 340 LEU A N 1
ATOM 2713 C CA . LEU A 1 340 ? -7.193 17.406 12.308 1.00 86.19 340 LEU A CA 1
ATOM 2714 C C . LEU A 1 340 ? -6.234 18.460 11.752 1.00 86.19 340 LEU A C 1
ATOM 2716 O O . LEU A 1 340 ? -5.972 18.507 10.549 1.00 86.19 340 LEU A O 1
ATOM 2720 N N . ALA A 1 341 ? -5.751 19.340 12.629 1.00 87.69 341 ALA A N 1
ATOM 2721 C CA . ALA A 1 341 ? -4.867 20.420 12.226 1.00 87.69 341 ALA A CA 1
ATOM 2722 C C . ALA A 1 341 ? -3.540 19.847 11.691 1.00 87.69 341 ALA A C 1
ATOM 2724 O O . ALA A 1 341 ? -2.968 18.944 12.308 1.00 87.69 341 ALA A O 1
ATOM 2725 N N . PRO A 1 342 ? -3.026 20.358 10.562 1.00 91.38 342 PRO A N 1
ATOM 2726 C CA . PRO A 1 342 ? -1.736 19.933 10.044 1.00 91.38 342 PRO A CA 1
ATOM 2727 C C . PRO A 1 342 ? -0.613 20.311 11.019 1.00 91.38 342 PRO A C 1
ATOM 2729 O O . PRO A 1 342 ? -0.719 21.250 11.815 1.00 91.38 342 PRO A O 1
ATOM 2732 N N . VAL A 1 343 ? 0.480 19.558 10.957 1.00 94.50 343 VAL A N 1
ATOM 2733 C CA . VAL A 1 343 ? 1.617 19.699 11.866 1.00 94.50 343 VAL A CA 1
ATOM 2734 C C . VAL A 1 343 ? 2.819 20.191 11.066 1.00 94.50 343 VAL A C 1
ATOM 2736 O O . VAL A 1 343 ? 3.367 19.444 10.264 1.00 94.50 343 VAL A O 1
ATOM 2739 N N . GLY A 1 344 ? 3.201 21.455 11.247 1.00 95.19 344 GLY A N 1
ATOM 2740 C CA . GLY A 1 344 ? 4.302 22.079 10.511 1.00 95.19 344 GLY A CA 1
ATOM 2741 C C . GLY A 1 344 ? 5.665 21.949 11.200 1.00 95.19 344 GLY A C 1
ATOM 2742 O O . GLY A 1 344 ? 5.734 21.845 12.424 1.00 95.19 344 GLY A O 1
ATOM 2743 N N . PHE A 1 345 ? 6.749 22.000 10.425 1.00 96.56 345 PHE A N 1
ATOM 2744 C CA . PHE A 1 345 ? 8.125 22.093 10.925 1.00 96.56 345 PHE A CA 1
ATOM 2745 C C . PHE A 1 345 ? 9.012 22.954 10.011 1.00 96.56 345 PHE A C 1
ATOM 2747 O O . PHE A 1 345 ? 8.664 23.245 8.865 1.00 96.56 345 PHE A O 1
ATOM 2754 N N . LYS A 1 346 ? 10.165 23.378 10.538 1.00 96.62 346 LYS A N 1
ATOM 2755 C CA . LYS A 1 346 ? 11.167 24.166 9.808 1.00 96.62 346 LYS A CA 1
ATOM 2756 C C . LYS A 1 346 ? 12.240 23.274 9.204 1.00 96.62 346 LYS A C 1
ATOM 2758 O O . LYS A 1 346 ? 12.757 22.385 9.884 1.00 96.62 346 LYS A O 1
ATOM 2763 N N . ASP A 1 347 ? 12.660 23.597 7.989 1.00 95.25 347 ASP A N 1
ATOM 2764 C CA . ASP A 1 347 ? 13.740 22.904 7.283 1.00 95.25 347 ASP A CA 1
ATOM 2765 C C . ASP A 1 347 ? 15.050 22.938 8.085 1.00 95.25 347 ASP A C 1
ATOM 2767 O O . ASP A 1 347 ? 15.736 21.935 8.272 1.00 95.25 347 ASP A O 1
ATOM 2771 N N . THR A 1 348 ? 15.352 24.094 8.681 1.00 96.88 348 THR A N 1
ATOM 2772 C CA . THR A 1 348 ? 16.580 24.282 9.471 1.00 96.88 348 THR A CA 1
ATOM 2773 C C . THR A 1 348 ? 16.676 23.378 10.702 1.00 96.88 348 THR A C 1
ATOM 2775 O O . THR A 1 348 ? 17.784 23.016 11.102 1.00 96.88 348 THR A O 1
ATOM 2778 N N . ASP A 1 349 ? 15.552 23.012 11.318 1.00 97.62 349 ASP A N 1
ATOM 2779 C CA . ASP A 1 349 ? 15.527 22.076 12.446 1.00 97.62 349 ASP A CA 1
ATOM 2780 C C . ASP A 1 349 ? 15.536 20.629 11.956 1.00 97.62 349 ASP A C 1
ATOM 2782 O O . ASP A 1 349 ? 16.205 19.776 12.545 1.00 97.62 349 ASP A O 1
ATOM 2786 N N . TYR A 1 350 ? 14.891 20.382 10.819 1.00 96.69 350 TYR A N 1
ATOM 2787 C CA . TYR A 1 350 ? 14.891 19.094 10.148 1.00 96.69 350 TYR A CA 1
ATOM 2788 C C . TYR A 1 350 ? 16.288 18.635 9.726 1.00 96.69 350 TYR A C 1
ATOM 2790 O O . TYR A 1 350 ? 16.715 17.539 10.084 1.00 96.69 350 TYR A O 1
ATOM 2798 N N . VAL A 1 351 ? 17.061 19.504 9.070 1.00 96.12 351 VAL A N 1
ATOM 2799 C CA . VAL A 1 351 ? 18.448 19.215 8.667 1.00 96.12 351 VAL A CA 1
ATOM 2800 C C . VAL A 1 351 ? 19.326 18.855 9.873 1.00 96.12 351 VAL A C 1
ATOM 2802 O O . VAL A 1 351 ? 20.214 18.005 9.770 1.00 96.12 351 VAL A O 1
ATOM 2805 N N . LYS A 1 352 ? 19.086 19.455 11.048 1.00 97.81 352 LYS A N 1
ATOM 2806 C CA . LYS A 1 352 ? 19.795 19.069 12.282 1.00 97.81 352 LYS A CA 1
ATOM 2807 C C . LYS A 1 352 ? 19.394 17.664 12.725 1.00 97.81 352 LYS A C 1
ATOM 2809 O O . LYS A 1 352 ? 20.275 16.869 13.040 1.00 97.81 352 LYS A O 1
ATOM 2814 N N . ALA A 1 353 ? 18.098 17.356 12.727 1.00 97.88 353 ALA A N 1
ATOM 2815 C CA . ALA A 1 353 ? 17.593 16.037 13.097 1.00 97.88 353 ALA A CA 1
ATOM 2816 C C . ALA A 1 353 ? 18.125 14.935 12.162 1.00 97.88 353 ALA A C 1
ATOM 2818 O O . ALA A 1 353 ? 18.607 13.911 12.646 1.00 97.88 353 ALA A O 1
ATOM 2819 N N . VAL A 1 354 ? 18.149 15.186 10.847 1.00 97.06 354 VAL A N 1
ATOM 2820 C CA . VAL A 1 354 ? 18.742 14.311 9.818 1.00 97.06 354 VAL A CA 1
ATOM 2821 C C . VAL A 1 354 ? 20.200 13.969 10.128 1.00 97.06 354 VAL A C 1
ATOM 2823 O O . VAL A 1 354 ? 20.572 12.795 10.104 1.00 97.06 354 VAL A O 1
ATOM 2826 N N . ARG A 1 355 ? 21.014 14.970 10.484 1.00 97.19 355 ARG A N 1
ATOM 2827 C CA . ARG A 1 355 ? 22.421 14.766 10.878 1.00 97.19 355 ARG A CA 1
ATOM 2828 C C . ARG A 1 355 ? 22.557 13.978 12.176 1.00 97.19 355 ARG A C 1
ATOM 2830 O O . ARG A 1 355 ? 23.444 13.138 12.291 1.00 97.19 355 ARG A O 1
ATOM 2837 N N . ILE A 1 356 ? 21.681 14.228 13.153 1.00 97.62 356 ILE A N 1
ATOM 2838 C CA . ILE A 1 356 ? 21.685 13.505 14.434 1.00 97.62 356 ILE A CA 1
ATOM 2839 C C . ILE A 1 356 ? 21.434 12.013 14.200 1.00 97.62 356 ILE A C 1
ATOM 2841 O O . ILE A 1 356 ? 22.217 11.186 14.669 1.00 97.62 356 ILE A O 1
ATOM 2845 N N . VAL A 1 357 ? 20.400 11.658 13.431 1.00 96.69 357 VAL A N 1
ATOM 2846 C CA . VAL A 1 357 ? 20.088 10.247 13.130 1.00 96.69 357 VAL A CA 1
ATOM 2847 C C . VAL A 1 357 ? 21.008 9.643 12.058 1.00 96.69 357 VAL A C 1
ATOM 2849 O O . VAL A 1 357 ? 21.048 8.422 11.895 1.00 96.69 357 VAL A O 1
ATOM 2852 N N . GLY A 1 358 ? 21.783 10.473 11.355 1.00 95.62 358 GLY A N 1
ATOM 2853 C CA . GLY A 1 358 ? 22.721 10.056 10.313 1.00 95.62 358 GLY A CA 1
ATOM 2854 C C . GLY A 1 358 ? 22.003 9.469 9.104 1.00 95.62 358 GLY A C 1
ATOM 2855 O O . GLY A 1 358 ? 22.360 8.382 8.647 1.00 95.62 358 GLY A O 1
ATOM 2856 N N . LEU A 1 359 ? 20.941 10.135 8.645 1.00 94.25 359 LEU A N 1
ATOM 2857 C CA . LEU A 1 359 ? 20.123 9.656 7.534 1.00 94.25 359 LEU A CA 1
ATOM 2858 C C . LEU A 1 359 ? 20.923 9.690 6.231 1.00 94.25 359 LEU A C 1
ATOM 2860 O O . LEU A 1 359 ? 21.618 10.663 5.951 1.00 94.25 359 LEU A O 1
ATOM 2864 N N . SER A 1 360 ? 20.903 8.611 5.459 1.00 91.69 360 SER A N 1
ATOM 2865 C CA . SER A 1 360 ? 21.721 8.492 4.249 1.00 91.69 360 SER A CA 1
ATOM 2866 C C . SER A 1 360 ? 21.054 7.613 3.205 1.00 91.69 360 SER A C 1
ATOM 2868 O O . SER A 1 360 ? 20.343 6.674 3.556 1.00 91.69 360 SER A O 1
ATOM 2870 N N . ILE A 1 361 ? 21.334 7.868 1.929 1.00 87.06 361 ILE A N 1
ATOM 2871 C CA . ILE A 1 361 ? 21.032 6.903 0.869 1.00 87.06 361 ILE A CA 1
ATOM 2872 C C . ILE A 1 361 ? 22.215 5.949 0.754 1.00 87.06 361 ILE A C 1
ATOM 2874 O O . ILE A 1 361 ? 23.361 6.392 0.633 1.00 87.06 361 ILE A O 1
ATOM 2878 N N . ILE A 1 362 ? 21.933 4.651 0.820 1.00 84.81 362 ILE A N 1
ATOM 2879 C CA . ILE A 1 362 ? 22.932 3.587 0.763 1.00 84.81 362 ILE A CA 1
ATOM 2880 C C . ILE A 1 362 ? 22.637 2.647 -0.405 1.00 84.81 362 ILE A C 1
ATOM 2882 O O . ILE A 1 362 ? 21.483 2.493 -0.793 1.00 84.81 362 ILE A O 1
ATOM 2886 N N . GLU A 1 363 ? 23.675 2.012 -0.936 1.00 81.56 363 GLU A N 1
ATOM 2887 C CA . GLU A 1 363 ? 23.581 1.036 -2.027 1.00 81.56 363 GLU A CA 1
ATOM 2888 C C . GLU A 1 363 ? 24.429 -0.185 -1.696 1.00 81.56 363 GLU A C 1
ATOM 2890 O O . GLU A 1 363 ? 25.496 -0.040 -1.093 1.00 81.56 363 GLU A O 1
ATOM 2895 N N . SER A 1 364 ? 23.956 -1.375 -2.066 1.00 79.25 364 SER A N 1
ATOM 2896 C CA . SER A 1 364 ? 24.721 -2.605 -1.859 1.00 79.25 364 SER A CA 1
ATOM 2897 C C . SER A 1 364 ? 25.949 -2.625 -2.769 1.00 79.25 364 SER A C 1
ATOM 2899 O O . SER A 1 364 ? 25.872 -2.264 -3.941 1.00 79.25 364 SER A O 1
ATOM 2901 N N . VAL A 1 365 ? 27.088 -3.029 -2.218 1.00 80.62 365 VAL A N 1
ATOM 2902 C CA . VAL A 1 365 ? 28.374 -3.099 -2.922 1.00 80.62 365 VAL A CA 1
ATOM 2903 C C . VAL A 1 365 ? 29.146 -4.344 -2.497 1.00 80.62 365 VAL A C 1
ATOM 2905 O O . VAL A 1 365 ? 28.780 -5.008 -1.528 1.00 80.62 365 VAL A O 1
ATOM 2908 N N . ASP A 1 366 ? 30.234 -4.639 -3.203 1.00 82.62 366 ASP A N 1
ATOM 2909 C CA . ASP A 1 366 ? 31.204 -5.641 -2.769 1.00 82.62 366 ASP A CA 1
ATOM 2910 C C . ASP A 1 366 ? 31.939 -5.194 -1.492 1.00 82.62 366 ASP A C 1
ATOM 2912 O O . ASP A 1 366 ? 32.010 -4.009 -1.153 1.00 82.62 366 ASP A O 1
ATOM 2916 N N . GLU A 1 367 ? 32.528 -6.158 -0.781 1.00 86.62 367 GLU A N 1
ATOM 2917 C CA . GLU A 1 367 ? 33.200 -5.934 0.504 1.00 86.62 367 GLU A CA 1
ATOM 2918 C C . GLU A 1 367 ? 34.289 -4.844 0.454 1.00 86.62 367 GLU A C 1
ATOM 2920 O O . GLU A 1 367 ? 34.472 -4.100 1.428 1.00 86.62 367 GLU A O 1
ATOM 2925 N N . ASP A 1 368 ? 35.008 -4.757 -0.665 1.00 88.12 368 ASP A N 1
ATOM 2926 C CA . ASP A 1 368 ? 36.135 -3.841 -0.860 1.00 88.12 368 ASP A CA 1
ATOM 2927 C C . ASP A 1 368 ? 35.698 -2.370 -1.013 1.00 88.12 368 ASP A C 1
ATOM 2929 O O . ASP A 1 368 ? 36.511 -1.463 -0.828 1.00 88.12 368 ASP A O 1
ATOM 2933 N N . ASP A 1 369 ? 34.415 -2.117 -1.297 1.00 84.00 369 ASP A N 1
ATOM 2934 C CA . ASP A 1 369 ? 33.856 -0.793 -1.609 1.00 84.00 369 ASP A CA 1
ATOM 2935 C C . ASP A 1 369 ? 32.988 -0.193 -0.483 1.00 84.00 369 ASP A C 1
ATOM 2937 O O . ASP A 1 369 ? 32.351 0.851 -0.674 1.00 84.00 369 ASP A O 1
ATOM 2941 N N . LYS A 1 370 ? 32.944 -0.847 0.685 1.00 90.38 370 LYS A N 1
ATOM 2942 C CA . LYS A 1 370 ? 31.982 -0.569 1.765 1.00 90.38 370 LYS A CA 1
ATOM 2943 C C . LYS A 1 370 ? 32.308 0.657 2.629 1.00 90.38 370 LYS A C 1
ATOM 2945 O O . LYS A 1 370 ? 33.440 0.851 3.064 1.00 90.38 370 LYS A O 1
ATOM 2950 N N . ASP A 1 371 ? 31.259 1.385 3.006 1.00 89.62 371 ASP A N 1
ATOM 2951 C CA . ASP A 1 371 ? 31.250 2.378 4.094 1.00 89.62 371 ASP A CA 1
ATOM 2952 C C . ASP A 1 371 ? 30.494 1.878 5.337 1.00 89.62 371 ASP A C 1
ATOM 2954 O O . ASP A 1 371 ? 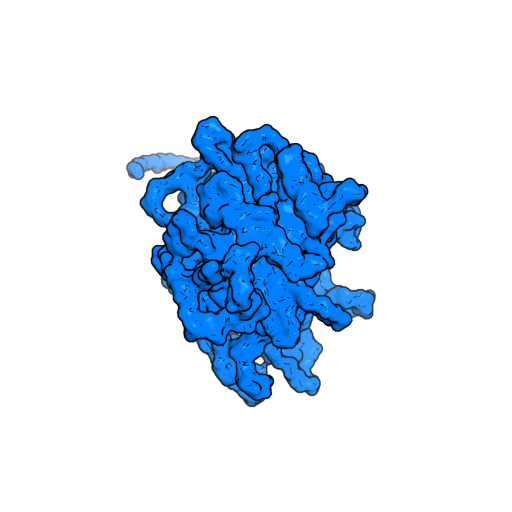30.683 2.388 6.443 1.00 89.62 371 ASP A O 1
ATOM 2958 N N . LEU A 1 372 ? 29.586 0.917 5.149 1.00 88.88 372 LEU A N 1
ATOM 2959 C CA . LEU A 1 372 ? 28.687 0.393 6.168 1.00 88.88 372 LEU A CA 1
ATOM 2960 C C . LEU A 1 372 ? 28.579 -1.127 6.030 1.00 88.88 372 LEU A C 1
ATOM 2962 O O . LEU A 1 372 ? 28.460 -1.665 4.931 1.00 88.88 372 LEU A O 1
ATOM 2966 N N . GLU A 1 373 ? 28.582 -1.802 7.172 1.00 89.12 373 GLU A N 1
ATOM 2967 C CA . GLU A 1 373 ? 28.387 -3.240 7.289 1.00 89.12 373 GLU A CA 1
ATOM 2968 C C . GLU A 1 373 ? 27.105 -3.500 8.077 1.00 89.12 373 GLU A C 1
ATOM 2970 O O . GLU A 1 373 ? 26.927 -2.959 9.173 1.00 89.12 373 GLU A O 1
ATOM 2975 N N . LEU A 1 374 ? 26.209 -4.314 7.523 1.00 83.00 374 LEU A N 1
ATOM 2976 C CA . LEU A 1 374 ? 24.982 -4.731 8.191 1.00 83.00 374 LEU A CA 1
ATOM 2977 C C . LEU A 1 374 ? 24.854 -6.255 8.116 1.00 83.00 374 LEU A C 1
ATOM 2979 O O . LEU A 1 374 ? 25.221 -6.854 7.107 1.00 83.00 374 LEU A O 1
ATOM 2983 N N . PRO A 1 375 ? 24.297 -6.919 9.139 1.00 77.56 375 PRO A N 1
ATOM 2984 C CA . PRO A 1 375 ? 23.968 -8.332 9.006 1.00 77.56 375 PRO A CA 1
ATOM 2985 C C . PRO A 1 375 ? 22.862 -8.505 7.958 1.00 77.56 375 PRO A C 1
ATOM 2987 O O . PRO A 1 375 ? 22.004 -7.635 7.821 1.00 77.56 375 PRO A O 1
ATOM 2990 N N . GLY A 1 376 ? 22.807 -9.647 7.274 1.00 67.25 376 GLY A N 1
ATOM 2991 C CA . GLY A 1 376 ? 21.786 -9.926 6.256 1.00 67.25 376 GLY A CA 1
ATOM 2992 C C . GLY A 1 376 ? 20.348 -9.818 6.763 1.00 67.25 376 GLY A C 1
ATOM 2993 O O . GLY A 1 376 ? 19.433 -9.512 6.004 1.00 67.25 376 GLY A O 1
ATOM 2994 N N . SER A 1 377 ? 20.131 -9.968 8.072 1.00 64.75 377 SER A N 1
ATOM 2995 C CA . SER A 1 377 ? 18.839 -9.703 8.713 1.00 64.75 377 SER A CA 1
ATOM 2996 C C . SER A 1 377 ? 18.409 -8.230 8.671 1.00 64.75 377 SER A C 1
ATOM 2998 O O . SER A 1 377 ? 17.222 -7.951 8.807 1.00 64.75 377 SER A O 1
ATOM 3000 N N . ALA A 1 378 ? 19.322 -7.283 8.436 1.00 65.50 378 ALA A N 1
ATOM 3001 C CA . ALA A 1 378 ? 19.019 -5.858 8.286 1.00 65.50 378 ALA A CA 1
ATOM 3002 C C . ALA A 1 378 ? 18.177 -5.532 7.054 1.00 65.50 378 ALA A C 1
ATOM 3004 O O . ALA A 1 378 ? 17.435 -4.548 7.075 1.00 65.50 378 ALA A O 1
ATOM 3005 N N . LEU A 1 379 ? 18.282 -6.368 6.019 1.00 62.47 379 LEU A N 1
ATOM 3006 C CA . LEU A 1 379 ? 17.442 -6.338 4.825 1.00 62.47 379 LEU A CA 1
ATOM 3007 C C . LEU A 1 379 ? 16.540 -7.582 4.712 1.00 62.47 379 LEU A C 1
ATOM 3009 O O . LEU A 1 379 ? 15.928 -7.789 3.676 1.00 62.47 379 LEU A O 1
ATOM 3013 N N . GLY A 1 380 ? 16.449 -8.408 5.764 1.00 51.94 380 GLY A N 1
ATOM 3014 C CA . GLY A 1 380 ? 15.515 -9.537 5.852 1.00 51.94 380 GLY A CA 1
ATOM 3015 C C . GLY A 1 380 ? 15.935 -10.905 5.373 1.00 51.94 380 GLY A C 1
ATOM 3016 O O . GLY A 1 380 ? 15.097 -11.638 4.857 1.00 51.94 380 GLY A O 1
ATOM 3017 N N . SER A 1 381 ? 17.180 -11.307 5.591 1.00 44.00 381 SER A N 1
ATOM 3018 C CA . SER A 1 381 ? 17.540 -12.711 5.398 1.00 44.00 381 SER A CA 1
ATOM 3019 C C . SER A 1 381 ? 16.648 -13.653 6.230 1.00 44.00 381 SER A C 1
ATOM 3021 O O . SER A 1 381 ? 16.477 -13.486 7.443 1.00 44.00 381 SER A O 1
ATOM 3023 N N . VAL A 1 382 ? 16.093 -14.655 5.544 1.00 42.44 382 VAL A N 1
ATOM 3024 C CA . VAL A 1 382 ? 15.269 -1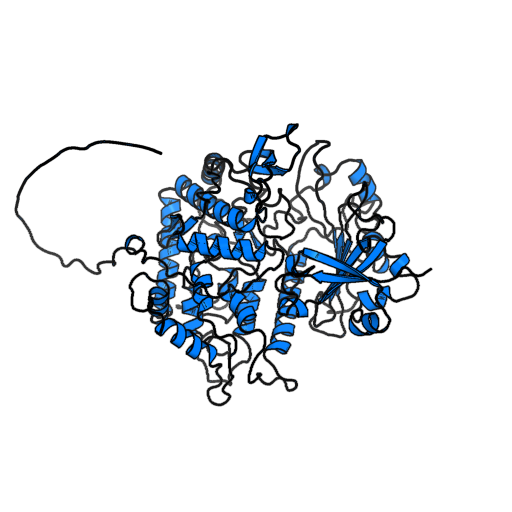5.734 6.091 1.00 42.44 382 VAL A CA 1
ATOM 3025 C C . VAL A 1 382 ? 16.184 -16.898 6.478 1.00 42.44 382 VAL A C 1
ATOM 3027 O O . VAL A 1 382 ? 16.826 -17.496 5.625 1.00 42.44 382 VAL A O 1
ATOM 3030 N N . ASP A 1 383 ? 16.192 -17.221 7.772 1.00 41.22 383 ASP A N 1
ATOM 3031 C CA . ASP A 1 383 ? 16.727 -18.433 8.411 1.00 41.22 383 ASP A CA 1
ATOM 3032 C C . ASP A 1 383 ? 18.209 -18.818 8.212 1.00 41.22 383 ASP A C 1
ATOM 303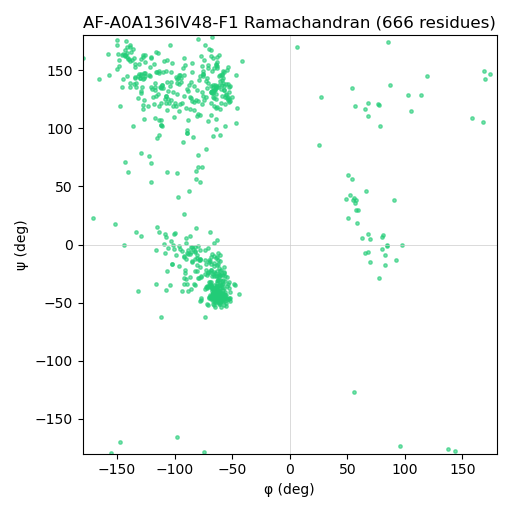4 O O . ASP A 1 383 ? 18.640 -19.273 7.159 1.00 41.22 383 ASP A O 1
ATOM 3038 N N . GLY A 1 384 ? 18.931 -18.869 9.343 1.00 44.81 384 GLY A N 1
ATOM 3039 C CA . GLY A 1 384 ? 19.800 -19.995 9.733 1.00 44.81 384 GLY A CA 1
ATOM 3040 C C . GLY A 1 384 ? 21.089 -20.259 8.947 1.00 44.81 384 GLY A C 1
ATOM 3041 O O . GLY A 1 384 ? 21.955 -20.975 9.455 1.00 44.81 384 GLY A O 1
ATOM 3042 N N . GLN A 1 385 ? 21.263 -19.686 7.761 1.00 42.88 385 GLN A N 1
ATOM 3043 C CA . GLN A 1 385 ? 22.575 -19.547 7.143 1.00 42.88 385 GLN A CA 1
ATOM 3044 C C . GLN A 1 385 ? 23.337 -18.474 7.922 1.00 42.88 385 GLN A C 1
ATOM 3046 O O . GLN A 1 385 ? 22.724 -17.542 8.446 1.00 42.88 385 GLN A O 1
ATOM 3051 N N . ALA A 1 386 ? 24.652 -18.652 8.098 1.00 45.41 386 ALA A N 1
ATOM 3052 C CA . ALA A 1 386 ? 25.491 -17.664 8.774 1.00 45.41 386 ALA A CA 1
ATOM 3053 C C . ALA A 1 386 ? 25.136 -16.293 8.202 1.00 45.41 386 ALA A C 1
ATOM 3055 O O . ALA A 1 386 ? 25.234 -16.147 6.990 1.00 45.41 386 ALA A O 1
ATOM 3056 N N . ALA A 1 387 ? 24.617 -15.389 9.048 1.00 56.50 387 ALA A N 1
ATOM 3057 C CA . ALA A 1 387 ? 24.037 -14.122 8.620 1.00 56.50 387 ALA A CA 1
ATOM 3058 C C . ALA A 1 387 ? 24.994 -13.480 7.625 1.00 56.50 387 ALA A C 1
ATOM 3060 O O . ALA A 1 387 ? 26.067 -13.037 8.030 1.00 56.50 387 ALA A O 1
ATOM 3061 N N . GLU A 1 388 ? 24.650 -13.541 6.337 1.00 72.00 388 GLU A N 1
ATOM 3062 C CA . GLU A 1 388 ? 25.538 -13.046 5.302 1.00 72.00 388 GLU A CA 1
ATOM 3063 C C . GLU A 1 388 ? 25.742 -11.575 5.604 1.00 72.00 388 GLU A C 1
ATOM 3065 O O . GLU A 1 388 ? 24.778 -10.827 5.783 1.00 72.00 388 GLU A O 1
ATOM 3070 N N . THR A 1 389 ? 26.991 -11.184 5.803 1.00 81.75 389 THR A N 1
ATOM 3071 C CA . THR A 1 389 ? 27.300 -9.786 6.013 1.00 81.75 389 THR A CA 1
ATOM 3072 C C . THR A 1 389 ? 27.038 -9.067 4.699 1.00 81.75 389 THR A C 1
ATOM 3074 O O . THR A 1 389 ? 27.625 -9.404 3.676 1.00 81.75 389 THR A O 1
ATOM 3077 N N . LEU A 1 390 ? 26.152 -8.077 4.737 1.00 83.25 390 LEU A N 1
ATOM 3078 C CA . LEU A 1 390 ? 25.866 -7.215 3.605 1.00 83.25 390 LEU A CA 1
ATOM 3079 C C . LEU A 1 390 ? 26.683 -5.934 3.727 1.00 83.25 390 LEU A C 1
ATOM 3081 O O . LEU A 1 390 ? 26.792 -5.328 4.800 1.00 83.25 3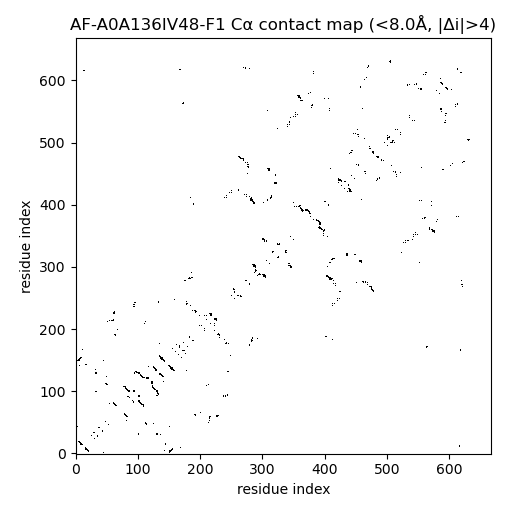90 LEU A O 1
ATOM 3085 N N . TYR A 1 391 ? 27.229 -5.513 2.596 1.00 86.88 391 TYR A N 1
ATOM 3086 C CA . TYR A 1 391 ? 28.108 -4.364 2.500 1.00 86.88 391 TYR A CA 1
ATOM 3087 C C . TYR A 1 391 ? 27.433 -3.254 1.710 1.00 86.88 391 TYR A C 1
ATOM 3089 O O . TYR A 1 391 ? 26.817 -3.494 0.669 1.00 86.88 391 TYR A O 1
ATOM 3097 N N . PHE A 1 392 ? 27.537 -2.033 2.229 1.00 87.06 392 PHE A N 1
ATOM 3098 C CA . PHE A 1 392 ? 26.886 -0.870 1.649 1.00 87.06 392 PHE A CA 1
ATOM 3099 C C . PHE A 1 392 ? 27.842 0.296 1.506 1.00 87.06 392 PHE A C 1
ATOM 3101 O O . PHE A 1 392 ? 28.669 0.555 2.382 1.00 87.06 392 PHE A O 1
ATOM 3108 N N . LYS A 1 393 ? 27.651 1.056 0.433 1.00 88.50 393 LYS A N 1
ATOM 3109 C CA . LYS A 1 393 ? 28.294 2.344 0.200 1.00 88.50 393 LYS A CA 1
ATOM 3110 C C . LYS A 1 393 ? 27.311 3.466 0.471 1.00 88.50 393 LYS A C 1
ATOM 3112 O O . LYS A 1 393 ? 26.135 3.370 0.122 1.00 88.50 393 LYS A O 1
ATOM 3117 N N . THR A 1 394 ? 27.784 4.532 1.102 1.00 88.62 394 THR A N 1
ATOM 3118 C CA . THR A 1 394 ? 26.985 5.739 1.309 1.00 88.62 394 THR A CA 1
ATOM 3119 C C . THR A 1 394 ? 27.019 6.557 0.030 1.00 88.62 394 THR A C 1
ATOM 3121 O O . THR A 1 394 ? 28.046 7.132 -0.321 1.00 88.62 394 THR A O 1
ATOM 3124 N N . LEU A 1 395 ? 25.885 6.627 -0.661 1.00 82.75 395 LEU A N 1
ATOM 3125 C CA . LEU A 1 395 ? 25.767 7.439 -1.864 1.00 82.75 395 LEU A CA 1
ATOM 3126 C C . LEU A 1 395 ? 25.598 8.922 -1.504 1.00 82.75 395 LEU A C 1
ATOM 3128 O O . LEU A 1 395 ? 26.317 9.778 -2.015 1.00 82.75 395 LEU A O 1
ATOM 3132 N N . MET A 1 396 ? 24.683 9.226 -0.576 1.00 83.81 396 MET A N 1
ATOM 3133 C CA . MET A 1 396 ? 24.514 10.563 0.004 1.00 83.81 396 MET A CA 1
ATOM 3134 C C . MET A 1 396 ? 24.493 10.486 1.527 1.00 83.81 396 MET A C 1
ATOM 3136 O O . MET A 1 396 ? 23.756 9.689 2.106 1.00 83.81 396 MET A O 1
ATOM 3140 N N . GLN A 1 397 ? 25.280 11.358 2.155 1.00 89.69 397 GLN A N 1
ATOM 3141 C CA . GLN A 1 397 ? 25.353 11.544 3.602 1.00 89.69 397 GLN A CA 1
ATOM 3142 C C . GLN A 1 397 ? 24.418 12.676 4.039 1.00 89.69 397 GLN A C 1
ATOM 3144 O O . GLN A 1 397 ? 24.332 13.694 3.357 1.00 89.69 397 GLN A O 1
ATOM 3149 N N . ASP A 1 398 ? 23.783 12.518 5.201 1.00 90.06 398 ASP A N 1
ATOM 3150 C CA . ASP A 1 398 ? 22.871 13.501 5.806 1.00 90.06 398 ASP A CA 1
ATOM 3151 C C . ASP A 1 398 ? 21.766 13.959 4.839 1.00 90.06 398 ASP A C 1
ATOM 3153 O O . ASP A 1 398 ? 21.450 15.145 4.731 1.00 90.06 398 ASP A O 1
ATOM 3157 N N . PHE A 1 399 ? 21.203 12.992 4.114 1.00 84.88 399 PHE A N 1
ATOM 3158 C CA . PHE A 1 399 ? 20.264 13.200 3.021 1.00 84.88 399 PHE A CA 1
ATOM 3159 C C . PHE A 1 399 ? 19.272 12.039 2.926 1.00 84.88 399 PHE A C 1
ATOM 3161 O O . PHE A 1 399 ? 19.584 10.902 3.286 1.00 84.88 399 PHE A O 1
ATOM 3168 N N . GLU A 1 400 ? 18.088 12.313 2.389 1.00 81.94 400 GLU A N 1
ATOM 3169 C CA . GLU A 1 400 ? 17.017 11.319 2.263 1.00 81.94 400 GLU A CA 1
ATOM 3170 C C . GLU A 1 400 ? 16.157 11.415 0.998 1.00 81.94 400 GLU A C 1
ATOM 3172 O O . GLU A 1 400 ? 15.241 10.614 0.818 1.00 81.94 400 GLU A O 1
ATOM 3177 N N . GLY A 1 401 ? 16.435 12.380 0.128 1.00 78.00 401 GLY A N 1
ATOM 3178 C CA . GLY A 1 401 ? 15.648 12.625 -1.070 1.00 78.00 401 GLY A CA 1
ATOM 3179 C C . GLY A 1 401 ? 15.398 14.109 -1.305 1.00 78.00 401 GLY A C 1
ATOM 3180 O O . GLY A 1 401 ? 15.895 14.978 -0.592 1.00 78.00 401 GLY A O 1
ATOM 3181 N N . THR A 1 402 ? 14.606 14.384 -2.335 1.00 76.75 402 THR A N 1
ATOM 3182 C CA . THR A 1 402 ? 14.232 15.736 -2.773 1.00 76.75 402 THR A CA 1
ATOM 3183 C C . THR A 1 402 ? 13.140 16.379 -1.917 1.00 76.75 402 THR A C 1
ATOM 3185 O O . THR A 1 402 ? 12.938 17.586 -2.018 1.00 76.75 402 THR A O 1
ATOM 3188 N N . SER A 1 403 ? 12.460 15.607 -1.061 1.00 84.94 403 SER A N 1
ATOM 3189 C CA . SER A 1 403 ? 11.537 16.126 -0.047 1.00 84.94 403 SER A CA 1
ATOM 3190 C C . SER A 1 403 ? 11.824 15.503 1.322 1.00 84.94 403 SER A C 1
ATOM 3192 O O . SER A 1 403 ? 12.194 14.324 1.369 1.00 84.94 403 SER A O 1
ATOM 3194 N N . PRO A 1 404 ? 11.622 16.250 2.426 1.00 90.44 404 PRO A N 1
ATOM 3195 C CA . PRO A 1 404 ? 11.801 15.732 3.772 1.00 90.44 404 PRO A CA 1
ATOM 3196 C C . PRO A 1 404 ? 10.882 14.554 4.128 1.00 90.44 404 PRO A C 1
ATOM 3198 O O . PRO A 1 404 ? 9.820 14.384 3.535 1.00 90.44 404 PRO A O 1
ATOM 3201 N N . PHE A 1 405 ? 11.220 13.819 5.186 1.00 87.06 405 PHE A N 1
ATOM 3202 C CA . PHE A 1 405 ? 10.455 12.708 5.757 1.00 87.06 405 PHE A CA 1
ATOM 3203 C C . PHE A 1 405 ? 10.113 11.621 4.732 1.00 87.06 405 PHE A C 1
ATOM 3205 O O . PHE A 1 405 ? 8.945 11.293 4.584 1.00 87.06 405 PHE A O 1
ATOM 3212 N N . ASN A 1 406 ? 11.083 11.018 4.040 1.00 89.25 406 ASN A N 1
ATOM 3213 C CA . ASN A 1 406 ? 10.772 9.829 3.230 1.00 89.25 406 ASN A CA 1
ATOM 3214 C C . ASN A 1 406 ? 10.409 8.653 4.164 1.00 89.25 406 ASN A C 1
ATOM 3216 O O . ASN A 1 406 ? 11.250 8.164 4.931 1.00 89.25 406 ASN A O 1
ATOM 3220 N N . PHE A 1 407 ? 9.141 8.236 4.149 1.00 90.19 407 PHE A N 1
ATOM 3221 C CA . PHE A 1 407 ? 8.575 7.306 5.127 1.00 90.19 407 PHE A CA 1
ATOM 3222 C C . PHE A 1 407 ? 7.561 6.337 4.510 1.00 90.19 407 PHE A C 1
ATOM 3224 O O . PHE A 1 407 ? 7.086 6.509 3.390 1.00 90.19 407 PHE A O 1
ATOM 3231 N N . ILE A 1 408 ? 7.218 5.315 5.292 1.00 92.12 408 ILE A N 1
ATOM 3232 C CA . ILE A 1 408 ? 6.200 4.320 4.955 1.00 92.12 408 ILE A CA 1
ATOM 3233 C C . ILE A 1 408 ? 4.850 4.777 5.502 1.00 92.12 408 ILE A C 1
ATOM 3235 O O . ILE A 1 408 ? 4.731 5.029 6.704 1.00 92.12 408 ILE A O 1
ATOM 3239 N N . GLN A 1 409 ? 3.839 4.798 4.640 1.00 92.69 409 GLN A N 1
ATOM 3240 C CA . GLN A 1 409 ? 2.463 5.172 4.956 1.00 92.69 409 GLN A CA 1
ATOM 3241 C C . GLN A 1 409 ? 1.467 4.035 4.666 1.00 92.69 409 GLN A C 1
ATOM 3243 O O . GLN A 1 409 ? 1.795 3.108 3.909 1.00 92.69 409 GLN A O 1
ATOM 3248 N N . PRO A 1 410 ? 0.250 4.084 5.248 1.00 94.38 410 PRO A N 1
ATOM 3249 C CA . PRO A 1 410 ? -0.841 3.192 4.881 1.00 94.38 410 PRO A CA 1
ATOM 3250 C C . PRO A 1 410 ? -1.112 3.232 3.379 1.00 94.38 410 PRO A C 1
ATOM 3252 O O . PRO A 1 410 ? -0.820 4.207 2.685 1.00 94.38 410 PRO A O 1
ATOM 3255 N N . SER A 1 411 ? -1.639 2.129 2.868 1.00 93.88 411 SER A N 1
ATOM 3256 C CA . SER A 1 411 ? -1.895 1.968 1.444 1.00 93.88 411 SER A CA 1
ATOM 3257 C C . SER A 1 411 ? -3.335 2.321 1.079 1.00 93.88 411 SER A C 1
ATOM 3259 O O . SER A 1 411 ? -4.271 2.016 1.826 1.00 93.88 411 SER A O 1
ATOM 3261 N N . LEU A 1 412 ? -3.530 2.881 -0.120 1.00 95.12 412 LEU A N 1
ATOM 3262 C CA . LEU A 1 412 ? -4.869 3.083 -0.681 1.00 95.12 412 LEU A CA 1
ATOM 3263 C C . LEU A 1 412 ? -5.612 1.743 -0.804 1.00 95.12 412 LEU A C 1
ATOM 3265 O O . LEU A 1 412 ? -6.832 1.681 -0.658 1.00 95.12 412 LEU A O 1
ATOM 3269 N N . GLU A 1 413 ? -4.899 0.652 -1.082 1.00 95.12 413 GLU A N 1
ATOM 3270 C CA . GLU A 1 413 ? -5.469 -0.685 -1.177 1.00 95.12 413 GLU A CA 1
ATOM 3271 C C . GLU A 1 413 ? -6.126 -1.126 0.132 1.00 95.12 413 GLU A C 1
ATOM 3273 O O . GLU A 1 413 ? -7.240 -1.648 0.090 1.00 95.12 413 GLU A O 1
ATOM 3278 N N . ASP A 1 414 ? -5.481 -0.899 1.279 1.00 95.69 414 ASP A N 1
ATOM 3279 C CA . ASP A 1 414 ? -6.077 -1.199 2.581 1.00 95.69 414 ASP A CA 1
ATOM 3280 C C . ASP A 1 414 ? -7.311 -0.325 2.828 1.00 95.69 414 ASP A C 1
ATOM 3282 O O . ASP A 1 414 ? -8.392 -0.858 3.096 1.00 95.69 414 ASP A O 1
ATOM 3286 N N . ALA A 1 415 ? -7.217 0.988 2.603 1.00 96.12 415 ALA A N 1
ATOM 3287 C CA . ALA A 1 415 ? -8.349 1.902 2.771 1.00 96.12 415 ALA A CA 1
ATOM 3288 C C . ALA A 1 415 ? -9.556 1.539 1.884 1.00 96.12 415 ALA A C 1
ATOM 3290 O O . ALA A 1 415 ? -10.695 1.450 2.359 1.00 96.12 415 ALA A O 1
ATOM 3291 N N . VAL A 1 416 ? -9.326 1.261 0.597 1.00 96.75 416 VAL A N 1
ATOM 3292 C CA . VAL A 1 416 ? -10.373 0.823 -0.340 1.00 96.75 416 VAL A CA 1
ATOM 3293 C C . VAL A 1 416 ? -10.907 -0.554 0.048 1.00 96.75 416 VAL A C 1
ATOM 3295 O O . VAL A 1 416 ? -12.117 -0.780 -0.052 1.00 96.75 416 VAL A O 1
ATOM 3298 N N . GLY A 1 417 ? -10.051 -1.462 0.517 1.00 97.00 417 GLY A N 1
ATOM 3299 C CA . GLY A 1 417 ? -10.443 -2.769 1.037 1.00 97.00 417 GLY A CA 1
ATOM 3300 C C . GLY A 1 417 ? -11.436 -2.652 2.188 1.00 97.00 417 GLY A C 1
ATOM 3301 O O . GLY A 1 417 ? -12.540 -3.205 2.107 1.00 97.00 417 GLY A O 1
ATOM 3302 N N . VAL A 1 418 ? -11.101 -1.851 3.205 1.00 97.75 418 VAL A N 1
ATOM 3303 C CA . VAL A 1 418 ? -11.995 -1.557 4.336 1.00 97.75 418 VAL A CA 1
ATOM 3304 C C . VAL A 1 418 ? -13.288 -0.904 3.852 1.00 97.75 418 VAL A C 1
ATOM 3306 O O . VAL A 1 418 ? -14.383 -1.363 4.194 1.00 97.75 418 VAL A O 1
ATOM 3309 N N . GLN A 1 419 ? -13.187 0.110 2.988 1.00 96.12 419 GLN A N 1
ATOM 3310 C CA . GLN A 1 419 ? -14.358 0.794 2.444 1.00 96.12 419 GLN A CA 1
ATOM 3311 C C . GLN A 1 419 ? -15.297 -0.179 1.717 1.00 96.12 419 GLN A C 1
ATOM 3313 O O . GLN A 1 419 ? -16.516 -0.130 1.898 1.00 96.12 419 GLN A O 1
ATOM 3318 N N . ARG A 1 420 ? -14.763 -1.089 0.894 1.00 96.81 420 ARG A N 1
ATOM 3319 C CA . ARG A 1 420 ? -15.582 -2.032 0.119 1.00 96.81 420 ARG A CA 1
ATOM 3320 C C . ARG A 1 420 ? -16.213 -3.116 0.976 1.00 96.81 420 ARG A C 1
ATOM 3322 O O . ARG A 1 420 ? -17.358 -3.450 0.681 1.00 96.81 420 ARG A O 1
ATOM 3329 N N . MET A 1 421 ? -15.549 -3.617 2.019 1.00 96.44 421 MET A N 1
ATOM 3330 C CA . MET A 1 421 ? -16.181 -4.581 2.933 1.00 96.44 421 MET A CA 1
ATOM 3331 C C . MET A 1 421 ? -17.228 -3.945 3.859 1.00 96.44 421 MET A C 1
ATOM 3333 O O . MET A 1 421 ? -18.113 -4.644 4.357 1.00 96.44 421 MET A O 1
ATOM 3337 N N . GLN A 1 422 ? -17.156 -2.628 4.076 1.00 95.69 422 GLN A N 1
ATOM 3338 C CA . GLN A 1 422 ? -18.116 -1.905 4.910 1.00 95.69 422 GLN A CA 1
ATOM 3339 C C . GLN A 1 422 ? -19.302 -1.329 4.120 1.00 95.69 422 GLN A C 1
ATOM 3341 O O . GLN A 1 422 ? -20.404 -1.208 4.650 1.00 95.69 422 GLN A O 1
ATOM 3346 N N . MET A 1 423 ? -19.107 -1.003 2.840 1.00 94.25 423 MET A N 1
ATOM 3347 C CA . MET A 1 423 ? -20.133 -0.438 1.955 1.00 94.25 423 MET A CA 1
ATOM 3348 C C . MET A 1 423 ? -20.609 -1.482 0.935 1.00 94.25 423 MET A C 1
ATOM 3350 O O . MET A 1 423 ? -20.425 -1.343 -0.286 1.00 94.25 423 MET A O 1
ATOM 3354 N N . LEU A 1 424 ? -21.208 -2.570 1.428 1.00 95.69 424 LEU A N 1
ATOM 3355 C CA . LEU A 1 424 ? -21.697 -3.654 0.573 1.00 95.69 424 LEU A CA 1
ATOM 3356 C C . LEU A 1 424 ? -22.971 -3.212 -0.148 1.00 95.69 424 LEU A C 1
ATOM 3358 O O . LEU A 1 424 ? -22.970 -3.080 -1.374 1.00 95.69 424 LEU A O 1
ATOM 3362 N N . GLN A 1 425 ? -24.025 -2.911 0.612 1.00 93.25 425 GLN A N 1
ATOM 3363 C CA . GLN A 1 425 ? -25.337 -2.525 0.092 1.00 93.25 425 GLN A CA 1
ATOM 3364 C C . GLN A 1 425 ? -25.932 -1.379 0.916 1.00 93.25 425 GLN A C 1
ATOM 3366 O O . GLN A 1 425 ? -25.893 -1.414 2.145 1.00 93.25 425 GLN A O 1
ATOM 3371 N N . LYS A 1 426 ? -26.494 -0.366 0.246 1.00 90.50 426 LYS A N 1
ATOM 3372 C CA . LYS A 1 426 ? -27.165 0.749 0.924 1.00 90.50 426 LYS A CA 1
ATOM 3373 C C . LYS A 1 426 ? -28.493 0.275 1.521 1.00 90.50 426 LYS A C 1
ATOM 3375 O O . LYS A 1 426 ? -29.253 -0.433 0.854 1.00 90.50 426 LYS A O 1
ATOM 3380 N N . LYS A 1 427 ? -28.780 0.657 2.764 1.00 86.38 427 LYS A N 1
ATOM 3381 C CA . LYS A 1 427 ? -30.062 0.383 3.424 1.00 86.38 427 LYS A CA 1
ATOM 3382 C C . LYS A 1 427 ? -31.177 1.246 2.802 1.00 86.38 427 LYS A C 1
ATOM 3384 O O . LYS A 1 427 ? -30.893 2.304 2.238 1.00 86.38 427 LYS A O 1
ATOM 3389 N N . PRO A 1 428 ? -32.451 0.812 2.865 1.00 79.94 428 PRO A N 1
ATOM 3390 C CA . PRO A 1 428 ? -33.577 1.626 2.410 1.00 79.94 428 PRO A CA 1
ATOM 3391 C C . PRO A 1 428 ? -33.645 2.985 3.120 1.00 79.94 428 PRO A C 1
ATOM 3393 O O . PRO A 1 428 ? -33.280 3.105 4.289 1.00 79.94 428 PRO A O 1
ATOM 3396 N N . GLN A 1 429 ? -34.144 3.995 2.408 1.00 64.31 429 GLN A N 1
ATOM 3397 C CA . GLN A 1 429 ? -34.259 5.379 2.877 1.00 64.31 429 GLN A CA 1
ATOM 3398 C C . GLN A 1 429 ? -35.012 5.453 4.223 1.00 64.31 429 GLN A C 1
ATOM 3400 O O . GLN A 1 429 ? -36.104 4.900 4.346 1.00 64.31 429 GLN A O 1
ATOM 3405 N N . GLY A 1 430 ? -34.419 6.111 5.228 1.00 60.31 430 GLY A N 1
ATOM 3406 C CA . GLY A 1 430 ? -34.951 6.202 6.598 1.00 60.31 430 GLY A CA 1
ATOM 3407 C C . GLY A 1 430 ? -34.360 5.204 7.608 1.00 60.31 430 GLY A C 1
ATOM 3408 O O . GLY A 1 430 ? -34.741 5.239 8.775 1.00 60.31 430 GLY A O 1
ATOM 3409 N N . GLN A 1 431 ? -33.433 4.330 7.191 1.00 55.81 431 GLN A N 1
ATOM 3410 C CA . GLN A 1 431 ? -32.655 3.453 8.079 1.00 55.81 431 GLN A CA 1
ATOM 3411 C C . GLN A 1 431 ? -31.176 3.886 8.080 1.00 55.81 431 GLN A C 1
ATOM 3413 O O . GLN A 1 431 ? -30.448 3.588 7.135 1.00 55.81 431 GLN A O 1
ATOM 3418 N N . GLY A 1 432 ? -30.754 4.579 9.145 1.00 56.25 432 GLY A N 1
ATOM 3419 C CA . GLY A 1 432 ? -29.428 5.197 9.299 1.00 56.25 432 GLY A CA 1
ATOM 3420 C C . GLY A 1 432 ? -29.514 6.716 9.139 1.00 56.25 432 GLY A C 1
ATOM 3421 O O . GLY A 1 432 ? -29.893 7.201 8.076 1.00 56.25 432 GLY A O 1
ATOM 3422 N N . THR A 1 433 ? -29.230 7.456 10.211 1.00 56.12 433 THR A N 1
ATOM 3423 C CA . THR A 1 433 ? -29.282 8.931 10.234 1.00 56.12 433 THR A CA 1
ATOM 3424 C C . THR A 1 433 ? -27.903 9.573 10.098 1.00 56.12 433 THR A C 1
ATOM 3426 O O . THR A 1 433 ? -27.811 10.793 10.029 1.00 56.12 433 THR A O 1
ATOM 3429 N N . GLU A 1 434 ? -26.840 8.764 10.055 1.00 61.72 434 GLU A N 1
ATOM 3430 C CA . GLU A 1 434 ? -25.456 9.225 10.147 1.00 61.72 434 GLU A CA 1
ATOM 3431 C C . GLU A 1 434 ? -24.504 8.422 9.233 1.00 61.72 434 GLU A C 1
ATOM 3433 O O . GLU A 1 434 ? -24.824 7.319 8.768 1.00 61.72 434 GLU A O 1
ATOM 3438 N N . ALA A 1 435 ? -23.305 8.965 8.972 1.00 61.56 435 ALA A N 1
ATOM 3439 C CA . ALA A 1 435 ? -22.292 8.319 8.131 1.00 61.56 435 ALA A CA 1
ATOM 3440 C C . ALA A 1 435 ? -21.893 6.933 8.676 1.00 61.56 435 ALA A C 1
ATOM 3442 O O . ALA A 1 435 ? -21.846 6.710 9.886 1.00 61.56 435 ALA A O 1
ATOM 3443 N N . GLY A 1 436 ? -21.639 5.979 7.775 1.00 65.25 436 GLY A N 1
ATOM 3444 C CA . GLY A 1 436 ? -21.397 4.569 8.105 1.00 65.25 436 GLY A CA 1
ATOM 3445 C C . GLY A 1 436 ? -22.658 3.753 8.436 1.00 65.25 436 GLY A C 1
ATOM 3446 O O . GLY A 1 436 ? -22.696 2.557 8.145 1.00 65.25 436 GLY A O 1
ATOM 3447 N N . GLU A 1 437 ? -23.726 4.360 8.968 1.00 76.50 437 GLU A N 1
ATOM 3448 C CA . GLU A 1 437 ? -24.951 3.632 9.347 1.00 76.50 437 GLU A CA 1
ATOM 3449 C C . GLU A 1 437 ? -25.886 3.332 8.171 1.00 76.50 437 GLU A C 1
ATOM 3451 O O . GLU A 1 437 ? -26.668 2.376 8.231 1.00 76.50 437 GLU A O 1
ATOM 3456 N N . GLU A 1 438 ? -25.776 4.099 7.085 1.00 83.50 438 GLU A N 1
ATOM 3457 C CA . GLU A 1 438 ? -26.570 3.929 5.860 1.00 83.50 438 GLU A CA 1
ATOM 3458 C C . GLU A 1 438 ? -26.240 2.644 5.080 1.00 83.50 438 GLU A C 1
ATOM 3460 O O . GLU A 1 438 ? -26.953 2.286 4.138 1.00 83.50 438 GLU A O 1
ATOM 3465 N N . TRP A 1 439 ? -25.158 1.947 5.433 1.00 91.00 439 TRP A N 1
ATOM 3466 C CA . TRP A 1 439 ? -24.646 0.796 4.694 1.00 91.00 439 TRP A CA 1
ATOM 3467 C C . TRP A 1 439 ? -24.721 -0.495 5.508 1.00 91.00 439 TRP A C 1
ATOM 3469 O O . TRP A 1 439 ? -24.636 -0.509 6.737 1.00 91.00 439 TRP A O 1
ATOM 3479 N N . ILE A 1 440 ? -24.918 -1.603 4.798 1.00 93.56 440 ILE A N 1
ATOM 3480 C CA . ILE A 1 440 ? -24.669 -2.952 5.301 1.00 93.56 440 ILE A CA 1
ATOM 3481 C C . ILE A 1 440 ? -23.189 -3.253 5.056 1.00 93.56 440 ILE A C 1
ATOM 3483 O O . ILE A 1 440 ? -22.726 -3.146 3.917 1.00 93.56 440 ILE A O 1
ATOM 3487 N N . GLY A 1 441 ? -22.481 -3.648 6.111 1.00 95.25 441 GLY A N 1
ATOM 3488 C CA . GLY A 1 441 ? -21.061 -3.989 6.101 1.00 95.25 441 GLY A CA 1
ATOM 3489 C C . GLY A 1 441 ? -20.756 -5.167 7.022 1.00 95.25 441 GLY A C 1
ATOM 3490 O O . GLY A 1 441 ? -21.646 -5.654 7.725 1.00 95.25 441 GLY A O 1
ATOM 3491 N N . LEU A 1 442 ? -19.504 -5.626 7.009 1.00 96.25 442 LEU A N 1
ATOM 3492 C CA . LEU A 1 442 ? -19.042 -6.715 7.878 1.00 96.25 442 LEU A CA 1
ATOM 3493 C C . LEU A 1 442 ? -19.026 -6.337 9.367 1.00 96.25 442 LEU A C 1
ATOM 3495 O O . LEU A 1 442 ? -19.348 -7.165 10.224 1.00 96.25 442 LEU A O 1
ATOM 3499 N N . PHE A 1 443 ? -18.669 -5.089 9.676 1.00 96.38 443 PHE A N 1
ATOM 3500 C CA . PHE A 1 443 ? -18.628 -4.580 11.041 1.00 96.38 443 PHE A CA 1
ATOM 3501 C C . PHE A 1 443 ? -19.782 -3.608 11.294 1.00 96.38 443 PHE A C 1
ATOM 3503 O O . PHE A 1 443 ? -20.231 -2.904 10.389 1.00 96.38 443 PHE A O 1
ATOM 3510 N N . THR A 1 444 ? -20.283 -3.527 12.526 1.00 94.00 444 THR A N 1
ATOM 3511 C CA . THR A 1 444 ? -21.138 -2.390 12.896 1.00 94.00 444 THR A CA 1
ATOM 3512 C C . THR A 1 444 ? -20.292 -1.108 12.916 1.00 94.00 444 THR A C 1
ATOM 3514 O O . THR A 1 444 ? -19.108 -1.181 13.250 1.00 94.00 444 THR A O 1
ATOM 3517 N N . PRO A 1 445 ? -20.852 0.077 12.610 1.00 92.00 445 PRO A N 1
ATOM 3518 C CA . PRO A 1 445 ? -20.085 1.330 12.619 1.00 92.00 445 PRO A CA 1
ATOM 3519 C C . PRO A 1 445 ? -19.399 1.608 13.962 1.00 92.00 445 PRO A C 1
ATOM 3521 O O . PRO A 1 445 ? -18.228 1.974 14.003 1.00 92.00 445 PRO A O 1
ATOM 3524 N N . LYS A 1 446 ? -20.098 1.332 15.071 1.00 93.88 446 LYS A N 1
ATOM 3525 C CA . LYS A 1 446 ? -19.551 1.427 16.431 1.00 93.88 446 LYS A CA 1
ATOM 3526 C C . LYS A 1 446 ? -18.310 0.543 16.616 1.00 93.88 446 LYS A C 1
ATOM 3528 O O . LYS A 1 446 ? -17.295 1.003 17.128 1.00 93.88 446 LYS A O 1
ATOM 3533 N N . LEU A 1 447 ? -18.381 -0.714 16.172 1.00 96.44 447 LEU A N 1
ATOM 3534 C CA . LEU A 1 447 ? -17.266 -1.654 16.257 1.00 96.44 447 LEU A CA 1
ATOM 3535 C C . LEU A 1 447 ? -16.102 -1.253 15.341 1.00 96.44 447 LEU A C 1
ATOM 3537 O O . LEU A 1 447 ? -14.954 -1.287 15.773 1.00 96.44 447 LEU A O 1
ATOM 3541 N N . LEU A 1 448 ? -16.392 -0.835 14.106 1.00 96.75 448 LEU A N 1
ATOM 3542 C CA . LEU A 1 448 ? -15.388 -0.354 13.157 1.00 96.75 448 LEU A CA 1
ATOM 3543 C C . LEU A 1 448 ? -14.586 0.813 13.743 1.00 96.75 448 LEU A C 1
ATOM 3545 O O . LEU A 1 448 ? -13.359 0.778 13.727 1.00 96.75 448 LEU A O 1
ATOM 3549 N N . ASN A 1 449 ? -15.271 1.808 14.310 1.00 95.94 449 ASN A N 1
ATOM 3550 C CA . ASN A 1 449 ? -14.620 2.973 14.904 1.00 95.94 449 ASN A CA 1
ATOM 3551 C C . ASN A 1 449 ? -13.739 2.583 16.094 1.00 95.94 449 ASN A C 1
ATOM 3553 O O . ASN A 1 449 ? -12.611 3.051 16.187 1.00 95.94 449 ASN A O 1
ATOM 3557 N N . ALA A 1 450 ? -14.201 1.672 16.954 1.00 97.75 450 ALA A N 1
ATOM 3558 C CA . ALA A 1 450 ? -13.390 1.167 18.058 1.00 97.75 450 ALA A CA 1
ATOM 3559 C C . ALA A 1 450 ? -12.113 0.457 17.570 1.00 97.75 450 ALA A C 1
ATOM 3561 O O . ALA A 1 450 ? -11.052 0.658 18.153 1.00 97.75 450 ALA A O 1
ATOM 3562 N N . ILE A 1 451 ? -12.190 -0.324 16.482 1.00 97.88 451 ILE A N 1
ATOM 3563 C CA . ILE A 1 451 ? -11.021 -0.995 15.888 1.00 97.88 451 ILE A CA 1
ATOM 3564 C C . ILE A 1 451 ? -10.048 0.021 15.275 1.00 97.88 451 ILE A C 1
ATOM 3566 O O . ILE A 1 451 ? -8.849 -0.099 15.501 1.00 97.88 451 ILE A O 1
ATOM 3570 N N . ILE A 1 452 ? -10.541 1.023 14.535 1.00 97.00 452 ILE A N 1
ATOM 3571 C CA . ILE A 1 452 ? -9.701 2.099 13.969 1.00 97.00 452 ILE A CA 1
ATOM 3572 C C . ILE A 1 452 ? -8.988 2.874 15.085 1.00 97.00 452 ILE A C 1
ATOM 3574 O O . ILE A 1 452 ? -7.833 3.263 14.938 1.00 97.00 452 ILE A O 1
ATOM 3578 N N . MET A 1 453 ? -9.671 3.078 16.214 1.00 97.44 453 MET A N 1
ATOM 3579 C CA . MET A 1 453 ? -9.141 3.835 17.345 1.00 97.44 453 MET A CA 1
ATOM 3580 C C . MET A 1 453 ? -8.155 3.051 18.217 1.00 97.44 453 MET A C 1
ATOM 3582 O O . MET A 1 453 ? -7.451 3.669 19.020 1.00 97.44 453 MET A O 1
ATOM 3586 N N . ILE A 1 454 ? -8.066 1.725 18.062 1.00 96.69 454 ILE A N 1
ATOM 3587 C CA . ILE A 1 454 ? -6.987 0.948 18.674 1.00 96.69 454 ILE A CA 1
ATOM 3588 C C . ILE A 1 454 ? -5.680 1.376 18.034 1.00 96.69 454 ILE A C 1
ATOM 3590 O O . ILE A 1 454 ? -5.484 1.193 16.834 1.00 96.69 454 ILE A O 1
ATOM 3594 N N . ASP A 1 455 ? -4.775 1.894 18.867 1.00 93.81 455 ASP A N 1
ATOM 3595 C CA . ASP A 1 455 ? -3.426 2.258 18.435 1.00 93.81 455 ASP A CA 1
ATOM 3596 C C . ASP A 1 455 ? -3.427 3.261 17.267 1.00 93.81 455 ASP A C 1
ATOM 3598 O O . ASP A 1 455 ? -2.600 3.192 16.360 1.00 93.81 455 ASP A O 1
ATOM 3602 N N . PHE A 1 456 ? -4.395 4.184 17.267 1.00 94.88 456 PHE A N 1
ATOM 3603 C CA . PHE A 1 456 ? -4.655 5.088 16.140 1.00 94.88 456 PHE A CA 1
ATOM 3604 C C . PHE A 1 456 ? -3.443 5.955 15.747 1.00 94.88 456 PHE A C 1
ATOM 3606 O O . PHE A 1 456 ? -3.333 6.366 14.594 1.00 94.88 456 PHE A O 1
ATOM 3613 N N . CYS A 1 457 ? -2.528 6.221 16.689 1.00 96.38 457 CYS A N 1
ATOM 3614 C CA . CYS A 1 457 ? -1.289 6.964 16.455 1.00 96.38 457 CYS A CA 1
ATOM 3615 C C . CYS A 1 457 ? -0.184 6.134 15.763 1.00 96.38 457 CYS A C 1
ATOM 3617 O O . CYS A 1 457 ? 0.881 6.658 15.429 1.00 96.38 457 CYS A O 1
ATOM 3619 N N . ASN A 1 458 ? -0.426 4.838 15.535 1.00 97.00 458 ASN A N 1
ATOM 3620 C CA . ASN A 1 458 ? 0.448 3.912 14.817 1.00 97.00 458 ASN A CA 1
ATOM 3621 C C . ASN A 1 458 ? -0.307 3.306 13.617 1.00 97.00 458 ASN A C 1
ATOM 3623 O O . ASN A 1 458 ? -0.756 2.155 13.647 1.00 97.00 458 ASN A O 1
ATOM 3627 N N . PRO A 1 459 ? -0.470 4.079 12.528 1.00 95.56 459 PRO A N 1
ATOM 3628 C CA . PRO A 1 459 ? -1.302 3.672 11.397 1.00 95.56 459 PRO A CA 1
ATOM 3629 C C . PRO A 1 459 ? -0.703 2.524 10.571 1.00 95.56 459 PRO A C 1
ATOM 3631 O O . PRO A 1 459 ? -1.442 1.746 9.972 1.00 95.56 459 PRO A O 1
ATOM 3634 N N . VAL A 1 460 ? 0.621 2.362 10.608 1.00 94.75 460 VAL A N 1
ATOM 3635 C CA . VAL A 1 460 ? 1.364 1.290 9.935 1.00 94.75 460 VAL A CA 1
ATOM 3636 C C . VAL A 1 460 ? 1.948 0.342 10.983 1.00 94.75 460 VAL A C 1
ATOM 3638 O O . VAL A 1 460 ? 2.537 0.795 11.965 1.00 94.75 460 VAL A O 1
ATOM 3641 N N . TYR A 1 461 ? 1.808 -0.968 10.759 1.00 93.94 461 TYR A N 1
ATOM 3642 C CA . TYR A 1 461 ? 2.317 -2.039 11.626 1.00 93.94 461 TYR A CA 1
ATOM 3643 C C . TYR A 1 461 ? 1.805 -1.997 13.070 1.00 93.94 461 TYR A C 1
ATOM 3645 O O . TYR A 1 461 ? 2.531 -2.330 14.008 1.00 93.94 461 TYR A O 1
ATOM 3653 N N . SER A 1 462 ? 0.529 -1.646 13.255 1.00 95.44 462 SER A N 1
ATOM 3654 C CA . SER A 1 462 ? -0.120 -1.770 14.561 1.00 95.44 462 SER A CA 1
ATOM 3655 C C . SER A 1 462 ? -0.209 -3.239 14.983 1.00 95.44 462 SER A C 1
ATOM 3657 O O . SER A 1 462 ? -1.116 -3.981 14.594 1.00 95.44 462 SER A O 1
ATOM 3659 N N . TRP A 1 463 ? 0.722 -3.665 15.835 1.00 94.44 463 TRP A N 1
ATOM 3660 C CA . TRP A 1 463 ? 0.708 -5.000 16.430 1.00 94.44 463 TRP A CA 1
ATOM 3661 C C . TRP A 1 463 ? -0.526 -5.206 17.321 1.00 94.44 463 TRP A C 1
ATOM 3663 O O . TRP A 1 463 ? -1.000 -6.331 17.480 1.00 94.44 463 TRP A O 1
ATOM 3673 N N . ARG A 1 464 ? -1.079 -4.123 17.883 1.00 95.19 464 ARG A N 1
ATOM 3674 C CA . ARG A 1 464 ? -2.304 -4.143 18.691 1.00 95.19 464 ARG A CA 1
ATOM 3675 C C . ARG A 1 464 ? -3.514 -4.530 17.847 1.00 95.19 464 ARG A C 1
ATOM 3677 O O . ARG A 1 464 ? -4.202 -5.491 18.191 1.00 95.19 464 ARG A O 1
ATOM 3684 N N . ARG A 1 465 ? -3.734 -3.861 16.707 1.00 95.50 465 ARG A N 1
ATOM 3685 C CA . ARG A 1 465 ? -4.778 -4.271 15.752 1.00 95.50 465 ARG A CA 1
ATOM 3686 C C . ARG A 1 465 ? -4.507 -5.685 15.232 1.00 95.50 465 ARG A C 1
ATOM 3688 O O . ARG A 1 465 ? -5.393 -6.535 15.299 1.00 95.50 465 ARG A O 1
ATOM 3695 N N . GLY A 1 466 ? -3.266 -5.990 14.858 1.00 94.50 466 GLY A N 1
ATOM 3696 C CA . GLY A 1 466 ? -2.903 -7.315 14.353 1.00 94.50 466 GLY A CA 1
ATOM 3697 C C . GLY A 1 466 ? -3.196 -8.456 15.332 1.00 94.50 466 GLY A C 1
ATOM 3698 O O . GLY A 1 466 ? -3.720 -9.494 14.931 1.00 94.50 466 GLY A O 1
ATOM 3699 N N . ARG A 1 467 ? -2.962 -8.259 16.637 1.00 92.44 467 ARG A N 1
ATOM 3700 C CA . ARG A 1 467 ? -3.307 -9.255 17.667 1.00 92.44 467 ARG A CA 1
ATOM 3701 C C . ARG A 1 467 ? -4.810 -9.429 17.854 1.00 92.44 467 ARG A C 1
ATOM 3703 O O . ARG A 1 467 ? -5.238 -10.556 18.085 1.00 92.44 467 ARG A O 1
ATOM 3710 N N . LEU A 1 468 ? -5.621 -8.373 17.734 1.00 94.19 468 LEU A N 1
ATOM 3711 C CA . LEU A 1 468 ? -7.085 -8.504 17.818 1.00 94.19 468 LEU A CA 1
ATOM 3712 C C . LEU A 1 468 ? -7.653 -9.399 16.710 1.00 94.19 468 LEU A C 1
ATOM 3714 O O . LEU A 1 468 ? -8.680 -10.044 16.925 1.00 94.19 468 LEU A O 1
ATOM 3718 N N . MET A 1 469 ? -6.961 -9.517 15.573 1.00 93.00 469 MET A N 1
ATOM 3719 C CA . MET A 1 469 ? -7.365 -10.392 14.471 1.00 93.00 469 MET A CA 1
ATOM 3720 C C . MET A 1 469 ? -7.524 -11.863 14.889 1.00 93.00 469 MET A C 1
ATOM 3722 O O . MET A 1 469 ? -8.319 -12.581 14.286 1.00 93.00 469 MET A O 1
ATOM 3726 N N . GLN A 1 470 ? -6.853 -12.315 15.956 1.00 91.25 470 GLN A N 1
ATOM 3727 C CA . GLN A 1 470 ? -7.023 -13.675 16.482 1.00 91.25 470 GLN A CA 1
ATOM 3728 C C . GLN A 1 470 ? -8.468 -13.977 16.914 1.00 91.25 470 GLN A C 1
ATOM 3730 O O . GLN A 1 470 ? -8.884 -15.130 16.900 1.00 91.25 470 GLN A O 1
ATOM 3735 N N . TYR A 1 471 ? -9.249 -12.960 17.286 1.00 94.44 471 TYR A N 1
ATOM 3736 C CA . TYR A 1 471 ? -10.645 -13.123 17.700 1.00 94.44 471 TYR A CA 1
ATOM 3737 C C . TYR A 1 471 ? -11.618 -13.141 16.516 1.00 94.44 471 TYR A C 1
ATOM 3739 O O . TYR A 1 471 ? -12.823 -13.303 16.712 1.00 94.44 471 TYR A O 1
ATOM 3747 N N . LEU A 1 472 ? -11.119 -12.963 15.289 1.00 94.44 472 LEU A N 1
ATOM 3748 C CA . LEU A 1 472 ? -11.941 -12.908 14.092 1.00 94.44 472 LEU A CA 1
ATOM 3749 C C . LEU A 1 472 ? -12.444 -14.309 13.695 1.00 94.44 472 LEU A C 1
ATOM 3751 O O . LEU A 1 472 ? -11.640 -15.219 13.461 1.00 94.44 472 LEU A O 1
ATOM 3755 N N . PRO A 1 473 ? -13.768 -1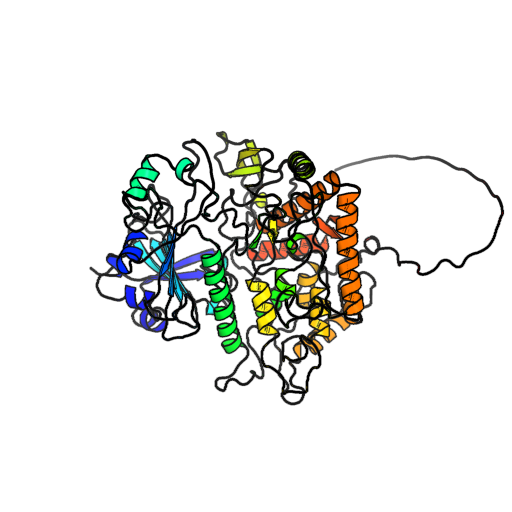4.497 13.558 1.00 93.44 473 PRO A N 1
ATOM 3756 C CA . PRO A 1 473 ? -14.329 -15.713 12.984 1.00 93.44 473 PRO A CA 1
ATOM 3757 C C . PRO A 1 473 ? -13.840 -15.959 11.551 1.00 93.44 473 PRO A C 1
ATOM 3759 O O . PRO A 1 473 ? -13.683 -15.029 10.762 1.00 93.44 473 PRO A O 1
ATOM 3762 N N . GLN A 1 474 ? -13.664 -17.230 11.186 1.00 91.81 474 GLN A N 1
ATOM 3763 C CA . GLN A 1 474 ? -13.285 -17.615 9.818 1.00 91.81 474 GLN A CA 1
ATOM 3764 C C . GLN A 1 474 ? -14.425 -17.415 8.806 1.00 91.81 474 GLN A C 1
ATOM 3766 O O . GLN A 1 474 ? -14.181 -17.263 7.612 1.00 91.81 474 GLN A O 1
ATOM 3771 N N . THR A 1 475 ? -15.669 -17.418 9.284 1.00 94.38 475 THR A N 1
ATOM 3772 C CA . THR A 1 475 ? -16.893 -17.302 8.486 1.00 94.38 475 THR A CA 1
ATOM 3773 C C . THR A 1 475 ? -17.905 -16.405 9.193 1.00 94.38 475 THR A C 1
ATOM 3775 O O . THR A 1 475 ? -17.845 -16.201 10.407 1.00 94.38 475 THR A O 1
ATOM 3778 N N . THR A 1 476 ? -18.856 -15.876 8.427 1.00 97.19 476 THR A N 1
ATOM 3779 C CA . THR A 1 476 ? -19.996 -15.109 8.939 1.00 97.19 476 THR A CA 1
ATOM 3780 C C . THR A 1 476 ? -21.258 -15.468 8.169 1.00 97.19 476 THR A C 1
ATOM 3782 O O . THR A 1 476 ? -21.179 -15.997 7.055 1.00 97.19 476 THR A O 1
ATOM 3785 N N . GLU A 1 477 ? -22.405 -15.190 8.777 1.00 97.88 477 GLU A N 1
ATOM 3786 C CA . GLU A 1 477 ? -23.723 -15.389 8.196 1.00 97.88 477 GLU A CA 1
ATOM 3787 C C . GLU A 1 477 ? -24.475 -14.058 8.100 1.00 97.88 477 GLU A C 1
ATOM 3789 O O . GLU A 1 477 ? -24.474 -13.262 9.042 1.00 97.88 477 GLU A O 1
ATOM 3794 N N . TYR A 1 478 ? -25.090 -13.809 6.941 1.00 97.25 478 TYR A N 1
ATOM 3795 C CA . TYR A 1 478 ? -25.987 -12.678 6.719 1.00 97.25 478 TYR A CA 1
ATOM 3796 C C . TYR A 1 478 ? -27.402 -13.030 7.166 1.00 97.25 478 TYR A C 1
ATOM 3798 O O . TYR A 1 478 ? -28.010 -13.967 6.641 1.00 97.25 478 TYR A O 1
ATOM 3806 N N . ASP A 1 479 ? -27.950 -12.225 8.068 1.00 94.81 479 ASP A N 1
ATOM 3807 C CA . ASP A 1 479 ? -29.345 -12.296 8.476 1.00 94.81 479 ASP A CA 1
ATOM 3808 C C . ASP A 1 479 ? -30.180 -11.264 7.684 1.00 94.81 479 ASP A C 1
ATOM 3810 O O . ASP A 1 479 ? -29.981 -10.051 7.840 1.00 94.81 479 ASP A O 1
ATOM 3814 N N . PRO A 1 480 ? -31.120 -11.708 6.827 1.00 90.94 480 PRO A N 1
ATOM 3815 C CA . PRO A 1 480 ? -31.956 -10.814 6.031 1.00 90.94 480 PRO A CA 1
ATOM 3816 C C . PRO A 1 480 ? -32.978 -10.022 6.861 1.00 90.94 480 PRO A C 1
ATOM 3818 O O . PRO A 1 480 ? -33.395 -8.948 6.414 1.00 90.94 480 PRO A O 1
ATOM 3821 N N . ASP A 1 481 ? -33.366 -10.508 8.044 1.00 90.56 481 ASP A N 1
ATOM 3822 C CA . ASP A 1 481 ? -34.372 -9.864 8.893 1.00 90.56 481 ASP A CA 1
ATOM 3823 C C . ASP A 1 481 ? -33.764 -8.664 9.625 1.00 90.56 481 ASP A C 1
ATOM 3825 O O . ASP A 1 481 ? -34.324 -7.562 9.621 1.00 90.56 481 ASP A O 1
ATOM 3829 N N . THR A 1 482 ? -32.569 -8.846 10.193 1.00 89.44 482 THR A N 1
ATOM 3830 C CA . THR A 1 482 ? -31.818 -7.761 10.850 1.00 89.44 482 THR A CA 1
ATOM 3831 C C . THR A 1 482 ? -30.975 -6.936 9.876 1.00 89.44 482 THR A C 1
ATOM 3833 O O . THR A 1 482 ? -30.552 -5.826 10.216 1.00 89.44 482 THR A O 1
ATOM 3836 N N . LYS A 1 483 ? -30.767 -7.438 8.650 1.00 90.81 483 LYS A N 1
ATOM 3837 C CA . LYS A 1 483 ? -29.894 -6.872 7.607 1.00 90.81 483 LYS A CA 1
ATOM 3838 C C . LYS A 1 483 ? -28.454 -6.684 8.085 1.00 90.81 483 LYS A C 1
ATOM 3840 O O . LYS A 1 483 ? -27.825 -5.667 7.775 1.00 90.81 483 LYS A O 1
ATOM 3845 N N . GLN A 1 484 ? -27.939 -7.645 8.843 1.00 92.69 484 GLN A N 1
ATOM 3846 C CA . GLN A 1 484 ? -26.601 -7.600 9.429 1.00 92.69 484 GLN A CA 1
ATOM 3847 C C . GLN A 1 484 ? -25.871 -8.925 9.237 1.00 92.69 484 GLN A C 1
ATOM 3849 O O . GLN A 1 484 ? -26.484 -9.983 9.143 1.00 92.69 484 GLN A O 1
ATOM 3854 N N . TYR A 1 485 ? -24.544 -8.847 9.191 1.00 96.50 485 TYR A N 1
ATOM 3855 C CA . TYR A 1 485 ? -23.685 -10.011 9.350 1.00 96.50 485 TYR A CA 1
ATOM 3856 C C . TYR A 1 485 ? -23.428 -10.264 10.836 1.00 96.50 485 TYR A C 1
ATOM 3858 O O . TYR A 1 485 ? -23.182 -9.328 11.602 1.00 96.50 485 TYR A O 1
ATOM 3866 N N . ASP A 1 486 ? -23.421 -11.529 11.242 1.00 97.06 486 ASP A N 1
ATOM 3867 C CA . ASP A 1 486 ? -23.164 -11.924 12.631 1.00 97.06 486 ASP A CA 1
ATOM 3868 C C . ASP A 1 486 ? -21.689 -11.791 13.070 1.00 97.06 486 ASP A C 1
ATOM 3870 O O . ASP A 1 486 ? -21.376 -11.974 14.252 1.00 97.06 486 ASP A O 1
ATOM 3874 N N . LEU A 1 487 ? -20.783 -11.430 12.147 1.00 97.00 487 LEU A N 1
ATOM 3875 C CA . LEU A 1 487 ? -19.341 -11.298 12.382 1.00 97.00 487 LEU A CA 1
ATOM 3876 C C . LEU A 1 487 ? -19.039 -10.403 13.584 1.00 97.00 487 LEU A C 1
ATOM 3878 O O . LEU A 1 487 ? -18.236 -10.767 14.440 1.00 97.00 487 LEU A O 1
ATOM 3882 N N . SER A 1 488 ? -19.711 -9.250 13.666 1.00 96.50 488 SER A N 1
ATOM 3883 C CA . SER A 1 488 ? -19.518 -8.280 14.750 1.00 96.50 488 SER A CA 1
ATOM 3884 C C . SER A 1 488 ? -19.851 -8.869 16.118 1.00 96.50 488 SER A C 1
ATOM 3886 O O . SER A 1 488 ? -19.105 -8.675 17.077 1.00 96.50 488 SER A O 1
ATOM 3888 N N . ALA A 1 489 ? -20.967 -9.598 16.208 1.00 97.00 489 ALA A N 1
ATOM 3889 C CA . ALA A 1 489 ? -21.419 -10.208 17.452 1.00 97.00 489 ALA A CA 1
ATOM 3890 C C . ALA A 1 489 ? -20.470 -11.332 17.883 1.00 97.00 489 ALA A C 1
ATOM 3892 O O . ALA A 1 489 ? -20.020 -11.341 19.028 1.00 97.00 489 ALA A O 1
ATOM 3893 N N . LYS A 1 490 ? -20.103 -12.218 16.947 1.00 97.62 490 LYS A N 1
ATOM 3894 C CA . LYS A 1 490 ? -19.168 -13.326 17.189 1.00 97.62 490 LYS A CA 1
ATOM 3895 C C . LYS A 1 490 ? -17.774 -12.833 17.592 1.00 97.62 490 LYS A C 1
ATOM 3897 O O . LYS A 1 490 ? -17.202 -13.348 18.549 1.00 97.62 490 LYS A O 1
ATOM 3902 N N . PHE A 1 491 ? -17.248 -11.816 16.907 1.00 97.62 491 PHE A N 1
ATOM 3903 C CA . PHE A 1 491 ? -15.970 -11.185 17.249 1.00 97.62 491 PHE A CA 1
ATOM 3904 C C . PHE A 1 491 ? -16.002 -10.590 18.661 1.00 97.62 491 PHE A C 1
ATOM 3906 O O . PHE A 1 491 ? -15.146 -10.895 19.490 1.00 97.62 491 PHE A O 1
ATOM 3913 N N . LEU A 1 492 ? -17.024 -9.784 18.969 1.00 97.81 492 LEU A N 1
ATOM 3914 C CA . LEU A 1 492 ? -17.149 -9.147 20.279 1.00 97.81 492 LEU A CA 1
ATOM 3915 C C . LEU A 1 492 ? -17.310 -10.173 21.406 1.00 97.81 492 LEU A C 1
ATOM 3917 O O . LEU A 1 492 ? -16.743 -10.006 22.485 1.00 97.81 492 LEU A O 1
ATOM 3921 N N . GLU A 1 493 ? -18.074 -11.237 21.169 1.00 97.88 493 GLU A N 1
ATOM 3922 C CA . GLU A 1 493 ? -18.218 -12.343 22.111 1.00 97.88 493 GLU A CA 1
ATOM 3923 C C . GLU A 1 493 ? -16.873 -13.039 22.367 1.00 97.88 493 GLU A C 1
ATOM 3925 O O . GLU A 1 493 ? -16.536 -13.300 23.523 1.00 97.88 493 GLU A O 1
ATOM 3930 N N . ALA A 1 494 ? -16.084 -13.294 21.318 1.00 96.81 494 ALA A N 1
ATOM 3931 C CA . ALA A 1 494 ? -14.759 -13.896 21.441 1.00 96.81 494 ALA A CA 1
ATOM 3932 C C . ALA A 1 494 ? -13.799 -13.014 22.257 1.00 96.81 494 ALA A C 1
ATOM 3934 O O . ALA A 1 494 ? -13.135 -13.522 23.162 1.00 96.81 494 ALA A O 1
ATOM 3935 N N . VAL A 1 495 ? -13.790 -11.697 22.016 1.00 96.56 495 VAL A N 1
ATOM 3936 C CA . VAL A 1 495 ? -12.984 -10.751 22.806 1.00 96.56 495 VAL A CA 1
ATOM 3937 C C . VAL A 1 495 ? -13.432 -10.735 24.268 1.00 96.56 495 VAL A C 1
ATOM 3939 O O . VAL A 1 495 ? -12.601 -10.880 25.159 1.00 96.56 495 VAL A O 1
ATOM 3942 N N . LYS A 1 496 ? -14.740 -10.635 24.543 1.00 97.00 496 LYS A N 1
ATOM 3943 C CA . LYS A 1 496 ? -15.283 -10.618 25.918 1.00 97.00 496 LYS A CA 1
ATOM 3944 C C . LYS A 1 496 ? -15.002 -11.902 26.699 1.00 97.00 496 LYS A C 1
ATOM 3946 O O . LYS A 1 496 ? -14.883 -11.854 27.920 1.00 97.00 496 LYS A O 1
ATOM 3951 N N . LYS A 1 497 ? -14.914 -13.045 26.013 1.00 96.56 497 LYS A N 1
ATOM 3952 C CA . LYS A 1 497 ? -14.551 -14.338 26.615 1.00 96.56 497 LYS A CA 1
ATOM 3953 C C . LYS A 1 497 ? -13.054 -14.484 26.878 1.00 96.56 497 LYS A C 1
ATOM 3955 O O . LYS A 1 497 ? -12.666 -15.415 27.583 1.00 96.56 497 LYS A O 1
ATOM 3960 N N . SER A 1 498 ? -12.218 -13.607 26.323 1.00 94.62 498 SER A N 1
ATOM 3961 C CA . SER A 1 498 ? -10.785 -13.635 26.584 1.00 94.62 498 SER A CA 1
ATOM 3962 C C . SER A 1 498 ? -10.510 -13.443 28.078 1.00 94.62 498 SER A C 1
ATOM 3964 O O . SER A 1 498 ? -11.036 -12.499 28.674 1.00 94.62 498 SER A O 1
ATOM 3966 N N . PRO A 1 499 ? -9.624 -14.249 28.690 1.00 92.62 499 PRO A N 1
ATOM 3967 C CA . PRO A 1 499 ? -9.175 -14.023 30.063 1.00 92.62 499 PRO A CA 1
ATOM 3968 C C . PRO A 1 499 ? -8.555 -12.635 30.286 1.00 92.62 499 PRO A C 1
ATOM 3970 O O . PRO A 1 499 ? -8.466 -12.181 31.423 1.00 92.62 499 PRO A O 1
ATOM 3973 N N . GLN A 1 500 ? -8.120 -11.966 29.212 1.00 92.50 500 GLN A N 1
ATOM 3974 C CA . GLN A 1 500 ? -7.504 -10.643 29.271 1.00 92.50 500 GLN A CA 1
ATOM 3975 C C . GLN A 1 500 ? -8.529 -9.502 29.346 1.00 92.50 500 GLN A C 1
ATOM 3977 O O . GLN A 1 500 ? -8.210 -8.453 29.889 1.00 92.50 500 GLN A O 1
ATOM 3982 N N . ALA A 1 501 ? -9.776 -9.700 28.900 1.00 93.69 501 ALA A N 1
ATOM 3983 C CA . ALA A 1 501 ? -10.776 -8.629 28.780 1.00 93.69 501 ALA A CA 1
ATOM 3984 C C . ALA A 1 501 ? -11.078 -7.882 30.096 1.00 93.69 501 ALA A C 1
ATOM 3986 O O . ALA A 1 501 ? -11.403 -6.695 30.086 1.00 93.69 501 ALA A O 1
ATOM 3987 N N . GLY A 1 502 ? -10.964 -8.567 31.238 1.00 91.69 502 GLY A N 1
ATOM 3988 C CA . GLY A 1 502 ? -11.164 -7.976 32.566 1.00 91.69 502 GLY A CA 1
ATOM 3989 C C . GLY A 1 502 ? -9.922 -7.312 33.168 1.00 91.69 502 GLY A C 1
ATOM 3990 O O . GLY A 1 502 ? -9.993 -6.801 34.283 1.00 91.69 502 GLY A O 1
ATOM 3991 N N . ILE A 1 503 ? -8.778 -7.354 32.482 1.00 93.19 503 ILE A N 1
ATOM 3992 C CA . ILE A 1 503 ? -7.498 -6.892 33.011 1.00 93.19 503 ILE A CA 1
ATOM 3993 C C . ILE A 1 503 ? -7.190 -5.501 32.456 1.00 93.19 503 ILE A C 1
ATOM 3995 O O . ILE A 1 503 ? -6.873 -5.351 31.275 1.00 93.19 503 ILE A O 1
ATOM 3999 N N . THR A 1 504 ? -7.252 -4.486 33.320 1.00 92.12 504 THR A N 1
ATOM 4000 C CA . THR A 1 504 ? -6.936 -3.095 32.968 1.00 92.12 504 THR A CA 1
ATOM 4001 C C . THR A 1 504 ? -5.537 -2.970 32.373 1.00 92.12 504 THR A C 1
ATOM 4003 O O . THR A 1 504 ? -4.566 -3.458 32.947 1.00 92.12 504 THR A O 1
ATOM 4006 N N . GLY A 1 505 ? -5.435 -2.302 31.222 1.00 85.06 505 GLY A N 1
ATOM 4007 C CA . GLY A 1 505 ? -4.186 -2.156 30.467 1.00 85.06 505 GLY A CA 1
ATOM 4008 C C . GLY A 1 505 ? -3.865 -3.321 29.527 1.00 85.06 505 GLY A C 1
ATOM 4009 O O . GLY A 1 505 ? -2.842 -3.273 28.844 1.00 85.06 505 GLY A O 1
ATOM 4010 N N . SER A 1 506 ? -4.708 -4.358 29.465 1.00 91.44 506 SER A N 1
ATOM 4011 C CA . SER A 1 506 ? -4.676 -5.310 28.352 1.00 91.44 506 SER A CA 1
ATOM 4012 C C . SER A 1 506 ? -5.277 -4.694 27.084 1.00 91.44 506 SER A C 1
ATOM 4014 O O . SER A 1 506 ? -6.076 -3.759 27.143 1.00 91.44 506 SER A O 1
ATOM 4016 N N . LEU A 1 507 ? -4.913 -5.263 25.937 1.00 94.38 507 LEU A N 1
ATOM 4017 C CA . LEU A 1 507 ? -5.427 -4.869 24.627 1.00 94.38 507 LEU A CA 1
ATOM 4018 C C . LEU A 1 507 ? -6.940 -5.104 24.511 1.00 94.38 507 LEU A C 1
ATOM 4020 O O . LEU A 1 507 ? -7.668 -4.272 23.980 1.00 94.38 507 LEU A O 1
ATOM 4024 N N . GLU A 1 508 ? -7.417 -6.242 25.008 1.00 95.88 508 GLU A N 1
ATOM 4025 C CA . GLU A 1 508 ? -8.830 -6.608 24.981 1.00 95.88 508 GLU A CA 1
ATOM 4026 C C . GLU A 1 508 ? -9.666 -5.652 25.836 1.00 95.88 508 GLU A C 1
ATOM 4028 O O . GLU A 1 508 ? -10.743 -5.243 25.411 1.00 95.88 508 GLU A O 1
ATOM 4033 N N . HIS A 1 509 ? -9.157 -5.265 27.009 1.00 96.06 509 HIS A N 1
ATOM 4034 C CA . HIS A 1 509 ? -9.806 -4.271 27.861 1.00 96.06 509 HIS A CA 1
ATOM 4035 C C . HIS A 1 509 ? -9.827 -2.887 27.205 1.00 96.06 509 HIS A C 1
ATOM 4037 O O . HIS A 1 509 ? -10.887 -2.280 27.117 1.00 96.06 509 HIS A O 1
ATOM 4043 N N . GLU A 1 510 ? -8.689 -2.427 26.672 1.00 95.81 510 GLU A N 1
ATOM 4044 C CA . GLU A 1 510 ? -8.593 -1.154 25.941 1.00 95.81 510 GLU A CA 1
ATOM 4045 C C . GLU A 1 510 ? -9.593 -1.090 24.778 1.00 95.81 510 GLU A C 1
ATOM 4047 O O . GLU A 1 510 ? -10.280 -0.087 24.591 1.00 95.81 510 GLU A O 1
ATOM 4052 N N . PHE A 1 511 ? -9.720 -2.176 24.017 1.00 97.94 511 PHE A N 1
ATOM 4053 C CA . PHE A 1 511 ? -10.682 -2.268 22.924 1.00 97.94 511 PHE A CA 1
ATOM 4054 C C . PHE A 1 511 ? -12.135 -2.191 23.402 1.00 97.94 511 PHE A C 1
ATOM 4056 O O . PHE A 1 511 ? -12.942 -1.501 22.777 1.00 97.94 511 PHE A O 1
ATOM 4063 N N . LEU A 1 512 ? -12.482 -2.863 24.502 1.00 97.88 512 LEU A N 1
ATOM 4064 C CA . LEU A 1 512 ? -13.827 -2.776 25.075 1.00 97.88 512 LEU A CA 1
ATOM 4065 C C . LEU A 1 512 ? -14.120 -1.370 25.621 1.00 97.88 512 LEU A C 1
ATOM 4067 O O . LEU A 1 512 ? -15.217 -0.861 25.403 1.00 97.88 512 LEU A O 1
ATOM 4071 N N . ASP A 1 513 ? -13.132 -0.712 26.229 1.00 96.69 513 ASP A N 1
ATOM 4072 C CA . ASP A 1 513 ? -13.255 0.676 26.682 1.00 96.69 513 ASP A CA 1
ATOM 4073 C C . ASP A 1 513 ? -13.466 1.636 25.507 1.00 96.69 513 ASP A C 1
ATOM 4075 O O . ASP A 1 513 ? -14.306 2.533 25.581 1.00 96.69 513 ASP A O 1
ATOM 4079 N N . LEU A 1 514 ? -12.720 1.462 24.410 1.00 97.38 514 LEU A N 1
ATOM 4080 C CA . LEU A 1 514 ? -12.904 2.241 23.183 1.00 97.38 514 LEU A CA 1
ATOM 4081 C C . LEU A 1 514 ? -14.275 1.986 22.562 1.00 97.38 514 LEU A C 1
ATOM 4083 O O . LEU A 1 514 ? -14.900 2.931 22.093 1.00 97.38 514 LEU A O 1
ATOM 4087 N N . LEU A 1 515 ? -14.767 0.747 22.596 1.00 97.25 515 LEU A N 1
ATOM 4088 C CA . LEU A 1 515 ? -16.103 0.417 22.115 1.00 97.25 515 LEU A CA 1
ATOM 4089 C C . LEU A 1 515 ? -17.183 1.185 22.879 1.00 97.25 515 LEU A C 1
ATOM 4091 O O . LEU A 1 515 ? -18.178 1.565 22.277 1.00 97.25 515 LEU A O 1
ATOM 4095 N N . ASP A 1 516 ? -17.017 1.441 24.173 1.00 95.81 516 ASP A N 1
ATOM 4096 C CA . ASP A 1 516 ? -18.018 2.155 24.971 1.00 95.81 516 ASP A CA 1
ATOM 4097 C C . ASP A 1 516 ? -17.948 3.686 24.848 1.00 95.81 516 ASP A C 1
ATOM 4099 O O . ASP A 1 516 ? -18.846 4.378 25.339 1.00 95.81 516 ASP A O 1
ATOM 4103 N N . ARG A 1 517 ? -16.950 4.228 24.138 1.00 95.56 517 ARG A N 1
ATOM 4104 C CA . ARG A 1 517 ? -16.844 5.670 23.881 1.00 95.56 517 ARG A CA 1
ATOM 4105 C C . ARG A 1 517 ? -17.832 6.142 22.819 1.00 95.56 517 ARG A C 1
ATOM 4107 O O . ARG A 1 517 ? -18.192 5.432 21.880 1.00 95.56 517 ARG A O 1
ATOM 4114 N N . SER A 1 518 ? -18.261 7.390 22.964 1.00 94.06 518 SER A N 1
ATOM 4115 C CA . SER A 1 518 ? -18.992 8.099 21.918 1.00 94.06 518 SER A CA 1
ATOM 4116 C C . SER A 1 518 ? -18.045 8.584 20.817 1.00 94.06 518 SER A C 1
ATOM 4118 O O . SER A 1 518 ? -16.837 8.730 21.019 1.00 94.06 518 SER A O 1
ATOM 4120 N N . ILE A 1 519 ? -18.606 8.912 19.653 1.00 91.12 519 ILE A N 1
ATOM 4121 C CA . ILE A 1 519 ? -17.854 9.523 18.550 1.00 91.12 519 ILE A CA 1
ATOM 4122 C C . ILE A 1 519 ? -17.160 10.813 18.997 1.00 91.12 519 ILE A C 1
ATOM 4124 O O . ILE A 1 519 ? -15.967 10.966 18.759 1.00 91.12 519 ILE A O 1
ATOM 4128 N N . ALA A 1 520 ? -17.859 11.680 19.736 1.00 91.56 520 ALA A N 1
ATOM 4129 C CA . ALA A 1 520 ? -17.286 12.915 20.269 1.00 91.56 520 ALA A CA 1
ATOM 4130 C C . ALA A 1 520 ? -16.070 12.660 21.180 1.00 91.56 520 ALA A C 1
ATOM 4132 O O . ALA A 1 520 ? -15.090 13.395 21.119 1.00 91.56 520 ALA A O 1
ATOM 4133 N N . GLN A 1 521 ? -16.090 11.590 21.983 1.00 94.75 521 GLN A N 1
ATOM 4134 C CA . GLN A 1 521 ? -14.952 11.217 22.830 1.00 94.75 521 GLN A CA 1
ATOM 4135 C C . GLN A 1 521 ? -13.765 10.682 22.020 1.00 94.75 521 GLN A C 1
ATOM 4137 O O . GLN A 1 521 ? -12.614 10.945 22.369 1.00 94.75 521 GLN A O 1
ATOM 4142 N N . HIS A 1 522 ? -14.010 9.933 20.940 1.00 94.94 522 HIS A N 1
ATOM 4143 C CA . HIS A 1 522 ? -12.936 9.529 20.028 1.00 94.94 522 HIS A CA 1
ATOM 4144 C C . HIS A 1 522 ? -12.314 10.734 19.325 1.00 94.94 522 HIS A C 1
ATOM 4146 O O . HIS A 1 522 ? -11.095 10.861 19.272 1.00 94.94 522 HIS A O 1
ATOM 4152 N N . GLN A 1 523 ? -13.157 11.637 18.839 1.00 93.25 523 GLN A N 1
ATOM 4153 C CA . GLN A 1 523 ? -12.751 12.866 18.179 1.00 93.25 523 GLN A CA 1
ATOM 4154 C C . GLN A 1 523 ? -11.935 13.783 19.103 1.00 93.25 523 GLN A C 1
ATOM 4156 O O . GLN A 1 523 ? -10.872 14.266 18.713 1.00 93.25 523 GLN A O 1
ATOM 4161 N N . GLU A 1 524 ? -12.379 13.977 20.350 1.00 93.19 524 GLU A N 1
ATOM 4162 C CA . GLU A 1 524 ? -11.629 14.709 21.379 1.00 93.19 524 GLU A CA 1
ATOM 4163 C C . GLU A 1 524 ? -10.251 14.082 21.615 1.00 93.19 524 GLU A C 1
ATOM 4165 O O . GLU A 1 524 ? -9.244 14.788 21.680 1.00 93.19 524 GLU A O 1
ATOM 4170 N N . TYR A 1 525 ? -10.189 12.751 21.673 1.00 94.56 525 TYR A N 1
ATOM 4171 C CA . TYR A 1 525 ? -8.934 12.028 21.839 1.00 94.56 525 TYR A CA 1
ATOM 4172 C C . TYR A 1 525 ? -7.974 12.227 20.652 1.00 94.56 525 TYR A C 1
ATOM 4174 O O . TYR A 1 525 ? -6.790 12.494 20.868 1.00 94.56 525 TYR A O 1
ATOM 4182 N N . MET A 1 526 ? -8.476 12.185 19.412 1.00 94.62 526 MET A N 1
ATOM 4183 C CA . MET A 1 526 ? -7.679 12.459 18.207 1.00 94.62 526 MET A CA 1
ATOM 4184 C C . MET A 1 526 ? -7.144 13.898 18.194 1.00 94.62 526 MET A C 1
ATOM 4186 O O . MET A 1 526 ? -5.955 14.115 17.956 1.00 94.62 526 MET A O 1
ATOM 4190 N N . MET A 1 527 ? -7.994 14.886 18.501 1.00 93.94 527 MET A N 1
ATOM 4191 C CA . MET A 1 527 ? -7.587 16.295 18.576 1.00 93.94 527 MET A CA 1
ATOM 4192 C C . MET A 1 527 ? -6.548 16.533 19.677 1.00 93.94 527 MET A C 1
ATOM 4194 O O . MET A 1 527 ? -5.565 17.239 19.452 1.00 93.94 527 MET A O 1
ATOM 4198 N N . GLY A 1 528 ? -6.733 15.916 20.849 1.00 95.81 528 GLY A N 1
ATOM 4199 C CA . GLY A 1 528 ? -5.797 16.012 21.969 1.00 95.81 528 GLY A CA 1
ATOM 4200 C C . GLY A 1 528 ? -4.405 15.480 21.624 1.00 95.81 528 GLY A C 1
ATOM 4201 O O . GLY A 1 528 ? -3.404 16.111 21.966 1.00 95.81 528 GLY A O 1
ATOM 4202 N N . TYR A 1 529 ? -4.330 14.369 20.890 1.00 97.25 529 TYR A N 1
ATOM 4203 C CA . TYR A 1 529 ? -3.063 13.827 20.399 1.00 97.25 529 TYR A CA 1
ATOM 4204 C C . TYR A 1 529 ? -2.369 14.750 19.399 1.00 97.25 529 TYR A C 1
ATOM 4206 O O . TYR A 1 529 ? -1.185 15.043 19.564 1.00 97.25 529 TYR A O 1
ATOM 4214 N N . ILE A 1 530 ? -3.089 15.261 18.396 1.00 96.75 530 ILE A N 1
ATOM 4215 C CA . ILE A 1 530 ? -2.497 16.186 17.418 1.00 96.75 530 ILE A CA 1
ATOM 4216 C C . ILE A 1 530 ? -1.995 17.458 18.106 1.00 96.75 530 ILE A C 1
ATOM 4218 O O . ILE A 1 530 ? -0.880 17.902 17.831 1.00 96.75 530 ILE A O 1
ATOM 4222 N N . ALA A 1 531 ? -2.749 17.990 19.071 1.00 96.56 531 ALA A N 1
ATOM 4223 C CA . ALA A 1 531 ? -2.302 19.117 19.883 1.00 96.56 531 ALA A CA 1
ATOM 4224 C C . ALA A 1 531 ? -1.026 18.790 20.684 1.00 96.56 531 ALA A C 1
ATOM 4226 O O . ALA A 1 531 ? -0.140 19.638 20.802 1.00 96.56 531 ALA A O 1
ATOM 4227 N N . ALA A 1 532 ? -0.889 17.564 21.202 1.00 98.06 532 ALA A N 1
ATOM 4228 C CA . ALA A 1 532 ? 0.321 17.123 21.897 1.00 98.06 532 ALA A CA 1
ATOM 4229 C C . ALA A 1 532 ? 1.537 17.040 20.955 1.00 98.06 532 ALA A C 1
ATOM 4231 O O . ALA A 1 532 ? 2.618 17.517 21.309 1.00 98.06 532 ALA A O 1
ATOM 4232 N N . VAL A 1 533 ? 1.355 16.524 19.734 1.00 98.06 533 VAL A N 1
ATOM 4233 C CA . VAL A 1 533 ? 2.397 16.494 18.690 1.00 98.06 533 VAL A CA 1
ATOM 4234 C C . VAL A 1 533 ? 2.842 17.912 18.321 1.00 98.06 533 VAL A C 1
ATOM 4236 O O . VAL A 1 533 ? 4.042 18.196 18.312 1.00 98.06 533 VAL A O 1
ATOM 4239 N N . GLN A 1 534 ? 1.890 18.815 18.061 1.00 97.00 534 GLN A N 1
ATOM 4240 C CA . GLN A 1 534 ? 2.172 20.220 17.742 1.00 97.00 534 GLN A CA 1
ATOM 4241 C C . GLN A 1 534 ? 2.926 20.911 18.879 1.00 97.00 534 GLN A C 1
ATOM 4243 O O . GLN A 1 534 ? 3.941 21.569 18.644 1.00 97.00 534 GLN A O 1
ATOM 4248 N N . LYS A 1 535 ? 2.472 20.713 20.122 1.00 97.44 535 LYS A N 1
ATOM 4249 C CA . LYS A 1 535 ? 3.135 21.246 21.314 1.00 97.44 535 LYS A CA 1
ATOM 4250 C C . LYS A 1 535 ? 4.575 20.746 21.422 1.00 97.44 535 LYS A C 1
ATOM 4252 O O . LYS A 1 535 ? 5.472 21.548 21.663 1.00 97.44 535 LYS A O 1
ATOM 4257 N N . ARG A 1 536 ? 4.815 19.451 21.194 1.00 97.31 536 ARG A N 1
ATOM 4258 C CA . ARG A 1 536 ? 6.163 18.868 21.259 1.00 97.31 536 ARG A CA 1
ATOM 4259 C C . ARG A 1 536 ? 7.106 19.488 20.230 1.00 97.31 536 ARG A C 1
ATOM 4261 O O . ARG A 1 536 ? 8.230 19.825 20.587 1.00 97.31 536 ARG A O 1
ATOM 4268 N N . ILE A 1 537 ? 6.658 19.671 18.988 1.00 97.06 537 ILE A N 1
ATOM 4269 C CA . ILE A 1 537 ? 7.468 20.329 17.949 1.00 97.06 537 ILE A CA 1
ATOM 4270 C C . ILE A 1 537 ? 7.734 21.791 18.309 1.00 97.06 537 ILE A C 1
ATOM 4272 O O . ILE A 1 537 ? 8.843 22.271 18.112 1.00 97.06 537 ILE A O 1
ATOM 4276 N N . ALA A 1 538 ? 6.749 22.502 18.859 1.00 96.19 538 ALA A N 1
ATOM 4277 C CA . ALA A 1 538 ? 6.931 23.897 19.249 1.00 96.19 538 ALA A CA 1
ATOM 4278 C C . ALA A 1 538 ? 7.924 24.063 20.415 1.00 96.19 538 ALA A C 1
ATOM 4280 O O . ALA A 1 538 ? 8.744 24.980 20.401 1.00 96.19 538 ALA A O 1
ATOM 4281 N N . GLU A 1 539 ? 7.860 23.187 21.422 1.00 97.31 539 GLU A N 1
ATOM 4282 C CA . GLU A 1 539 ? 8.699 23.268 22.627 1.00 97.31 539 GLU A CA 1
ATOM 4283 C C . GLU A 1 539 ? 10.101 22.671 22.419 1.00 97.31 539 GLU A C 1
ATOM 4285 O O . GLU A 1 539 ? 11.081 23.184 22.962 1.00 97.31 539 GLU A O 1
ATOM 4290 N N . HIS A 1 540 ? 10.210 21.606 21.619 1.00 97.62 540 HIS A N 1
ATOM 4291 C CA . HIS A 1 540 ? 11.432 20.823 21.423 1.00 97.62 540 HIS A CA 1
ATOM 4292 C C . HIS A 1 540 ? 11.608 20.402 19.949 1.00 97.62 540 HIS A C 1
ATOM 4294 O O . HIS A 1 540 ? 11.631 19.206 19.656 1.00 97.62 540 HIS A O 1
ATOM 4300 N N . PRO A 1 541 ? 11.743 21.344 18.995 1.00 97.44 541 PRO A N 1
ATOM 4301 C CA . PRO A 1 541 ? 11.620 21.061 17.560 1.00 97.44 541 PRO A CA 1
ATOM 4302 C C . PRO A 1 541 ? 12.597 20.000 17.055 1.00 97.44 541 PRO A C 1
ATOM 4304 O O . PRO A 1 541 ? 12.187 19.051 16.395 1.00 97.44 541 PRO A O 1
ATOM 4307 N N . VAL A 1 542 ? 13.883 20.117 17.394 1.00 98.38 542 VAL A N 1
ATOM 4308 C CA . VAL A 1 542 ? 14.900 19.161 16.930 1.00 98.38 542 VAL A CA 1
ATOM 4309 C C . VAL A 1 542 ? 14.701 17.788 17.577 1.00 98.38 542 VAL A C 1
ATOM 4311 O O . VAL A 1 542 ? 14.704 16.791 16.864 1.00 98.38 542 VAL A O 1
ATOM 4314 N N . ASP A 1 543 ? 14.471 17.723 18.891 1.00 98.38 543 ASP A N 1
ATOM 4315 C CA . ASP A 1 543 ? 14.280 16.447 19.597 1.00 98.38 543 ASP A CA 1
ATOM 4316 C C . ASP A 1 543 ? 13.007 15.724 19.125 1.00 98.38 543 ASP A C 1
ATOM 4318 O O . ASP A 1 543 ? 13.015 14.511 18.925 1.00 98.38 543 ASP A O 1
ATOM 4322 N N . ALA A 1 544 ? 11.923 16.469 18.877 1.00 98.25 544 ALA A N 1
ATOM 4323 C CA . ALA A 1 544 ? 10.689 15.933 18.307 1.00 98.25 544 ALA A CA 1
ATOM 4324 C C . ALA A 1 544 ? 10.930 15.320 16.920 1.00 98.25 544 ALA A C 1
ATOM 4326 O O . ALA A 1 544 ? 10.485 14.209 16.642 1.00 98.25 544 ALA A O 1
ATOM 4327 N N . LEU A 1 545 ? 11.669 16.022 16.056 1.00 98.12 545 LEU A N 1
ATOM 4328 C CA . LEU A 1 545 ? 12.002 15.535 14.718 1.00 98.12 545 LEU A CA 1
ATOM 4329 C C . LEU A 1 545 ? 12.940 14.320 14.764 1.00 98.12 545 LEU A C 1
ATOM 4331 O O . LEU A 1 545 ? 12.752 13.389 13.984 1.00 98.12 545 LEU A O 1
ATOM 4335 N N . VAL A 1 546 ? 13.896 14.273 15.699 1.00 98.25 546 VAL A N 1
ATOM 4336 C CA . VAL A 1 546 ? 14.745 13.089 15.927 1.00 98.25 546 VAL A CA 1
ATOM 4337 C C . VAL A 1 546 ? 13.898 11.877 16.317 1.00 98.25 546 VAL A C 1
ATOM 4339 O O . VAL A 1 546 ? 14.081 10.799 15.747 1.00 98.25 546 VAL A O 1
ATOM 4342 N N . ASP A 1 547 ? 12.938 12.042 17.229 1.00 97.94 547 ASP A N 1
ATOM 4343 C CA . ASP A 1 547 ? 12.011 10.970 17.605 1.00 97.94 547 ASP A CA 1
ATOM 4344 C C . ASP A 1 547 ? 11.187 10.493 16.402 1.00 97.94 547 ASP A C 1
ATOM 4346 O O . ASP A 1 547 ? 11.089 9.294 16.134 1.00 97.94 547 ASP A O 1
ATOM 4350 N N . TYR A 1 548 ? 10.621 11.416 15.626 1.00 97.88 548 TYR A N 1
ATOM 4351 C CA . TYR A 1 548 ? 9.767 11.051 14.496 1.00 97.88 548 TYR A CA 1
ATOM 4352 C C . TYR A 1 548 ? 10.549 10.411 13.346 1.00 97.88 548 TYR A C 1
ATOM 4354 O O . TYR A 1 548 ? 10.020 9.504 12.699 1.00 97.88 548 TYR A O 1
ATOM 4362 N N . LEU A 1 549 ? 11.811 10.797 13.131 1.00 97.44 549 LEU A N 1
ATOM 4363 C CA . LEU A 1 549 ? 12.711 10.117 12.193 1.00 97.44 549 LEU A CA 1
ATOM 4364 C C . LEU A 1 549 ? 13.145 8.742 12.698 1.00 97.44 549 LEU A C 1
ATOM 4366 O O . LEU A 1 549 ? 13.250 7.802 11.910 1.00 97.44 549 LEU A O 1
ATOM 4370 N N . THR A 1 550 ? 13.335 8.598 14.010 1.00 97.06 550 THR A N 1
ATOM 4371 C CA . THR A 1 550 ? 13.596 7.300 14.648 1.00 97.06 550 THR A CA 1
ATOM 4372 C C . THR A 1 550 ? 12.403 6.359 14.466 1.00 97.06 550 THR A C 1
ATOM 4374 O O . THR A 1 550 ? 12.588 5.191 14.124 1.00 97.06 550 THR A O 1
ATOM 4377 N N . LEU A 1 551 ? 11.174 6.861 14.619 1.00 96.81 551 LEU A N 1
ATOM 4378 C CA . LEU A 1 551 ? 9.949 6.106 14.342 1.00 96.81 551 LEU A CA 1
ATOM 4379 C C . LEU A 1 551 ? 9.836 5.718 12.858 1.00 96.81 551 LEU A C 1
ATOM 4381 O O . LEU A 1 551 ? 9.521 4.570 12.547 1.00 96.81 551 LEU A O 1
ATOM 4385 N N . ALA A 1 552 ? 10.136 6.639 11.937 1.00 95.38 552 ALA A N 1
ATOM 4386 C CA . ALA A 1 552 ? 10.141 6.351 10.501 1.00 95.38 552 ALA A CA 1
ATOM 4387 C C . ALA A 1 552 ? 11.192 5.291 10.127 1.00 95.38 552 ALA A C 1
ATOM 4389 O O . ALA A 1 552 ? 10.912 4.375 9.356 1.00 95.38 552 ALA A O 1
ATOM 4390 N N . GLU A 1 553 ? 12.404 5.369 10.687 1.00 94.12 553 GLU A N 1
ATOM 4391 C CA . GLU A 1 553 ? 13.427 4.329 10.516 1.00 94.12 553 GLU A CA 1
ATOM 4392 C C . GLU A 1 553 ? 12.991 2.987 11.111 1.00 94.12 553 GLU A C 1
ATOM 4394 O O . GLU A 1 553 ? 13.210 1.952 10.487 1.00 94.12 553 GLU A O 1
ATOM 4399 N N . SER A 1 554 ? 12.329 2.985 12.268 1.00 93.38 554 SER A N 1
ATOM 4400 C CA . SER A 1 554 ? 11.787 1.761 12.858 1.00 93.38 554 SER A CA 1
ATOM 4401 C C . SER A 1 554 ? 10.810 1.050 11.912 1.00 93.38 554 SER A C 1
ATOM 4403 O O . SER A 1 554 ? 10.967 -0.142 11.643 1.00 93.38 554 SER A O 1
ATOM 4405 N N . ARG A 1 555 ? 9.867 1.793 11.315 1.00 92.94 555 ARG A N 1
ATOM 4406 C CA . ARG A 1 555 ? 8.920 1.261 10.316 1.00 92.94 555 ARG A CA 1
ATOM 4407 C C . ARG A 1 555 ? 9.634 0.755 9.060 1.00 92.94 555 ARG A C 1
ATOM 4409 O O . ARG A 1 555 ? 9.309 -0.328 8.578 1.00 92.94 555 ARG A O 1
ATOM 4416 N N . ARG A 1 556 ? 10.654 1.474 8.574 1.00 90.50 556 ARG A N 1
ATOM 4417 C CA . ARG A 1 556 ? 11.499 1.017 7.454 1.00 90.50 556 ARG A CA 1
ATOM 4418 C C . ARG A 1 556 ? 12.224 -0.285 7.770 1.00 90.50 556 ARG A C 1
ATOM 4420 O O . ARG A 1 556 ? 12.247 -1.172 6.929 1.00 90.50 556 ARG A O 1
ATOM 4427 N N . ARG A 1 557 ? 12.756 -0.454 8.982 1.00 87.50 557 ARG A N 1
ATOM 4428 C CA . ARG A 1 557 ? 13.421 -1.702 9.399 1.00 87.50 557 ARG A CA 1
ATOM 4429 C C . ARG A 1 557 ? 12.464 -2.885 9.534 1.00 87.50 557 ARG A C 1
ATOM 4431 O O . ARG A 1 557 ? 12.879 -3.998 9.246 1.00 87.50 557 ARG A O 1
ATOM 4438 N N . ILE A 1 558 ? 11.206 -2.660 9.926 1.00 87.50 558 ILE A N 1
ATOM 4439 C CA . ILE A 1 558 ? 10.163 -3.707 9.911 1.00 87.50 558 ILE A CA 1
ATOM 4440 C C . ILE A 1 558 ? 9.856 -4.146 8.473 1.00 87.50 558 ILE A C 1
ATOM 4442 O O . ILE A 1 558 ? 9.572 -5.314 8.224 1.00 87.50 558 ILE A O 1
ATOM 4446 N N . TYR A 1 559 ? 9.921 -3.205 7.534 1.00 85.69 559 TYR A N 1
ATOM 4447 C CA . TYR A 1 559 ? 9.509 -3.404 6.154 1.00 85.69 559 TYR A CA 1
ATOM 4448 C C . TYR A 1 559 ? 10.591 -3.947 5.216 1.00 85.69 559 TYR A C 1
ATOM 4450 O O . TYR A 1 559 ? 10.276 -4.807 4.402 1.00 85.69 559 TYR A O 1
ATOM 4458 N N . ARG A 1 560 ? 11.847 -3.483 5.334 1.00 82.19 560 ARG A N 1
ATOM 4459 C CA . ARG A 1 560 ? 12.976 -3.914 4.482 1.00 82.19 560 ARG A CA 1
ATOM 4460 C C . ARG A 1 560 ? 13.078 -5.438 4.334 1.00 82.19 560 ARG A C 1
ATOM 4462 O O . ARG A 1 560 ? 13.437 -5.868 3.247 1.00 82.19 560 ARG A O 1
ATOM 4469 N N . PRO A 1 561 ? 12.748 -6.248 5.362 1.00 76.00 561 PRO A N 1
ATOM 4470 C CA . PRO A 1 561 ? 12.766 -7.692 5.223 1.00 76.00 561 PRO A CA 1
ATOM 4471 C C . PRO A 1 561 ? 11.715 -8.344 4.336 1.00 76.00 561 PRO A C 1
ATOM 4473 O O . PRO A 1 561 ? 11.796 -9.545 4.081 1.00 76.00 561 PRO A O 1
ATOM 4476 N N . LEU A 1 562 ? 10.672 -7.613 3.958 1.00 75.62 562 LEU A N 1
ATOM 4477 C CA . LEU A 1 562 ? 9.568 -8.185 3.207 1.00 75.62 562 LEU A CA 1
ATOM 4478 C C . LEU A 1 562 ? 9.967 -8.355 1.733 1.00 75.62 562 LEU A C 1
ATOM 4480 O O . LEU A 1 562 ? 10.673 -7.504 1.195 1.00 75.62 562 LEU A O 1
ATOM 4484 N N . PRO A 1 563 ? 9.488 -9.413 1.049 1.00 61.59 563 PRO A N 1
ATOM 4485 C CA . PRO A 1 563 ? 9.828 -9.726 -0.340 1.00 61.59 563 PRO A CA 1
ATOM 4486 C C . PRO A 1 563 ? 9.061 -8.826 -1.321 1.00 61.59 563 PRO A C 1
ATOM 4488 O O . PRO A 1 563 ? 8.332 -9.291 -2.199 1.00 61.59 563 PRO A O 1
ATOM 4491 N N . LEU A 1 564 ? 9.177 -7.518 -1.126 1.00 61.94 564 LEU A N 1
ATOM 4492 C CA . LEU A 1 564 ? 8.633 -6.490 -1.991 1.00 61.94 564 LEU A CA 1
ATOM 4493 C C . LEU A 1 564 ? 9.804 -5.892 -2.764 1.00 61.94 564 LEU A C 1
ATOM 4495 O O . LEU A 1 564 ? 10.793 -5.487 -2.166 1.00 61.94 564 LEU A O 1
ATOM 4499 N N . ASP A 1 565 ? 9.702 -5.901 -4.096 1.00 51.41 565 ASP A N 1
ATOM 4500 C CA . ASP A 1 565 ? 10.734 -5.389 -5.002 1.00 51.41 565 ASP A CA 1
ATOM 4501 C C . ASP A 1 565 ? 10.968 -3.895 -4.742 1.00 51.41 565 ASP A C 1
ATOM 4503 O O . ASP A 1 565 ? 10.277 -3.029 -5.289 1.00 51.41 565 ASP A O 1
ATOM 4507 N N . GLU A 1 566 ? 11.956 -3.599 -3.908 1.00 56.88 566 GLU A N 1
ATOM 4508 C CA . GLU A 1 566 ? 12.420 -2.252 -3.614 1.00 56.88 566 GLU A CA 1
ATOM 4509 C C . GLU A 1 566 ? 13.868 -2.077 -4.031 1.00 56.88 566 GLU A C 1
ATOM 4511 O O . GLU A 1 566 ? 14.640 -3.032 -4.115 1.00 56.88 566 GLU A O 1
ATOM 4516 N N . PHE A 1 567 ? 14.244 -0.831 -4.290 1.00 59.44 567 PHE A N 1
ATOM 4517 C CA . PHE A 1 567 ? 15.631 -0.489 -4.558 1.00 59.44 567 PHE A CA 1
ATOM 4518 C C . PHE A 1 567 ? 16.250 0.019 -3.263 1.00 59.44 567 PHE A C 1
ATOM 4520 O O . PHE A 1 567 ? 15.607 0.756 -2.519 1.00 59.44 567 PHE A O 1
ATOM 4527 N N . ALA A 1 568 ? 17.517 -0.295 -3.002 1.00 60.56 568 ALA A N 1
ATOM 4528 C CA . ALA A 1 568 ? 18.201 0.247 -1.827 1.00 60.56 568 ALA A CA 1
ATOM 4529 C C . ALA A 1 568 ? 18.138 1.792 -1.785 1.00 60.56 568 ALA A C 1
ATOM 4531 O O . ALA A 1 568 ? 18.055 2.386 -0.712 1.00 60.56 568 ALA A O 1
ATOM 4532 N N . THR A 1 569 ? 18.047 2.438 -2.955 1.00 69.69 569 THR A N 1
ATOM 4533 C CA . THR A 1 569 ? 17.933 3.893 -3.086 1.00 69.69 569 THR A CA 1
ATOM 4534 C C . THR A 1 569 ? 16.536 4.489 -2.881 1.00 69.69 569 THR A C 1
ATOM 4536 O O . THR A 1 569 ? 16.444 5.713 -2.852 1.00 69.69 569 THR A O 1
ATOM 4539 N N . THR A 1 570 ? 15.447 3.709 -2.779 1.00 73.12 570 THR A N 1
ATOM 4540 C CA . THR A 1 570 ? 14.089 4.288 -2.615 1.00 73.12 570 THR A CA 1
ATOM 4541 C C . THR A 1 570 ? 13.796 4.754 -1.197 1.00 73.12 570 THR A C 1
ATOM 4543 O O . THR A 1 570 ? 12.897 5.568 -0.987 1.00 73.12 570 THR A O 1
ATOM 4546 N N . MET A 1 571 ? 14.545 4.261 -0.211 1.00 84.00 571 MET A N 1
ATOM 4547 C CA . MET A 1 571 ? 14.388 4.669 1.178 1.00 84.00 571 MET A CA 1
ATOM 4548 C C . MET A 1 571 ? 15.742 4.969 1.818 1.00 84.00 571 MET A C 1
ATOM 4550 O O . MET A 1 571 ? 16.682 4.191 1.676 1.00 84.00 571 MET A O 1
ATOM 4554 N N . PRO A 1 572 ? 15.839 6.034 2.623 1.00 89.81 572 PRO A N 1
ATOM 4555 C CA . PRO A 1 572 ? 17.055 6.313 3.370 1.00 89.81 572 PRO A CA 1
ATOM 4556 C C . PRO A 1 572 ? 17.273 5.294 4.487 1.00 89.81 572 PRO A C 1
ATOM 4558 O O . PRO A 1 572 ? 16.350 4.572 4.877 1.00 89.81 572 PRO A O 1
ATOM 4561 N N . PHE A 1 573 ? 18.467 5.315 5.067 1.00 90.75 573 PHE A N 1
ATOM 4562 C CA . PHE A 1 573 ? 18.881 4.524 6.217 1.00 90.75 573 PHE A CA 1
ATOM 4563 C C . PHE A 1 573 ? 19.508 5.422 7.290 1.00 90.75 573 PHE A C 1
ATOM 4565 O O . PHE A 1 573 ? 20.386 6.229 6.989 1.00 90.75 573 PHE A O 1
ATOM 4572 N N . ALA A 1 574 ? 19.067 5.297 8.544 1.00 93.38 574 ALA A N 1
ATOM 4573 C CA . ALA A 1 574 ? 19.602 6.089 9.655 1.00 93.38 574 ALA A CA 1
ATOM 4574 C C . ALA A 1 574 ? 20.801 5.382 10.310 1.00 93.38 574 ALA A C 1
ATOM 4576 O O . ALA A 1 574 ? 20.635 4.463 11.120 1.00 93.38 574 ALA A O 1
ATOM 4577 N N . LYS A 1 575 ? 22.017 5.797 9.941 1.00 91.62 575 LYS A N 1
ATOM 4578 C CA . LYS A 1 575 ? 23.269 5.112 10.308 1.00 91.62 575 LYS A CA 1
ATOM 4579 C C . LYS A 1 575 ? 23.677 5.292 11.768 1.00 91.62 575 LYS A C 1
ATOM 4581 O O . LYS A 1 575 ? 24.367 4.433 12.308 1.00 91.62 575 LYS A O 1
ATOM 4586 N N . ASN A 1 576 ? 23.245 6.376 12.414 1.00 93.88 576 ASN A N 1
ATOM 4587 C CA . ASN A 1 576 ? 23.597 6.636 13.813 1.00 93.88 576 ASN A CA 1
ATOM 4588 C C . ASN A 1 576 ? 22.647 5.934 14.796 1.00 93.88 576 ASN A C 1
ATOM 4590 O O . ASN A 1 576 ? 22.886 5.962 16.003 1.00 93.88 576 ASN A O 1
ATOM 4594 N N . LEU A 1 577 ? 21.570 5.308 14.306 1.00 91.38 577 LEU A N 1
ATOM 4595 C CA . LEU A 1 577 ? 20.652 4.538 15.138 1.00 91.38 577 LEU A CA 1
ATOM 4596 C C . LEU A 1 577 ? 21.129 3.085 15.257 1.00 91.38 577 LEU A C 1
ATOM 4598 O O . LEU A 1 577 ? 21.411 2.450 14.234 1.00 91.38 577 LEU A O 1
ATOM 4602 N N . PRO A 1 578 ? 21.176 2.526 16.481 1.00 84.69 578 PRO A N 1
ATOM 4603 C CA . PRO A 1 578 ? 21.790 1.231 16.735 1.00 84.69 578 PRO A CA 1
ATOM 4604 C C . PRO A 1 578 ? 21.127 0.136 15.908 1.00 84.69 578 PRO A C 1
ATOM 4606 O O . PRO A 1 578 ? 19.901 0.083 15.794 1.00 84.69 578 PRO A O 1
ATOM 4609 N N . PHE A 1 579 ? 21.943 -0.746 15.344 1.00 79.94 579 PHE A N 1
ATOM 4610 C CA . PHE A 1 579 ? 21.490 -1.966 14.698 1.00 79.94 579 PHE A CA 1
ATOM 4611 C C . PHE A 1 579 ? 21.939 -3.153 15.556 1.00 79.94 579 PHE A C 1
ATOM 4613 O O . PHE A 1 579 ? 23.110 -3.520 15.547 1.00 79.94 579 PHE A O 1
ATOM 4620 N N . ASP A 1 580 ? 21.017 -3.726 16.329 1.00 76.12 580 ASP A N 1
ATOM 4621 C CA . ASP A 1 580 ? 21.258 -4.939 17.111 1.00 76.12 580 ASP A CA 1
ATOM 4622 C C . ASP A 1 580 ? 20.174 -5.969 16.792 1.00 76.12 580 ASP A C 1
ATOM 4624 O O . ASP A 1 580 ? 18.990 -5.733 17.023 1.00 76.12 580 ASP A O 1
ATOM 4628 N N . VAL A 1 581 ? 20.586 -7.131 16.282 1.00 68.81 581 VAL A N 1
ATOM 4629 C CA . VAL A 1 581 ? 19.684 -8.256 15.986 1.00 68.81 581 VAL A CA 1
ATOM 4630 C C . VAL A 1 581 ? 18.993 -8.763 17.257 1.00 68.81 581 VAL A C 1
ATOM 4632 O O . VAL A 1 581 ? 17.885 -9.280 17.187 1.00 68.81 581 VAL A O 1
ATOM 4635 N N . LYS A 1 582 ? 19.622 -8.613 18.429 1.00 71.19 582 LYS A N 1
ATOM 4636 C CA . LYS A 1 582 ? 19.055 -9.029 19.722 1.00 71.19 582 LYS A CA 1
ATOM 4637 C C . LYS A 1 582 ? 18.144 -7.977 20.349 1.00 71.19 582 LYS A C 1
ATOM 4639 O O . LYS A 1 582 ? 17.431 -8.289 21.299 1.00 71.19 582 LYS A O 1
ATOM 4644 N N . SER A 1 583 ? 18.204 -6.743 19.861 1.00 74.38 583 SER A N 1
ATOM 4645 C CA . SER A 1 583 ? 17.432 -5.612 20.364 1.00 74.38 583 SER A CA 1
ATOM 4646 C C . SER A 1 583 ? 17.027 -4.731 19.181 1.00 74.38 583 SER A C 1
ATOM 4648 O O . SER A 1 583 ? 17.583 -3.638 19.011 1.00 74.38 583 SER A O 1
ATOM 4650 N N . PRO A 1 584 ? 16.097 -5.207 18.329 1.00 81.31 584 PRO A N 1
ATOM 4651 C CA . PRO A 1 584 ? 15.724 -4.497 17.117 1.00 81.31 584 PRO A CA 1
ATOM 4652 C C . PRO A 1 584 ? 15.147 -3.119 17.449 1.00 81.31 584 PRO A C 1
ATOM 4654 O O . PRO A 1 584 ? 14.455 -2.931 18.451 1.00 81.31 584 PRO A O 1
ATOM 4657 N N . LEU A 1 585 ? 15.411 -2.142 16.580 1.00 88.62 585 LEU A N 1
ATOM 4658 C CA . LEU A 1 585 ? 14.845 -0.799 16.695 1.00 88.62 585 LEU A CA 1
ATOM 4659 C C . LEU A 1 585 ? 13.351 -0.832 16.330 1.00 88.62 585 LEU A C 1
ATOM 4661 O O . LEU A 1 585 ? 12.967 -0.515 15.203 1.00 88.62 585 LEU A O 1
ATOM 4665 N N . MET A 1 586 ? 12.513 -1.218 17.289 1.00 92.12 586 MET A N 1
ATOM 4666 C CA . MET A 1 586 ? 11.054 -1.215 17.179 1.00 92.12 586 MET A CA 1
ATOM 4667 C C . MET A 1 586 ? 10.472 -0.154 18.109 1.00 92.12 586 MET A C 1
ATOM 4669 O O . MET A 1 586 ? 10.501 -0.296 19.331 1.00 92.12 586 MET A O 1
ATOM 4673 N N . LYS A 1 587 ? 9.982 0.935 17.519 1.00 95.31 587 LYS A N 1
ATOM 4674 C CA . LYS A 1 587 ? 9.403 2.083 18.215 1.00 95.31 587 LYS A CA 1
ATOM 4675 C C . LYS A 1 587 ? 7.916 2.184 17.910 1.00 95.31 587 LYS A C 1
ATOM 4677 O O . LYS A 1 587 ? 7.483 1.857 16.809 1.00 95.31 587 LYS A O 1
ATOM 4682 N N . GLU A 1 588 ? 7.162 2.700 18.869 1.00 96.00 588 GLU A N 1
ATOM 4683 C CA . GLU A 1 588 ? 5.758 3.069 18.693 1.00 96.00 588 GLU A CA 1
ATOM 4684 C C . GLU A 1 588 ? 5.511 4.498 19.189 1.00 96.00 588 GLU A C 1
ATOM 4686 O O . GLU A 1 588 ? 6.160 4.979 20.125 1.00 96.00 588 GLU A O 1
ATOM 4691 N N . MET A 1 589 ? 4.590 5.191 18.526 1.00 97.56 589 MET A N 1
ATOM 4692 C CA . MET A 1 589 ? 4.120 6.521 18.898 1.00 97.56 589 MET A CA 1
ATOM 4693 C C . MET A 1 589 ? 3.182 6.429 20.101 1.00 97.56 589 MET A C 1
ATOM 4695 O O . MET A 1 589 ? 2.398 5.486 20.213 1.00 97.56 589 MET A O 1
ATOM 4699 N N . ARG A 1 590 ? 3.220 7.431 20.981 1.00 96.31 590 ARG A N 1
ATOM 4700 C CA . ARG A 1 590 ? 2.331 7.549 22.140 1.00 96.31 590 ARG A CA 1
ATOM 4701 C C . ARG A 1 590 ? 1.316 8.681 21.966 1.00 96.31 590 ARG A C 1
ATOM 4703 O O . ARG A 1 590 ? 1.590 9.650 21.257 1.00 96.31 590 ARG A O 1
ATOM 4710 N N . PRO A 1 591 ? 0.181 8.632 22.686 1.00 94.75 591 PRO A N 1
ATOM 4711 C CA . PRO A 1 591 ? -0.828 9.694 22.650 1.00 94.75 591 PRO A CA 1
ATOM 4712 C C . PRO A 1 591 ? -0.343 11.070 23.139 1.00 94.75 591 PRO A C 1
ATOM 4714 O O . PRO A 1 591 ? -0.995 12.072 22.876 1.00 94.75 591 PRO A O 1
ATOM 4717 N N . ASP A 1 592 ? 0.788 11.138 23.848 1.00 95.75 592 ASP A N 1
ATOM 4718 C CA . ASP A 1 592 ? 1.408 12.391 24.304 1.00 95.75 592 ASP A CA 1
ATOM 4719 C C . ASP A 1 592 ? 2.348 13.027 23.258 1.00 95.75 592 ASP A C 1
ATOM 4721 O O . ASP A 1 592 ? 3.042 13.998 23.559 1.00 95.75 592 ASP A O 1
ATOM 4725 N N . GLY A 1 593 ? 2.390 12.480 22.040 1.00 95.69 593 GLY A N 1
ATOM 4726 C CA . GLY A 1 593 ? 3.229 12.976 20.952 1.00 95.69 593 GLY A CA 1
ATOM 4727 C C . GLY A 1 593 ? 4.692 12.539 21.035 1.00 95.69 593 GLY A C 1
ATOM 4728 O O . GLY A 1 593 ? 5.504 13.005 20.248 1.00 95.69 593 GLY A O 1
ATOM 4729 N N . THR A 1 594 ? 5.066 11.673 21.975 1.00 97.50 594 THR A N 1
ATOM 4730 C CA . THR A 1 594 ? 6.431 11.124 22.071 1.00 97.50 594 THR A CA 1
ATOM 4731 C C . THR A 1 594 ? 6.488 9.682 21.563 1.00 97.50 594 THR A C 1
ATOM 4733 O O . THR A 1 594 ? 5.451 9.071 21.311 1.00 97.50 594 THR A O 1
ATOM 4736 N N . ILE A 1 595 ? 7.687 9.113 21.438 1.00 97.56 595 ILE A N 1
ATOM 4737 C CA . ILE A 1 595 ? 7.871 7.701 21.073 1.00 97.56 595 ILE A CA 1
ATOM 4738 C C . ILE A 1 595 ? 8.319 6.865 22.277 1.00 97.56 595 ILE A C 1
ATOM 4740 O O . ILE A 1 595 ? 8.902 7.383 23.232 1.00 97.56 595 ILE A O 1
ATOM 4744 N N . GLN A 1 596 ? 8.098 5.556 22.214 1.00 96.12 596 GLN A N 1
ATOM 4745 C CA . GLN A 1 596 ? 8.657 4.586 23.158 1.00 96.12 596 GLN A CA 1
ATOM 4746 C C . GLN A 1 596 ? 9.158 3.331 22.444 1.00 96.12 596 GLN A C 1
ATOM 4748 O O . GLN A 1 596 ? 8.848 3.109 21.274 1.00 96.12 596 GLN A O 1
ATOM 4753 N N . ASP A 1 597 ? 9.938 2.513 23.151 1.00 95.00 597 ASP A N 1
ATOM 4754 C CA . ASP A 1 597 ? 10.221 1.150 22.702 1.00 95.00 597 ASP A CA 1
ATOM 4755 C C . ASP A 1 597 ? 8.930 0.338 22.674 1.00 95.00 597 ASP A C 1
ATOM 4757 O O . ASP A 1 597 ? 8.134 0.370 23.618 1.00 95.00 597 ASP A O 1
ATOM 4761 N N . MET A 1 598 ? 8.740 -0.403 21.588 1.00 93.69 598 MET A N 1
ATOM 4762 C CA . MET A 1 598 ? 7.636 -1.337 21.469 1.00 93.69 598 MET A CA 1
ATOM 4763 C C . MET A 1 598 ? 7.770 -2.420 22.551 1.00 93.69 598 MET A C 1
ATOM 4765 O O . MET A 1 598 ? 8.867 -2.949 22.763 1.00 93.69 598 MET A O 1
ATOM 4769 N N . PRO A 1 599 ? 6.685 -2.786 23.256 1.00 91.31 599 PRO A N 1
ATOM 4770 C CA . PRO A 1 599 ? 6.764 -3.809 24.288 1.00 91.31 599 PRO A CA 1
ATOM 4771 C C . PRO A 1 599 ? 7.166 -5.170 23.689 1.00 91.31 599 PRO A C 1
ATOM 4773 O O . PRO A 1 599 ? 6.826 -5.454 22.537 1.00 91.31 599 PRO A O 1
ATOM 4776 N N . PRO A 1 600 ? 7.797 -6.073 24.470 1.00 88.88 600 PRO A N 1
ATOM 4777 C CA . PRO A 1 600 ? 8.312 -7.348 23.959 1.00 88.88 600 PRO A CA 1
ATOM 4778 C C . PRO A 1 600 ? 7.293 -8.202 23.198 1.00 88.88 600 PRO A C 1
ATOM 4780 O O . PRO A 1 600 ? 7.655 -8.915 22.269 1.00 88.88 600 PRO A O 1
ATOM 4783 N N . CYS A 1 601 ? 6.011 -8.143 23.567 1.00 86.50 601 CYS A N 1
ATOM 4784 C CA . CYS A 1 601 ? 4.989 -8.901 22.854 1.00 86.50 601 CYS A CA 1
ATOM 4785 C C . CYS A 1 601 ? 4.587 -8.279 21.506 1.00 86.50 601 CYS A C 1
ATOM 4787 O O . CYS A 1 601 ? 4.201 -9.022 20.606 1.00 86.50 601 CYS A O 1
ATOM 4789 N N . GLY A 1 602 ? 4.715 -6.957 21.347 1.00 90.75 602 GLY A N 1
ATOM 4790 C CA . GLY A 1 602 ? 4.578 -6.288 20.053 1.00 90.75 602 GLY A CA 1
ATOM 4791 C C . GLY A 1 602 ? 5.750 -6.619 19.133 1.00 90.75 602 GLY A C 1
ATOM 4792 O O . GLY A 1 602 ? 5.525 -7.041 18.002 1.00 90.75 602 GLY A O 1
ATOM 4793 N N . VAL A 1 603 ? 6.979 -6.562 19.667 1.00 90.12 603 VAL A N 1
ATOM 4794 C CA . VAL A 1 603 ? 8.199 -6.985 18.954 1.00 90.12 603 VAL A CA 1
ATOM 4795 C C . VAL A 1 603 ? 8.056 -8.419 18.462 1.00 90.12 603 VAL A C 1
ATOM 4797 O O . VAL A 1 603 ? 8.155 -8.672 17.267 1.00 90.12 603 VAL A O 1
ATOM 4800 N N . LYS A 1 604 ? 7.705 -9.344 19.364 1.00 88.19 604 LYS A N 1
ATOM 4801 C CA . LYS A 1 604 ? 7.500 -10.751 19.015 1.00 88.19 604 LYS A CA 1
ATOM 4802 C C . LYS A 1 604 ? 6.417 -10.946 17.952 1.00 88.19 604 LYS A C 1
ATOM 4804 O O . LYS A 1 604 ? 6.604 -11.752 17.049 1.00 88.19 604 LYS A O 1
ATOM 4809 N N . PHE A 1 605 ? 5.287 -10.244 18.063 1.00 90.25 605 PHE A N 1
ATOM 4810 C CA . PHE A 1 605 ? 4.222 -10.335 17.064 1.00 90.25 605 PHE A CA 1
ATOM 4811 C C . PHE A 1 605 ? 4.726 -9.921 15.679 1.00 90.25 605 PHE A C 1
ATOM 4813 O O . PHE A 1 605 ? 4.499 -10.648 14.715 1.00 90.25 605 PHE A O 1
ATOM 4820 N N . LEU A 1 606 ? 5.415 -8.780 15.582 1.00 89.38 606 LEU A N 1
ATOM 4821 C CA . LEU A 1 606 ? 5.927 -8.293 14.306 1.00 89.38 606 LEU A CA 1
ATOM 4822 C C . LEU A 1 606 ? 7.036 -9.186 13.761 1.00 89.38 606 LEU A C 1
ATOM 4824 O O . LEU A 1 606 ? 7.013 -9.454 12.572 1.00 89.38 606 LEU A O 1
ATOM 4828 N N . GLU A 1 607 ? 7.949 -9.687 14.592 1.00 86.25 607 GLU A N 1
ATOM 4829 C CA . GLU A 1 607 ? 8.965 -10.659 14.167 1.00 86.25 607 GLU A CA 1
ATOM 4830 C C . GLU A 1 607 ? 8.335 -11.945 13.627 1.00 86.25 607 GLU A C 1
ATOM 4832 O O . GLU A 1 607 ? 8.688 -12.386 12.537 1.00 86.25 607 GLU A O 1
ATOM 4837 N N . ASP A 1 608 ? 7.385 -12.539 14.358 1.00 85.69 608 ASP A N 1
ATOM 4838 C CA . ASP A 1 608 ? 6.710 -13.768 13.929 1.00 85.69 608 ASP A CA 1
ATOM 4839 C C . ASP A 1 608 ? 5.935 -13.527 12.617 1.00 85.69 608 ASP A C 1
ATOM 4841 O O . ASP A 1 608 ? 5.968 -14.356 11.703 1.00 85.69 608 ASP A O 1
ATOM 4845 N N . TRP A 1 609 ? 5.263 -12.378 12.499 1.00 86.38 609 TRP A N 1
ATOM 4846 C CA . TRP A 1 609 ? 4.470 -12.030 11.324 1.00 86.38 609 TRP A CA 1
ATOM 4847 C C . TRP A 1 609 ? 5.337 -11.693 10.108 1.00 86.38 609 TRP A C 1
ATOM 4849 O O . TRP A 1 609 ? 5.153 -12.310 9.060 1.00 86.38 609 TRP A O 1
ATOM 4859 N N . THR A 1 610 ? 6.325 -10.801 10.219 1.00 82.00 610 THR A N 1
ATOM 4860 C CA . THR A 1 610 ? 7.220 -10.475 9.095 1.00 82.00 610 THR A CA 1
ATOM 4861 C C . THR A 1 610 ? 8.051 -11.678 8.677 1.00 82.00 610 THR A C 1
ATOM 4863 O O . THR A 1 610 ? 8.200 -11.913 7.480 1.00 82.00 610 THR A O 1
ATOM 4866 N N . LYS A 1 611 ? 8.499 -12.512 9.627 1.00 80.00 611 LYS A N 1
ATOM 4867 C CA . LYS A 1 611 ? 9.150 -13.789 9.312 1.00 80.00 611 LYS A CA 1
ATOM 4868 C C . LYS A 1 611 ? 8.227 -14.703 8.518 1.00 80.00 611 LYS A C 1
ATOM 4870 O O . LYS A 1 611 ? 8.677 -15.321 7.557 1.00 80.00 611 LYS A O 1
ATOM 4875 N N . SER A 1 612 ? 6.949 -14.790 8.895 1.00 82.31 612 SER A N 1
ATOM 4876 C CA . SER A 1 612 ? 5.988 -15.583 8.126 1.00 82.31 612 SER A CA 1
ATOM 4877 C C . SER A 1 612 ? 5.874 -15.063 6.692 1.00 82.31 612 SER A C 1
ATOM 4879 O O . SER A 1 612 ? 5.967 -15.861 5.768 1.00 82.31 612 SER A O 1
ATOM 4881 N N . LEU A 1 613 ? 5.791 -13.742 6.496 1.00 80.12 613 LEU A N 1
ATOM 4882 C CA . LEU A 1 613 ? 5.670 -13.107 5.180 1.00 80.12 613 LEU A CA 1
ATOM 4883 C C . LEU A 1 613 ? 6.932 -13.218 4.317 1.00 80.12 613 LEU A C 1
ATOM 4885 O O . LEU A 1 613 ? 6.819 -13.277 3.097 1.00 80.12 613 LEU A O 1
ATOM 4889 N N . ALA A 1 614 ? 8.112 -13.224 4.935 1.00 73.50 614 ALA A N 1
ATOM 4890 C CA . ALA A 1 614 ? 9.386 -13.380 4.241 1.00 73.50 614 ALA A CA 1
ATOM 4891 C C . ALA A 1 614 ? 9.706 -14.847 3.911 1.00 73.50 614 ALA A C 1
ATOM 4893 O O . ALA A 1 614 ? 10.542 -15.118 3.056 1.00 73.50 614 ALA A O 1
ATOM 4894 N N . SER A 1 615 ? 9.047 -15.805 4.570 1.00 70.62 615 SER A N 1
ATOM 4895 C CA . SER A 1 615 ? 9.273 -17.231 4.329 1.00 70.62 615 SER A CA 1
ATOM 4896 C C . SER A 1 615 ? 8.784 -17.697 2.950 1.00 70.62 615 SER A C 1
ATOM 4898 O O . SER A 1 615 ? 8.012 -17.027 2.270 1.00 70.62 615 SER A O 1
ATOM 4900 N N . TYR A 1 616 ? 9.183 -18.911 2.564 1.00 67.75 616 TYR A N 1
ATOM 4901 C CA . TYR A 1 616 ? 8.694 -19.580 1.354 1.00 67.75 616 TYR A CA 1
ATOM 4902 C C . TYR A 1 616 ? 7.196 -19.943 1.397 1.00 67.75 616 TYR A C 1
ATOM 4904 O O . TYR A 1 616 ? 6.611 -20.228 0.350 1.00 67.75 616 TYR A O 1
ATOM 4912 N N . ASP A 1 617 ? 6.585 -19.930 2.588 1.00 71.62 617 ASP A N 1
ATOM 4913 C CA . ASP A 1 617 ? 5.162 -20.182 2.822 1.00 71.62 617 ASP A CA 1
ATOM 4914 C C . ASP A 1 617 ? 4.498 -18.963 3.495 1.00 71.62 617 ASP A C 1
ATOM 4916 O O . ASP A 1 617 ? 4.170 -18.992 4.684 1.00 71.62 617 ASP A O 1
ATOM 4920 N N . PRO A 1 618 ? 4.331 -17.850 2.763 1.00 73.38 618 PRO A N 1
ATOM 4921 C CA . PRO A 1 618 ? 3.835 -16.610 3.335 1.00 73.38 618 PRO A CA 1
ATOM 4922 C C . PRO A 1 618 ? 2.383 -16.714 3.803 1.00 73.38 618 PRO A C 1
ATOM 4924 O O . PRO A 1 618 ? 1.489 -17.164 3.070 1.00 73.38 618 PRO A O 1
ATOM 4927 N N . VAL A 1 619 ? 2.144 -16.239 5.031 1.00 78.12 619 VAL A N 1
ATOM 4928 C CA . VAL A 1 619 ? 0.829 -16.233 5.681 1.00 78.12 619 VAL A CA 1
ATOM 4929 C C . VAL A 1 619 ? 0.479 -14.825 6.160 1.00 78.12 619 VAL A C 1
ATOM 4931 O O . VAL A 1 619 ? 1.004 -14.324 7.146 1.00 78.12 619 VAL A O 1
ATOM 4934 N N . ILE A 1 620 ? -0.472 -14.196 5.470 1.00 77.00 620 ILE A N 1
ATOM 4935 C CA . ILE A 1 620 ? -0.944 -12.836 5.786 1.00 77.00 620 ILE A CA 1
ATOM 4936 C C . ILE A 1 620 ? -1.620 -12.786 7.137 1.00 77.00 620 ILE A C 1
ATOM 4938 O O . ILE A 1 620 ? -1.360 -11.888 7.928 1.00 77.00 620 ILE A O 1
ATOM 4942 N N . VAL A 1 621 ? -2.547 -13.719 7.338 1.00 78.94 621 VAL A N 1
ATOM 4943 C CA . VAL A 1 621 ? -3.409 -13.784 8.507 1.00 78.94 621 VAL A CA 1
ATOM 4944 C C . VAL A 1 621 ? -2.668 -14.604 9.553 1.00 78.94 621 VAL A C 1
ATOM 4946 O O . VAL A 1 621 ? -2.568 -15.818 9.369 1.00 78.94 621 VAL A O 1
ATOM 4949 N N . PRO A 1 622 ? -2.142 -13.989 10.626 1.00 75.81 622 PRO A N 1
ATOM 4950 C CA . PRO A 1 622 ? -1.369 -14.718 11.616 1.00 75.81 622 PRO A CA 1
ATOM 4951 C C . PRO A 1 622 ? -2.164 -15.914 12.145 1.00 75.81 622 PRO A C 1
ATOM 4953 O O . PRO A 1 622 ? -3.360 -15.803 12.432 1.00 75.81 622 PRO A O 1
ATOM 4956 N N . ALA A 1 623 ? -1.500 -17.058 12.306 1.00 66.12 623 ALA A N 1
ATOM 4957 C CA . ALA A 1 623 ? -2.068 -18.149 13.088 1.00 66.12 623 ALA A CA 1
ATOM 4958 C C . ALA A 1 623 ? -2.344 -17.647 14.518 1.00 66.12 623 ALA A C 1
ATOM 4960 O O . ALA A 1 623 ? -1.609 -16.799 15.024 1.00 66.12 623 ALA A O 1
ATOM 4961 N N . GLN A 1 624 ? -3.399 -18.144 15.173 1.00 59.50 624 GLN A N 1
ATOM 4962 C CA . GLN A 1 624 ? -3.771 -17.645 16.501 1.00 59.50 624 GLN A CA 1
ATOM 4963 C C . GLN A 1 624 ? -2.596 -17.768 17.492 1.00 59.50 624 GLN A C 1
ATOM 4965 O O . GLN A 1 624 ? -2.103 -18.880 17.707 1.00 59.50 624 GLN A O 1
ATOM 4970 N N . PRO A 1 625 ? -2.120 -16.661 18.092 1.00 54.62 625 PRO A N 1
ATOM 4971 C CA . PRO A 1 625 ? -0.979 -16.715 18.990 1.00 54.62 625 PRO A CA 1
ATOM 4972 C C . PRO A 1 625 ? -1.348 -17.366 20.330 1.00 54.62 625 PRO A C 1
ATOM 4974 O O . PRO A 1 625 ? -2.405 -17.130 20.905 1.00 54.62 625 PRO A O 1
ATOM 4977 N N . VAL A 1 626 ? -0.423 -18.172 20.858 1.00 44.91 626 VAL A N 1
ATOM 4978 C CA . VAL A 1 626 ? -0.597 -18.966 22.092 1.00 44.91 626 VAL A CA 1
ATOM 4979 C C . VAL A 1 626 ? -0.186 -18.186 23.359 1.00 44.91 626 VAL A C 1
ATOM 4981 O O . VAL A 1 626 ? -0.405 -18.654 24.473 1.00 44.91 626 VAL A O 1
ATOM 4984 N N . VAL A 1 627 ? 0.407 -16.987 23.236 1.00 52.44 627 VAL A N 1
ATOM 4985 C CA . VAL A 1 627 ? 1.078 -16.309 24.366 1.00 52.44 627 VAL A CA 1
ATOM 4986 C C . VAL A 1 627 ? 0.337 -15.036 24.827 1.00 52.44 627 VAL A C 1
ATOM 4988 O O . VAL A 1 627 ? 0.183 -14.096 24.040 1.00 52.44 627 VAL A O 1
ATOM 4991 N N . PRO A 1 628 ? -0.088 -14.951 26.106 1.00 52.59 628 PRO A N 1
ATOM 4992 C CA . PRO A 1 628 ? -0.613 -13.723 26.709 1.00 52.59 628 PRO A CA 1
ATOM 4993 C C . PRO A 1 628 ? 0.460 -12.621 26.798 1.00 52.59 628 PRO A C 1
ATOM 4995 O O . PRO A 1 628 ? 1.586 -12.894 27.212 1.00 52.59 628 PRO A O 1
ATOM 4998 N N . CYS A 1 629 ? 0.120 -11.368 26.468 1.00 49.84 629 CYS A N 1
ATOM 4999 C CA . CYS A 1 629 ? 0.993 -10.230 26.790 1.00 49.84 629 CYS A CA 1
ATOM 5000 C C . CYS A 1 629 ? 0.971 -9.988 28.310 1.00 49.84 629 CYS A C 1
ATOM 5002 O O . CYS A 1 629 ? -0.109 -10.002 28.904 1.00 49.84 629 CYS A O 1
ATOM 5004 N N . PRO A 1 630 ? 2.115 -9.690 28.945 1.00 49.44 630 PRO A N 1
ATOM 5005 C CA . PRO A 1 630 ? 2.121 -9.101 30.276 1.00 49.44 630 PRO A CA 1
ATOM 5006 C C . PRO A 1 630 ? 1.392 -7.751 30.248 1.00 49.44 630 PRO A C 1
ATOM 5008 O O . PRO A 1 630 ? 1.544 -6.976 29.304 1.00 49.44 630 PRO A O 1
ATOM 5011 N N . VAL A 1 631 ? 0.619 -7.461 31.290 1.00 46.19 631 VAL A N 1
ATOM 5012 C CA . VAL A 1 631 ? -0.098 -6.190 31.442 1.00 46.19 631 VAL A CA 1
ATOM 5013 C C . VAL A 1 631 ? 0.917 -5.058 31.571 1.00 46.19 631 VAL A C 1
ATOM 5015 O O . VAL A 1 631 ? 1.694 -5.025 32.528 1.00 46.19 631 VAL A O 1
ATOM 5018 N N . ALA A 1 632 ? 0.917 -4.113 30.633 1.00 38.59 632 ALA A N 1
ATOM 5019 C CA . ALA A 1 632 ? 1.783 -2.939 30.688 1.00 38.59 632 ALA A CA 1
ATOM 5020 C C . ALA A 1 632 ? 1.196 -1.885 31.645 1.00 38.59 632 ALA A C 1
ATOM 5022 O O . ALA A 1 632 ? 0.792 -0.802 31.229 1.00 38.59 632 ALA A O 1
ATOM 5023 N N . ILE A 1 633 ? 1.145 -2.198 32.946 1.00 33.41 633 ILE A N 1
ATOM 5024 C CA . ILE A 1 633 ? 0.594 -1.311 33.994 1.00 33.41 633 ILE A CA 1
ATOM 5025 C C . ILE A 1 633 ? 1.309 0.057 34.001 1.00 33.41 633 ILE A C 1
ATOM 5027 O O . ILE A 1 633 ? 0.718 1.069 34.361 1.00 33.41 633 ILE A O 1
ATOM 5031 N N . THR A 1 634 ? 2.566 0.111 33.554 1.00 33.81 634 THR A N 1
ATOM 5032 C CA . THR A 1 634 ? 3.393 1.327 33.504 1.00 33.81 634 THR A CA 1
ATOM 5033 C C . THR A 1 634 ? 3.235 2.169 32.234 1.00 33.81 634 THR A C 1
ATOM 5035 O O . THR A 1 634 ? 3.795 3.259 32.187 1.00 33.81 634 THR A O 1
ATOM 5038 N N . ALA A 1 635 ? 2.511 1.694 31.212 1.00 31.70 635 ALA A N 1
ATOM 5039 C CA . ALA A 1 635 ? 2.288 2.422 29.953 1.00 31.70 635 ALA A CA 1
ATOM 5040 C C . ALA A 1 635 ? 0.955 3.193 29.924 1.00 31.70 635 ALA A C 1
ATOM 5042 O O . ALA A 1 635 ? 0.644 3.862 28.939 1.00 31.70 635 ALA A O 1
ATOM 5043 N N . LEU A 1 636 ? 0.158 3.104 30.993 1.00 28.67 636 LEU A N 1
ATOM 5044 C CA . LEU A 1 636 ? -1.063 3.886 31.127 1.00 28.67 636 LEU A CA 1
ATOM 5045 C C . LEU A 1 636 ? -0.699 5.334 31.493 1.00 28.67 636 LEU A C 1
ATOM 5047 O O . LEU A 1 636 ? 0.065 5.536 32.444 1.00 28.67 636 LEU A O 1
ATOM 5051 N N . PRO A 1 637 ? -1.250 6.355 30.810 1.00 26.36 637 PRO A N 1
ATOM 5052 C CA . PRO A 1 637 ? -1.225 7.697 31.365 1.00 26.36 637 PRO A CA 1
ATOM 5053 C C . PRO A 1 637 ? -1.914 7.645 32.739 1.00 26.36 637 PRO A C 1
ATOM 5055 O O . PRO A 1 637 ? -2.945 6.974 32.876 1.00 26.36 637 PRO A O 1
ATOM 5058 N N . PRO A 1 638 ? -1.366 8.300 33.778 1.00 23.84 638 PRO A N 1
ATOM 5059 C CA . PRO A 1 638 ? -2.055 8.376 35.055 1.00 23.84 638 PRO A CA 1
ATOM 5060 C C . PRO A 1 638 ? -3.453 8.960 34.811 1.00 23.84 638 PRO A C 1
ATOM 5062 O O . PRO A 1 638 ? -3.577 9.887 34.003 1.00 23.84 638 PRO A O 1
ATOM 5065 N N . PRO A 1 639 ? -4.506 8.428 35.459 1.00 21.67 639 PRO A N 1
ATOM 5066 C CA . PRO A 1 639 ? -5.855 8.937 35.277 1.00 21.67 639 PRO A CA 1
ATOM 5067 C C . PRO A 1 639 ? -5.842 10.445 35.506 1.00 21.67 639 PRO A C 1
ATOM 5069 O O . PRO A 1 639 ? -5.384 10.924 36.547 1.00 21.67 639 PRO A O 1
ATOM 5072 N N . THR A 1 640 ? -6.305 11.192 34.506 1.00 22.55 640 THR A N 1
ATOM 5073 C CA . THR A 1 640 ? -6.520 12.629 34.595 1.00 22.55 640 THR A CA 1
ATOM 5074 C C . THR A 1 640 ? -7.464 12.880 35.764 1.00 22.55 640 THR A C 1
ATOM 5076 O O . THR A 1 640 ? -8.669 12.646 35.687 1.00 22.55 640 THR A O 1
ATOM 5079 N N . THR A 1 641 ? -6.912 13.322 36.894 1.00 23.70 641 THR A N 1
ATOM 5080 C CA . THR A 1 641 ? -7.703 13.771 38.035 1.00 23.70 641 THR A CA 1
ATOM 5081 C C . THR A 1 641 ? -8.434 15.037 37.620 1.00 23.70 641 THR A C 1
ATOM 5083 O O . THR A 1 641 ? -7.897 16.143 37.683 1.00 23.70 641 THR A O 1
ATOM 5086 N N . LEU A 1 642 ? -9.665 14.856 37.151 1.00 22.05 642 LEU A N 1
ATOM 5087 C CA . LEU A 1 642 ? -10.653 15.910 37.033 1.00 22.05 642 LEU A CA 1
ATOM 5088 C C . LEU A 1 642 ? -10.816 16.586 38.403 1.00 22.05 642 LEU A C 1
ATOM 5090 O O . LEU A 1 642 ? -11.124 15.942 39.402 1.00 22.05 642 LEU A O 1
ATOM 5094 N N . SER A 1 643 ? -10.660 17.909 38.400 1.00 22.34 643 SER A N 1
ATOM 5095 C CA . SER A 1 643 ? -11.038 18.873 39.442 1.00 22.34 643 SER A CA 1
ATOM 5096 C C . SER A 1 643 ? -10.279 18.840 40.782 1.00 22.34 643 SER A C 1
ATOM 5098 O O . SER A 1 643 ? -10.474 17.989 41.643 1.00 22.34 643 SER A O 1
ATOM 5100 N N . VAL A 1 644 ? -9.487 19.893 41.009 1.00 20.59 644 VAL A N 1
ATOM 5101 C CA . VAL A 1 644 ? -9.075 20.351 42.343 1.00 20.59 644 VAL A CA 1
ATOM 5102 C C . VAL A 1 644 ? -10.193 21.238 42.911 1.00 20.59 644 VAL A C 1
ATOM 5104 O O . VAL A 1 644 ? -10.497 22.262 42.297 1.00 20.59 644 VAL A O 1
ATOM 5107 N N . PRO A 1 645 ? -10.777 20.947 44.087 1.00 23.27 645 PRO A N 1
ATOM 5108 C CA . PRO A 1 645 ? -11.530 21.943 44.835 1.00 23.27 645 PRO A CA 1
ATOM 5109 C C . PRO A 1 645 ? -10.562 22.846 45.611 1.00 23.27 645 PRO A C 1
ATOM 5111 O O . PRO A 1 645 ? -9.645 22.382 46.288 1.00 23.27 645 PRO A O 1
ATOM 5114 N N . CYS A 1 646 ? -10.771 24.159 45.534 1.00 21.20 646 CYS A N 1
ATOM 5115 C CA . CYS A 1 646 ? -10.014 25.140 46.306 1.00 21.20 646 CYS A CA 1
ATOM 5116 C C . CYS A 1 646 ? -10.197 25.010 47.836 1.00 21.20 646 CYS A C 1
ATOM 5118 O O . CYS A 1 646 ? -11.307 24.783 48.315 1.00 21.20 646 CYS A O 1
ATOM 5120 N N . ARG A 1 647 ? -9.133 25.433 48.554 1.00 23.92 647 ARG A N 1
ATOM 5121 C CA . ARG A 1 647 ? -8.995 25.800 49.995 1.00 23.92 647 ARG A CA 1
ATOM 5122 C C . ARG A 1 647 ? -8.689 24.616 50.939 1.00 23.92 647 ARG A C 1
ATOM 5124 O O . ARG A 1 647 ? -9.318 23.583 50.833 1.00 23.92 647 ARG A O 1
ATOM 5131 N N . ARG A 1 648 ? -7.783 24.700 51.931 1.00 23.78 648 ARG A N 1
ATOM 5132 C CA . ARG A 1 648 ? -7.219 25.845 52.684 1.00 23.78 648 ARG A CA 1
ATOM 5133 C C . ARG A 1 648 ? -5.947 25.412 53.466 1.00 23.78 648 ARG A C 1
ATOM 5135 O O . ARG A 1 648 ? -5.925 24.328 54.020 1.00 23.78 648 ARG A O 1
ATOM 5142 N N . ALA A 1 649 ? -4.961 26.311 53.520 1.00 25.53 649 ALA A N 1
ATOM 5143 C CA . ALA A 1 649 ? -3.939 26.589 54.549 1.00 25.53 649 ALA A CA 1
ATOM 5144 C C . ALA A 1 649 ? -3.400 25.511 55.540 1.00 25.53 649 ALA A C 1
ATOM 5146 O O . ALA A 1 649 ? -4.123 25.030 56.402 1.00 25.53 649 ALA A O 1
ATOM 5147 N N . ALA A 1 650 ? -2.056 25.428 55.537 1.00 27.53 650 ALA A N 1
ATOM 5148 C CA . ALA A 1 650 ? -1.114 25.353 56.672 1.00 27.53 650 ALA A CA 1
ATOM 5149 C C . ALA A 1 650 ? -0.935 24.026 57.453 1.00 27.53 650 ALA A C 1
ATOM 5151 O O . ALA A 1 650 ? -1.835 23.570 58.143 1.00 27.53 650 ALA A O 1
ATOM 5152 N N . ILE A 1 651 ? 0.298 23.489 57.480 1.00 27.89 651 ILE A N 1
ATOM 5153 C CA . ILE A 1 651 ? 1.299 23.607 58.573 1.00 27.89 651 ILE A CA 1
ATOM 5154 C C . ILE A 1 651 ? 2.522 22.707 58.260 1.00 27.89 651 ILE A C 1
ATOM 5156 O O . ILE A 1 651 ? 2.417 21.668 57.622 1.00 27.89 651 ILE A O 1
ATOM 5160 N N . ALA A 1 652 ? 3.681 23.195 58.705 1.00 27.91 652 ALA A N 1
ATOM 5161 C CA . ALA A 1 652 ? 5.049 22.680 58.681 1.00 27.91 652 ALA A CA 1
ATOM 5162 C C . ALA A 1 652 ? 5.290 21.184 58.981 1.00 27.91 652 ALA A C 1
ATOM 5164 O O . ALA A 1 652 ? 4.573 20.567 59.761 1.00 27.91 652 ALA A O 1
ATOM 5165 N N . GLY A 1 653 ? 6.436 20.670 58.511 1.00 26.53 653 GLY A N 1
ATOM 5166 C CA . GLY A 1 653 ? 7.060 19.478 59.095 1.00 26.53 653 GLY A CA 1
ATOM 5167 C C . GLY A 1 653 ? 8.192 18.879 58.263 1.00 26.53 653 GLY A C 1
ATOM 5168 O O . GLY A 1 653 ? 7.951 18.245 57.249 1.00 26.53 653 GLY A O 1
ATOM 5169 N N . ALA A 1 654 ? 9.428 19.090 58.705 1.00 27.59 654 ALA A N 1
ATOM 5170 C CA . ALA A 1 654 ? 10.668 18.573 58.133 1.00 27.59 654 ALA A CA 1
ATOM 5171 C C . ALA A 1 654 ? 10.789 17.033 58.175 1.00 27.59 654 ALA A C 1
ATOM 5173 O O . ALA A 1 654 ? 10.291 16.419 59.110 1.00 27.59 654 ALA A O 1
ATOM 5174 N N . ALA A 1 655 ? 11.580 16.432 57.275 1.00 27.28 655 ALA A N 1
ATOM 5175 C CA . ALA A 1 655 ? 12.888 15.846 57.619 1.00 27.28 655 ALA A CA 1
ATOM 5176 C C . ALA A 1 655 ? 13.499 14.976 56.498 1.00 27.28 655 ALA A C 1
ATOM 5178 O O . ALA A 1 655 ? 12.825 14.339 55.700 1.00 27.28 655 ALA A O 1
ATOM 5179 N N . ARG A 1 656 ? 14.834 15.008 56.507 1.00 26.75 656 ARG A N 1
ATOM 5180 C CA . ARG A 1 656 ? 15.859 14.344 55.687 1.00 26.75 656 ARG A CA 1
ATOM 5181 C C . ARG A 1 656 ? 15.877 12.810 55.796 1.00 26.75 656 ARG A C 1
ATOM 5183 O O . ARG A 1 656 ? 15.509 12.294 56.842 1.00 26.75 656 ARG A O 1
ATOM 5190 N N . LEU A 1 657 ? 16.507 12.158 54.803 1.00 27.17 657 LEU A N 1
ATOM 5191 C CA . LEU A 1 657 ? 17.658 11.208 54.874 1.00 27.17 657 LEU A CA 1
ATOM 5192 C C . LEU A 1 657 ? 17.641 10.348 53.584 1.00 27.17 657 LEU A C 1
ATOM 5194 O O . LEU A 1 657 ? 16.653 9.690 53.308 1.00 27.17 657 LEU A O 1
ATOM 5198 N N . ALA A 1 658 ? 18.551 10.496 52.619 1.00 23.53 658 ALA A N 1
ATOM 5199 C CA . ALA A 1 658 ? 19.975 10.136 52.584 1.00 23.53 658 ALA A CA 1
ATOM 5200 C C . ALA A 1 658 ? 20.280 8.618 52.594 1.00 23.53 658 ALA A C 1
ATOM 5202 O O . ALA A 1 658 ? 20.051 7.934 53.584 1.00 23.53 658 ALA A O 1
ATOM 5203 N N . SER A 1 659 ? 20.990 8.209 51.532 1.00 23.89 659 SER A N 1
ATOM 5204 C CA . SER A 1 659 ? 22.156 7.302 51.483 1.00 23.89 659 SER A CA 1
ATOM 5205 C C . SER A 1 659 ? 22.030 5.831 51.024 1.00 23.89 659 SER A C 1
ATOM 5207 O O . SER A 1 659 ? 21.266 5.033 51.549 1.00 23.89 659 SER A O 1
ATOM 5209 N N . SER A 1 660 ? 22.938 5.532 50.074 1.00 23.25 660 SER A N 1
ATOM 5210 C CA . SER A 1 660 ? 23.773 4.325 49.880 1.00 23.25 660 SER A CA 1
ATOM 5211 C C . SER A 1 660 ? 23.193 3.031 49.272 1.00 23.25 660 SER A C 1
ATOM 5213 O O . SER A 1 660 ? 22.593 2.223 49.965 1.00 23.25 660 SER A O 1
ATOM 5215 N N . CYS A 1 661 ? 23.486 2.807 47.973 1.00 20.02 661 CYS A N 1
ATOM 5216 C CA . CYS A 1 661 ? 24.440 1.819 47.385 1.00 20.02 661 CYS A CA 1
ATOM 5217 C C . CYS A 1 661 ? 25.132 0.788 48.333 1.00 20.02 661 CYS A C 1
ATOM 5219 O O . CYS A 1 661 ? 25.218 1.091 49.520 1.00 20.02 661 CYS A O 1
ATOM 5221 N N . PRO A 1 662 ? 25.863 -0.276 47.870 1.00 35.03 662 PRO A N 1
ATOM 5222 C CA . PRO A 1 662 ? 26.068 -0.842 46.505 1.00 35.03 662 PRO A CA 1
ATOM 5223 C C . PRO A 1 662 ? 26.276 -2.414 46.431 1.00 35.03 662 PRO A C 1
ATOM 5225 O O . PRO A 1 662 ? 26.226 -3.098 47.445 1.00 35.03 662 PRO A O 1
ATOM 5228 N N . VAL A 1 663 ? 26.670 -2.947 45.243 1.00 22.58 663 VAL A N 1
ATOM 5229 C CA . VAL A 1 663 ? 27.737 -3.988 44.985 1.00 22.58 663 VAL A CA 1
ATOM 5230 C C . VAL A 1 663 ? 27.400 -5.424 44.440 1.00 22.58 663 VAL A C 1
ATOM 5232 O O . VAL A 1 663 ? 26.717 -6.200 45.090 1.00 22.58 663 VAL A O 1
ATOM 5235 N N . ARG A 1 664 ? 28.144 -5.788 43.351 1.00 21.86 664 ARG A N 1
ATOM 5236 C CA . ARG A 1 664 ? 28.684 -7.096 42.803 1.00 21.86 664 ARG A CA 1
ATOM 5237 C C . ARG A 1 664 ? 27.764 -8.076 42.040 1.00 21.86 664 ARG A C 1
ATOM 5239 O O . ARG A 1 664 ? 26.740 -8.486 42.553 1.00 21.86 664 ARG A O 1
ATOM 5246 N N . ARG A 1 665 ? 28.050 -8.411 40.759 1.00 21.75 665 ARG A N 1
ATOM 5247 C CA . ARG A 1 665 ? 29.081 -9.317 40.132 1.00 21.75 665 ARG A CA 1
ATOM 5248 C C . ARG A 1 665 ? 28.908 -10.814 40.468 1.00 21.75 665 ARG A C 1
ATOM 5250 O O . ARG A 1 665 ? 29.191 -11.179 41.600 1.00 21.75 665 ARG A O 1
ATOM 5257 N N . HIS A 1 666 ? 28.648 -11.685 39.479 1.00 22.25 666 HIS A N 1
ATOM 5258 C CA . HIS A 1 666 ? 29.646 -12.413 38.652 1.00 22.25 666 HIS A CA 1
ATOM 5259 C C . HIS A 1 666 ? 29.020 -13.536 37.782 1.00 22.25 666 HIS A C 1
ATOM 5261 O O . HIS A 1 666 ? 28.196 -14.283 38.288 1.00 22.25 666 HIS A O 1
ATOM 5267 N N . SER A 1 667 ? 29.553 -13.686 36.550 1.00 22.83 667 SER A N 1
ATOM 5268 C CA . SER A 1 667 ? 29.801 -14.911 35.730 1.00 22.83 667 SER A CA 1
ATOM 5269 C C . SER A 1 667 ? 28.641 -15.885 35.442 1.00 22.83 667 SER A C 1
ATOM 5271 O O . SER A 1 667 ? 27.957 -16.311 36.359 1.00 22.83 667 SER A O 1
ATOM 5273 N N . ARG A 1 668 ? 28.436 -16.379 34.218 1.00 26.94 668 ARG A N 1
ATOM 5274 C CA . ARG A 1 668 ? 29.372 -16.773 33.147 1.00 26.94 668 ARG A CA 1
ATOM 5275 C C . ARG A 1 668 ? 28.900 -16.330 31.773 1.00 26.94 668 ARG A C 1
ATOM 5277 O O . ARG A 1 668 ? 27.667 -16.260 31.592 1.00 26.94 668 ARG A O 1
#